Protein AF-A0A1I1I4A3-F1 (afdb_monomer_lite)

pLDDT: mean 76.56, std 19.03, range [39.56, 98.44]

Sequence (504 aa):
MKKKGIIIFSVLVAILAVLTIAYAVLKHNETPNRVLYNIYSDIAMWGIVVWQIVVIAFGILLWIKVFRNVPRPALYIGRGMTVVFCLWAILFLAGKWLALAFDDTDSVVMERDRLLLVKNIGYNDEISYSIWSKDGFFYRKLEIDIGYYADSVAEGVFYSYVNGFADNTGIDLSAFNEEEVKTAETKKREYELLNKFIEITEDTYPEKFQRGLYWQEKDCADNSIGTTQVPIIDEYGTQDMSWFCENICDWLKECLEKVPYEDAPWLYKEISIAMPSVSGSFDPSPYISGKYDRDALYEALYDFVDGKLTSADYPVKNQSYGMLEFVDNGGDEYLQSIEPDCTYTTKDGIIYGMLPVDRAAGSNYYCLVAYKKVGGKPSEVNENPFNGMGGEAKWIEFIDDTNLGFACLTYSGGDEGMLFRTEDGGKSFVQVNYPSAKVKLSDGTIYNPFVIPEKVWVEEGNLYLLAGQSPWSGDYYSEALGKHPSGLYVSHDDGMSFEYVGEQ

Secondary structure (DSSP, 8-state):
--HHHHHHHHHHHHHHHHHHHHHHHHHHS--SBHHHHHHHHHHHHHHHHHHHHHHHHHHHHHHHHHHTT-S-GGGGHHHHHHHHHHHHHHHHHHHHHHHHHHS---EEEEEETTEEEEEEE-TTS-EEEEEEETT-BEEEEEE---GGGHHHHHHHHHHHHHTT----TT--GGGS-HHHHHHHHHHHHHHHHHHHHHHHHHHHTTTTT---EEEEEEE-TTSSSSEEEEEEEE----S--HHHHHHHHHHHHHHHHHS-TTT-GGGGS-EEEE-SS-EEEE--HHHHSSS--HHHHHHHHHHHHHHHHT-S-SS---SSPPBP--------TTGGGSPPSEEEE-TTS-EEEEEEEEEETTEEEEEEEEESSTTSPPEEEES-TTTT--BEEEEEEEGGGBS-EEEEEEEGGGTEEEEEEESSSSSS-EEE------EEPTTS-EE----EEEEEEEETTEEEEEEE--TTT----BTTTTB---EEEEESSSSSS-EEEEE-

Structure (mmCIF, N/CA/C/O backbone):
data_AF-A0A1I1I4A3-F1
#
_entry.id   AF-A0A1I1I4A3-F1
#
loop_
_atom_site.group_PDB
_atom_site.id
_atom_site.type_symbol
_atom_site.label_atom_id
_atom_site.label_alt_id
_atom_site.label_comp_id
_atom_site.label_asym_id
_atom_site.label_entity_id
_atom_site.label_seq_id
_atom_site.pdbx_PDB_ins_code
_atom_site.Cartn_x
_atom_site.Cartn_y
_atom_site.Cartn_z
_atom_site.occupancy
_atom_site.B_iso_or_equiv
_atom_site.auth_seq_id
_atom_site.auth_comp_id
_atom_site.auth_asym_id
_atom_site.auth_atom_id
_atom_site.pdbx_PDB_model_num
ATOM 1 N N . MET A 1 1 ? 22.481 64.887 -33.992 1.00 50.38 1 MET A N 1
ATOM 2 C CA . MET A 1 1 ? 23.489 63.796 -33.986 1.00 50.38 1 MET A CA 1
ATOM 3 C C . MET A 1 1 ? 23.928 63.580 -35.433 1.00 50.38 1 MET A C 1
ATOM 5 O O . MET A 1 1 ? 23.048 63.587 -36.282 1.00 50.38 1 MET A O 1
ATOM 9 N N . LYS A 1 2 ? 25.228 63.487 -35.768 1.00 51.41 2 LYS A N 1
ATOM 10 C CA . LYS A 1 2 ? 25.632 63.235 -37.172 1.00 51.41 2 LYS A CA 1
ATOM 11 C C . LYS A 1 2 ? 25.122 61.845 -37.584 1.00 51.41 2 LYS A C 1
ATOM 13 O O . LYS A 1 2 ? 25.269 60.916 -36.797 1.00 51.41 2 LYS A O 1
ATOM 18 N N . LYS A 1 3 ? 24.565 61.711 -38.797 1.00 48.69 3 LYS A N 1
ATOM 19 C CA . LYS A 1 3 ? 23.968 60.484 -39.384 1.00 48.69 3 LYS A CA 1
ATOM 20 C C . LYS A 1 3 ? 24.775 59.198 -39.101 1.00 48.69 3 LYS A C 1
ATOM 22 O O . LYS A 1 3 ? 24.194 58.158 -38.831 1.00 48.69 3 LYS A O 1
ATOM 27 N N . LYS A 1 4 ? 26.110 59.303 -39.053 1.00 50.00 4 LYS A N 1
ATOM 28 C CA . LYS A 1 4 ? 27.041 58.209 -38.717 1.00 50.00 4 LYS A CA 1
ATOM 29 C C . LYS A 1 4 ? 26.854 57.610 -37.312 1.00 50.00 4 LYS A C 1
ATOM 31 O O . LYS A 1 4 ? 26.995 56.409 -37.163 1.00 50.00 4 LYS A O 1
ATOM 36 N N . GLY A 1 5 ? 26.512 58.410 -36.300 1.00 49.34 5 GLY A N 1
ATOM 37 C CA . GLY A 1 5 ? 26.335 57.916 -34.926 1.00 49.34 5 GLY A CA 1
ATOM 38 C C . GLY A 1 5 ? 25.057 57.099 -34.731 1.00 49.34 5 GLY A C 1
ATOM 39 O O . GLY A 1 5 ? 25.052 56.167 -33.942 1.00 49.34 5 GLY A O 1
ATOM 40 N N . ILE A 1 6 ? 23.998 57.414 -35.487 1.00 50.97 6 ILE A N 1
ATOM 41 C CA . ILE A 1 6 ? 22.754 56.627 -35.485 1.00 50.97 6 ILE A CA 1
ATOM 42 C C . ILE A 1 6 ? 22.994 55.278 -36.169 1.00 50.97 6 ILE A C 1
ATOM 44 O O . ILE A 1 6 ? 22.581 54.257 -35.647 1.00 50.97 6 ILE A O 1
ATOM 48 N N . ILE A 1 7 ? 23.731 55.267 -37.284 1.00 55.75 7 ILE A N 1
ATOM 49 C CA . ILE A 1 7 ? 24.045 54.035 -38.022 1.00 55.75 7 ILE A CA 1
ATOM 50 C C . ILE A 1 7 ? 24.909 53.086 -37.181 1.00 55.75 7 ILE A C 1
ATOM 52 O O . ILE A 1 7 ? 24.582 51.911 -37.077 1.00 55.75 7 ILE A O 1
ATOM 56 N N . ILE A 1 8 ? 25.968 53.589 -36.537 1.00 59.47 8 ILE A N 1
ATOM 57 C CA . ILE A 1 8 ? 26.822 52.768 -35.657 1.00 59.47 8 ILE A CA 1
ATOM 58 C C . ILE A 1 8 ? 26.004 52.186 -34.495 1.00 59.47 8 ILE A C 1
ATOM 60 O O . ILE A 1 8 ? 26.168 51.021 -34.149 1.00 59.47 8 ILE A O 1
ATOM 64 N N . PHE A 1 9 ? 25.084 52.972 -33.932 1.00 56.78 9 PHE A N 1
ATOM 65 C CA . PHE A 1 9 ? 24.217 52.513 -32.852 1.00 56.78 9 PHE A CA 1
ATOM 66 C C . PHE A 1 9 ? 23.222 51.442 -33.316 1.00 56.78 9 PHE A C 1
ATOM 68 O O . PHE A 1 9 ? 23.094 50.415 -32.662 1.00 56.78 9 PHE A O 1
ATOM 75 N N . SER A 1 10 ? 22.571 51.623 -34.467 1.00 50.03 10 SER A N 1
ATOM 76 C CA . SER A 1 10 ? 21.671 50.611 -35.033 1.00 50.03 10 SER A CA 1
ATOM 77 C C . SER A 1 10 ? 22.392 49.299 -35.355 1.00 50.03 10 SER A C 1
ATOM 79 O O . SER A 1 10 ? 21.818 48.235 -35.150 1.00 50.03 10 SER A O 1
ATOM 81 N N . VAL A 1 11 ? 23.653 49.358 -35.801 1.00 62.22 11 VAL A N 1
ATOM 82 C CA . VAL A 1 11 ? 24.482 48.158 -36.009 1.00 62.22 11 VAL A CA 1
ATOM 83 C C . VAL A 1 11 ? 24.808 47.468 -34.682 1.00 62.22 11 VAL A C 1
ATOM 85 O O . VAL A 1 11 ? 24.691 46.251 -34.598 1.00 62.22 11 VAL A O 1
ATOM 88 N N . LEU A 1 12 ? 25.144 48.219 -33.628 1.00 55.41 12 LEU A N 1
ATOM 89 C CA . LEU A 1 12 ? 25.384 47.644 -32.298 1.00 55.41 12 LEU A CA 1
ATOM 90 C C . LEU A 1 12 ? 24.125 46.987 -31.716 1.00 55.41 12 LEU A C 1
ATOM 92 O O . LEU A 1 12 ? 24.209 45.871 -31.216 1.00 55.41 12 LEU A O 1
ATOM 96 N N . VAL A 1 13 ? 22.958 47.629 -31.842 1.00 54.69 13 VAL A N 1
ATOM 97 C CA . VAL A 1 13 ? 21.664 47.066 -31.410 1.00 54.69 13 VAL A CA 1
ATOM 98 C C . VAL A 1 13 ? 21.348 45.770 -32.166 1.00 54.69 13 VAL A C 1
ATOM 100 O O . VAL A 1 13 ? 20.889 44.810 -31.559 1.00 54.69 13 VAL A O 1
ATOM 103 N N . ALA A 1 14 ? 21.624 45.717 -33.473 1.00 56.47 14 ALA A N 1
ATOM 104 C CA . ALA A 1 14 ? 21.401 44.519 -34.278 1.00 56.47 14 ALA A CA 1
ATOM 105 C C . ALA A 1 14 ? 22.342 43.365 -33.887 1.00 56.47 14 ALA A C 1
ATOM 107 O O . ALA A 1 14 ? 21.884 42.236 -33.749 1.00 56.47 14 ALA A O 1
ATOM 108 N N . ILE A 1 15 ? 23.630 43.646 -33.654 1.00 60.44 15 ILE A N 1
ATOM 109 C CA . ILE A 1 15 ? 24.598 42.645 -33.170 1.00 60.44 15 ILE A CA 1
ATOM 110 C C . ILE A 1 15 ? 24.155 42.089 -31.811 1.00 60.44 15 ILE A C 1
ATOM 112 O O . ILE A 1 15 ? 24.187 40.881 -31.598 1.00 60.44 15 ILE A O 1
ATOM 116 N N . LEU A 1 16 ? 23.689 42.953 -30.909 1.00 57.19 16 LEU A N 1
ATOM 117 C CA . LEU A 1 16 ? 23.236 42.549 -29.578 1.00 57.19 16 LEU A CA 1
ATOM 118 C C . LEU A 1 16 ? 21.925 41.757 -29.604 1.00 57.19 16 LEU A C 1
ATOM 120 O O . LEU A 1 16 ? 21.829 40.761 -28.899 1.00 57.19 16 LEU A O 1
ATOM 124 N N . ALA A 1 17 ? 20.965 42.105 -30.465 1.00 53.56 17 ALA A N 1
ATOM 125 C CA . ALA A 1 17 ? 19.756 41.301 -30.656 1.00 53.56 17 ALA A CA 1
ATOM 126 C C . ALA A 1 17 ? 20.077 39.889 -31.179 1.00 53.56 17 ALA A C 1
ATOM 128 O O . ALA A 1 17 ? 19.480 38.915 -30.728 1.00 53.56 17 ALA A O 1
ATOM 129 N N . VAL A 1 18 ? 21.055 39.765 -32.083 1.00 58.38 18 VAL A N 1
ATOM 130 C CA . VAL A 1 18 ? 21.540 38.462 -32.566 1.00 58.38 18 VAL A CA 1
ATOM 131 C C . VAL A 1 18 ? 22.197 37.663 -31.438 1.00 58.38 18 VAL A C 1
ATOM 133 O O . VAL A 1 18 ? 21.942 36.469 -31.334 1.00 58.38 18 VAL A O 1
ATOM 136 N N . LEU A 1 19 ? 22.976 38.303 -30.558 1.00 54.69 19 LEU A N 1
ATOM 137 C CA . LEU A 1 19 ? 23.559 37.644 -29.382 1.00 54.69 19 LEU A CA 1
ATOM 138 C C . LEU A 1 19 ? 22.485 37.177 -28.383 1.00 54.69 19 LEU A C 1
ATOM 140 O O . LEU A 1 19 ? 22.597 36.079 -27.850 1.00 54.69 19 LEU A O 1
ATOM 144 N N . THR A 1 20 ? 21.417 37.953 -28.171 1.00 54.28 20 THR A N 1
ATOM 145 C CA . THR A 1 20 ? 20.286 37.554 -27.312 1.00 54.28 20 THR A CA 1
ATOM 146 C C . THR A 1 20 ? 19.477 36.399 -27.909 1.00 54.28 20 THR A C 1
ATOM 148 O O . THR A 1 20 ? 19.068 35.498 -27.183 1.00 54.28 20 THR A O 1
ATOM 151 N N . ILE A 1 21 ? 19.264 36.384 -29.229 1.00 53.38 21 ILE A N 1
ATOM 152 C CA . ILE A 1 21 ? 18.592 35.268 -29.914 1.00 53.38 21 ILE A CA 1
ATOM 153 C C . ILE A 1 21 ? 19.475 34.016 -29.888 1.00 53.38 21 ILE A C 1
ATOM 155 O O . ILE A 1 21 ? 18.980 32.936 -29.589 1.00 53.38 21 ILE A O 1
ATOM 159 N N . ALA A 1 22 ? 20.781 34.154 -30.136 1.00 50.38 22 ALA A N 1
ATOM 160 C CA . ALA A 1 22 ? 21.730 33.052 -30.007 1.00 50.38 22 ALA A CA 1
ATOM 161 C C . ALA A 1 22 ? 21.743 32.487 -28.577 1.00 50.38 22 ALA A C 1
ATOM 163 O O . ALA A 1 22 ? 21.761 31.275 -28.417 1.00 50.38 22 ALA A O 1
ATOM 164 N N . TYR A 1 23 ? 21.643 33.341 -27.553 1.00 54.75 23 TYR A N 1
ATOM 165 C CA . TYR A 1 23 ? 21.474 32.927 -26.157 1.00 54.75 23 TYR A CA 1
ATOM 166 C C . TYR A 1 23 ? 20.171 32.149 -25.923 1.00 54.75 23 TYR A C 1
ATOM 168 O O . TYR A 1 23 ? 20.213 31.086 -25.320 1.00 54.75 23 TYR A O 1
ATOM 176 N N . ALA A 1 24 ? 19.026 32.618 -26.431 1.00 48.25 24 ALA A N 1
ATOM 177 C CA . ALA A 1 24 ? 17.755 31.900 -26.283 1.00 48.25 24 ALA A CA 1
ATOM 178 C C . ALA A 1 24 ? 17.770 30.530 -26.986 1.00 48.25 24 ALA A C 1
ATOM 180 O O . ALA A 1 24 ? 17.226 29.562 -26.465 1.00 48.25 24 ALA A O 1
ATOM 181 N N . VAL A 1 25 ? 18.437 30.440 -28.141 1.00 46.53 25 VAL A N 1
ATOM 182 C CA . VAL A 1 25 ? 18.622 29.187 -28.888 1.00 46.53 25 VAL A CA 1
ATOM 183 C C . VAL A 1 25 ? 19.610 28.249 -28.185 1.00 46.53 25 VAL A C 1
ATOM 185 O O . VAL A 1 25 ? 19.376 27.049 -28.160 1.00 46.53 25 VAL A O 1
ATOM 188 N N . LEU A 1 26 ? 20.686 28.769 -27.585 1.00 47.47 26 LEU A N 1
ATOM 189 C CA . LEU A 1 26 ? 21.670 27.975 -26.835 1.00 47.47 26 LEU A CA 1
ATOM 190 C C . LEU A 1 26 ? 21.159 27.545 -25.453 1.00 47.47 26 LEU A C 1
ATOM 192 O O . LEU A 1 26 ? 21.491 26.458 -25.013 1.00 47.47 26 LEU A O 1
ATOM 196 N N . LYS A 1 27 ? 20.317 28.340 -24.785 1.00 46.00 27 LYS A N 1
ATOM 197 C CA . LYS A 1 27 ? 19.626 27.926 -23.552 1.00 46.00 27 LYS A CA 1
ATOM 198 C C . LYS A 1 27 ? 18.638 26.782 -23.815 1.00 46.00 27 LYS A C 1
ATOM 200 O O . LYS A 1 27 ? 18.421 25.961 -22.936 1.00 46.00 27 LYS A O 1
ATOM 205 N N . HIS A 1 28 ? 18.054 26.733 -25.014 1.00 41.59 28 HIS A N 1
ATOM 206 C CA . HIS A 1 28 ? 17.166 25.646 -25.431 1.00 41.59 28 HIS A CA 1
ATOM 207 C C . HIS A 1 28 ? 17.889 24.428 -26.019 1.00 41.59 28 HIS A C 1
ATOM 209 O O . HIS A 1 28 ? 17.275 23.370 -26.104 1.00 41.59 28 HIS A O 1
ATOM 215 N N . ASN A 1 29 ? 19.156 24.560 -26.422 1.00 41.22 29 ASN A N 1
ATOM 216 C CA . ASN A 1 29 ? 19.943 23.467 -26.985 1.00 41.22 29 ASN A CA 1
ATOM 217 C C . ASN A 1 29 ? 21.059 23.074 -26.016 1.00 41.22 29 ASN A C 1
ATOM 219 O O . ASN A 1 29 ? 22.059 23.778 -25.879 1.00 41.22 29 ASN A O 1
ATOM 223 N N . GLU A 1 30 ? 20.888 21.921 -25.381 1.00 48.91 30 GLU A N 1
ATOM 224 C CA . GLU A 1 30 ? 21.822 21.338 -24.423 1.00 48.91 30 GLU A CA 1
ATOM 225 C C . GLU A 1 30 ? 23.224 21.191 -25.030 1.00 48.91 30 GLU A C 1
ATOM 227 O O . GLU A 1 30 ? 23.430 20.548 -26.064 1.00 48.91 30 GLU A O 1
ATOM 232 N N . THR A 1 31 ? 24.219 21.818 -24.398 1.00 50.69 31 THR A N 1
ATOM 233 C CA . THR A 1 31 ? 25.622 21.612 -24.765 1.00 50.69 31 THR A CA 1
ATOM 234 C C . THR A 1 31 ? 26.191 20.456 -23.942 1.00 50.69 31 THR A C 1
ATOM 236 O O . THR A 1 31 ? 26.113 20.518 -22.716 1.00 50.69 31 THR A O 1
ATOM 239 N N . PRO A 1 32 ? 26.867 19.466 -24.549 1.00 45.09 32 PRO A N 1
ATOM 240 C CA . PRO A 1 32 ? 27.370 18.288 -23.835 1.00 45.09 32 PRO A CA 1
ATOM 241 C C . PRO A 1 32 ? 28.564 18.561 -22.899 1.00 45.09 32 PRO A C 1
ATOM 243 O O . PRO A 1 32 ? 29.153 17.618 -22.384 1.00 45.09 32 PRO A O 1
ATOM 246 N N . ASN A 1 33 ? 28.972 19.820 -22.690 1.00 50.97 33 ASN A N 1
ATOM 247 C CA . ASN A 1 33 ? 30.168 20.171 -21.924 1.00 50.97 33 ASN A CA 1
ATOM 248 C C . ASN A 1 33 ? 29.904 21.322 -20.936 1.00 50.97 33 ASN A C 1
ATOM 250 O O . ASN A 1 33 ? 29.666 22.463 -21.335 1.00 50.97 33 ASN A O 1
ATOM 254 N N . ARG A 1 34 ? 30.028 21.020 -19.639 1.00 52.28 34 ARG A N 1
ATOM 255 C CA . ARG A 1 34 ? 29.790 21.913 -18.494 1.00 52.28 34 ARG A CA 1
ATOM 256 C C . ARG A 1 34 ? 30.705 23.133 -18.462 1.00 52.28 34 ARG A C 1
ATOM 258 O O . ARG A 1 34 ? 30.275 24.218 -18.088 1.00 52.28 34 ARG A O 1
ATOM 265 N N . VAL A 1 35 ? 31.969 22.982 -18.861 1.00 53.38 35 VAL A N 1
ATOM 266 C CA . VAL A 1 35 ? 32.923 24.103 -18.893 1.00 53.38 35 VAL A CA 1
ATOM 267 C C . VAL A 1 35 ? 32.507 25.102 -19.966 1.00 53.38 35 VAL A C 1
ATOM 269 O O . VAL A 1 35 ? 32.538 26.305 -19.732 1.00 53.38 35 VAL A O 1
ATOM 272 N N . LEU A 1 36 ? 32.060 24.605 -21.121 1.00 51.53 36 LEU A N 1
ATOM 273 C CA . LEU A 1 36 ? 31.492 25.440 -22.174 1.00 51.53 36 LEU A CA 1
ATOM 274 C C . LEU A 1 36 ? 30.183 26.088 -21.716 1.00 51.53 36 LEU A C 1
ATOM 276 O O . LEU A 1 36 ? 30.056 27.296 -21.875 1.00 51.53 36 LEU A O 1
ATOM 280 N N . TYR A 1 37 ? 29.268 25.342 -21.091 1.00 55.28 37 TYR A N 1
ATOM 281 C CA . TYR A 1 37 ? 28.027 25.887 -20.524 1.00 55.28 37 TYR A CA 1
ATOM 282 C C . TYR A 1 37 ? 28.294 27.048 -19.550 1.00 55.28 37 TYR A C 1
ATOM 284 O O . TYR A 1 37 ? 27.761 28.141 -19.738 1.00 55.28 37 TYR A O 1
ATOM 292 N N . ASN A 1 38 ? 29.204 26.858 -18.589 1.00 54.06 38 ASN A N 1
ATOM 293 C CA . ASN A 1 38 ? 29.575 27.886 -17.614 1.00 54.06 38 ASN A CA 1
ATOM 294 C C . ASN A 1 38 ? 30.245 29.095 -18.278 1.00 54.06 38 ASN A C 1
ATOM 296 O O . ASN A 1 38 ? 29.872 30.230 -18.006 1.00 54.06 38 ASN A O 1
ATOM 300 N N . ILE A 1 39 ? 31.180 28.875 -19.210 1.00 55.00 39 ILE A N 1
ATOM 301 C CA . ILE A 1 39 ? 31.831 29.963 -19.955 1.00 55.00 39 ILE A CA 1
ATOM 302 C C . ILE A 1 39 ? 30.813 30.739 -20.803 1.00 55.00 39 ILE A C 1
ATOM 304 O O . ILE A 1 39 ? 30.888 31.965 -20.877 1.00 55.00 39 ILE A O 1
ATOM 308 N N . TYR A 1 40 ? 29.862 30.060 -21.449 1.00 55.09 40 TYR A N 1
ATOM 309 C CA . TYR A 1 40 ? 28.811 30.713 -22.228 1.00 55.09 40 TYR A CA 1
ATOM 310 C C . TYR A 1 40 ? 27.856 31.502 -21.336 1.00 55.09 40 TYR A C 1
ATOM 312 O O . TYR A 1 40 ? 27.522 32.634 -21.691 1.00 55.09 40 TYR A O 1
ATOM 320 N N . SER A 1 41 ? 27.470 30.947 -20.184 1.00 52.44 41 SER A N 1
ATOM 321 C CA . SER A 1 41 ? 26.657 31.635 -19.179 1.00 52.44 41 SER A CA 1
ATOM 322 C C . SER A 1 41 ? 27.369 32.892 -18.665 1.00 52.44 41 SER A C 1
ATOM 324 O O . SER A 1 41 ? 26.814 33.989 -18.736 1.00 52.44 41 SER A O 1
ATOM 326 N N . ASP A 1 42 ? 28.651 32.782 -18.303 1.00 53.31 42 ASP A N 1
ATOM 327 C CA . ASP A 1 42 ? 29.471 33.899 -17.824 1.00 53.31 42 ASP A CA 1
ATOM 328 C C . ASP A 1 42 ? 29.654 34.988 -18.892 1.00 53.31 42 ASP A C 1
ATOM 330 O O . ASP A 1 42 ? 29.436 36.174 -18.632 1.00 53.31 42 ASP A O 1
ATOM 334 N N . ILE A 1 43 ? 30.028 34.617 -20.123 1.00 54.81 43 ILE A N 1
ATOM 335 C CA . ILE A 1 43 ? 30.192 35.570 -21.233 1.00 54.81 43 ILE A CA 1
ATOM 336 C C . ILE A 1 43 ? 28.861 36.269 -21.541 1.00 54.81 43 ILE A C 1
ATOM 338 O O . ILE A 1 43 ? 28.847 37.476 -21.810 1.00 54.81 43 ILE A O 1
ATOM 342 N N . ALA A 1 44 ? 27.742 35.544 -21.486 1.00 52.44 44 ALA A N 1
ATOM 343 C CA . ALA A 1 44 ? 26.412 36.100 -21.699 1.00 52.44 44 ALA A CA 1
ATOM 344 C C . ALA A 1 44 ? 26.008 37.066 -20.572 1.00 52.44 44 ALA A C 1
ATOM 346 O O . ALA A 1 44 ? 25.536 38.169 -20.866 1.00 52.44 44 ALA A O 1
ATOM 347 N N . MET A 1 45 ? 26.269 36.717 -19.308 1.00 52.72 45 MET A N 1
ATOM 348 C CA . MET A 1 45 ? 26.042 37.592 -18.154 1.00 52.72 45 MET A CA 1
ATOM 349 C C . MET A 1 45 ? 26.826 38.900 -18.273 1.00 52.72 45 MET A C 1
ATOM 351 O O . MET A 1 45 ? 26.253 39.990 -18.170 1.00 52.72 45 MET A O 1
ATOM 355 N N . TRP A 1 46 ? 28.122 38.821 -18.585 1.00 55.09 46 TRP A N 1
ATOM 356 C CA . TRP A 1 46 ? 28.941 40.012 -18.813 1.00 55.09 46 TRP A CA 1
ATOM 357 C C . TRP A 1 46 ? 28.452 40.824 -20.020 1.00 55.09 46 TRP A C 1
ATOM 359 O O . TRP A 1 46 ? 28.458 42.056 -19.975 1.00 55.09 46 TRP A O 1
ATOM 369 N N . GLY A 1 47 ? 27.948 40.164 -21.066 1.00 58.34 47 GLY A N 1
ATOM 370 C CA . GLY A 1 47 ? 27.311 40.811 -22.214 1.00 58.34 47 GLY A CA 1
ATOM 371 C C . GLY A 1 47 ? 26.070 41.633 -21.841 1.00 58.34 47 GLY A C 1
ATOM 372 O O . GLY A 1 47 ? 25.926 42.769 -22.302 1.00 58.34 47 GLY A O 1
ATOM 373 N N . ILE A 1 48 ? 25.207 41.109 -20.963 1.00 54.62 48 ILE A N 1
ATOM 374 C CA . ILE A 1 48 ? 24.002 41.801 -20.471 1.00 54.62 48 ILE A CA 1
ATOM 375 C C . ILE A 1 48 ? 24.376 42.995 -19.582 1.00 54.62 48 ILE A C 1
ATOM 377 O O . ILE A 1 48 ? 23.815 44.083 -19.743 1.00 54.62 48 ILE A O 1
ATOM 381 N N . VAL A 1 49 ? 25.360 42.846 -18.691 1.00 55.66 49 VAL A N 1
ATOM 382 C CA . VAL A 1 49 ? 25.839 43.951 -17.841 1.00 55.66 49 VAL A CA 1
ATOM 383 C C . VAL A 1 49 ? 26.428 45.076 -18.698 1.00 55.66 49 VAL A C 1
ATOM 385 O O . VAL A 1 49 ? 26.085 46.249 -18.518 1.00 55.66 49 VAL A O 1
ATOM 388 N N . VAL A 1 50 ? 27.253 44.738 -19.694 1.00 63.53 50 VAL A N 1
ATOM 389 C CA . VAL A 1 50 ? 27.800 45.716 -20.648 1.00 63.53 50 VAL A CA 1
ATOM 390 C C . VAL A 1 50 ? 26.676 46.406 -21.428 1.00 63.53 50 VAL A C 1
ATOM 392 O O . VAL A 1 50 ? 26.717 47.627 -21.604 1.00 63.53 50 VAL A O 1
ATOM 395 N N . TRP A 1 51 ? 25.636 45.673 -21.839 1.00 65.56 51 TRP A N 1
ATOM 396 C CA . TRP A 1 51 ? 24.468 46.243 -22.516 1.00 65.56 51 TRP A CA 1
ATOM 397 C C . TRP A 1 51 ? 23.744 47.286 -21.660 1.00 65.56 51 TRP A C 1
ATOM 399 O O . TRP A 1 51 ? 23.456 48.387 -22.140 1.00 65.56 51 TRP A O 1
ATOM 409 N N . GLN A 1 52 ? 23.511 46.998 -20.379 1.00 57.59 52 GLN A N 1
ATOM 410 C CA . GLN A 1 52 ? 22.851 47.940 -19.472 1.00 57.59 52 GLN A CA 1
ATOM 411 C C . GLN A 1 52 ? 23.684 49.207 -19.246 1.00 57.59 52 GLN A C 1
ATOM 413 O O . GLN A 1 52 ? 23.142 50.316 -19.292 1.00 57.59 52 GLN A O 1
ATOM 418 N N . ILE A 1 53 ? 25.006 49.073 -19.103 1.00 63.19 53 ILE A N 1
ATOM 419 C CA . ILE A 1 53 ? 25.921 50.220 -18.995 1.00 63.19 53 ILE A CA 1
ATOM 420 C C . ILE A 1 53 ? 25.834 51.099 -20.251 1.00 63.19 53 ILE A C 1
ATOM 422 O O . ILE A 1 53 ? 25.755 52.326 -20.147 1.00 63.19 53 ILE A O 1
ATOM 426 N N . VAL A 1 54 ? 25.791 50.491 -21.442 1.00 64.88 54 VAL A N 1
ATOM 427 C CA . VAL A 1 54 ? 25.678 51.214 -22.719 1.00 64.88 54 VAL A CA 1
ATOM 428 C C . VAL A 1 54 ? 24.337 51.947 -22.836 1.00 64.88 54 VAL A C 1
ATOM 430 O O . VAL A 1 54 ? 24.320 53.118 -23.227 1.00 64.88 54 VAL A O 1
ATOM 433 N N . VAL A 1 55 ? 23.222 51.311 -22.461 1.00 61.47 55 VAL A N 1
ATOM 434 C CA . VAL A 1 55 ? 21.882 51.927 -22.488 1.00 61.47 55 VAL A CA 1
ATOM 435 C C . VAL A 1 55 ? 21.799 53.114 -21.523 1.00 61.47 55 VAL A C 1
ATOM 437 O O . VAL A 1 55 ? 21.319 54.185 -21.908 1.00 61.47 55 VAL A O 1
ATOM 440 N N . ILE A 1 56 ? 22.325 52.972 -20.303 1.00 59.97 56 ILE A N 1
ATOM 441 C CA . ILE A 1 56 ? 22.342 54.040 -19.291 1.00 59.97 56 ILE A CA 1
ATOM 442 C C . ILE A 1 56 ? 23.226 55.207 -19.748 1.00 59.97 56 ILE A C 1
ATOM 444 O O . ILE A 1 56 ? 22.783 56.360 -19.744 1.00 59.97 56 ILE A O 1
ATOM 448 N N . ALA A 1 57 ? 24.450 54.932 -20.209 1.00 63.44 57 ALA A N 1
ATOM 449 C CA . ALA A 1 57 ? 25.367 55.962 -20.696 1.00 63.44 57 ALA A CA 1
ATOM 450 C C . ALA A 1 57 ? 24.783 56.724 -21.898 1.00 63.44 57 ALA A C 1
ATOM 452 O O . ALA A 1 57 ? 24.896 57.952 -21.982 1.00 63.44 57 ALA A O 1
ATOM 453 N N . PHE A 1 58 ? 24.103 56.022 -22.809 1.00 66.56 58 PHE A N 1
ATOM 454 C CA . PHE A 1 58 ? 23.425 56.642 -23.943 1.00 66.56 58 PHE A CA 1
ATOM 455 C C . PHE A 1 58 ? 22.228 57.496 -23.506 1.00 66.56 58 PHE A C 1
ATOM 457 O O . PHE A 1 58 ? 22.089 58.624 -23.983 1.00 66.56 58 PHE A O 1
ATOM 464 N N . GLY A 1 59 ? 21.413 57.014 -22.562 1.00 58.97 59 GLY A N 1
ATOM 465 C CA . GLY A 1 59 ? 20.313 57.778 -21.969 1.00 58.97 59 GLY A CA 1
ATOM 466 C C . GLY A 1 59 ? 20.789 59.094 -21.345 1.00 58.97 59 GLY A C 1
ATOM 467 O O . GLY A 1 59 ? 20.223 60.153 -21.626 1.00 58.97 59 GLY A O 1
ATOM 468 N N . ILE A 1 60 ? 21.894 59.053 -20.593 1.00 60.28 60 ILE A N 1
ATOM 469 C CA . ILE A 1 60 ? 22.530 60.234 -19.990 1.00 60.28 60 ILE A CA 1
ATOM 470 C C . ILE A 1 60 ? 23.042 61.200 -21.069 1.00 60.28 60 ILE A C 1
ATOM 472 O O . ILE A 1 60 ? 22.768 62.400 -21.011 1.00 60.28 60 ILE A O 1
ATOM 476 N N . LEU A 1 61 ? 23.748 60.704 -22.089 1.00 62.25 61 LEU A N 1
ATOM 477 C CA . LEU A 1 61 ? 24.270 61.539 -23.178 1.00 62.25 61 LEU A CA 1
ATOM 478 C C . LEU A 1 61 ? 23.156 62.203 -23.997 1.00 62.25 61 LEU A C 1
ATOM 480 O O . LEU A 1 61 ? 23.292 63.358 -24.415 1.00 62.25 61 LEU A O 1
ATOM 484 N N . LEU A 1 62 ? 22.054 61.490 -24.227 1.00 60.09 62 LEU A N 1
ATOM 485 C CA . LEU A 1 62 ? 20.890 61.996 -24.944 1.00 60.09 62 LEU A CA 1
ATOM 486 C C . LEU A 1 62 ? 20.164 63.058 -24.105 1.00 60.09 62 LEU A C 1
ATOM 488 O O . LEU A 1 62 ? 19.832 64.120 -24.631 1.00 60.09 62 LEU A O 1
ATOM 492 N N . TRP A 1 63 ? 20.043 62.841 -22.793 1.00 59.91 63 TRP A N 1
ATOM 493 C CA . TRP A 1 63 ? 19.495 63.813 -21.846 1.00 59.91 63 TRP A CA 1
ATOM 494 C C . TRP A 1 63 ? 20.331 65.101 -21.786 1.00 59.91 63 TRP A C 1
ATOM 496 O O . TRP A 1 63 ? 19.810 66.191 -22.031 1.00 59.91 63 TRP A O 1
ATOM 506 N N . ILE A 1 64 ? 21.652 64.990 -21.598 1.00 61.28 64 ILE A N 1
ATOM 507 C CA . ILE A 1 64 ? 22.576 66.139 -21.571 1.00 61.28 64 ILE A CA 1
ATOM 508 C C . ILE A 1 64 ? 22.481 66.954 -22.865 1.00 61.28 64 ILE A C 1
ATOM 510 O O . ILE A 1 64 ? 22.561 68.179 -22.838 1.00 61.28 64 ILE A O 1
ATOM 514 N N . LYS A 1 65 ? 22.313 66.297 -24.016 1.00 61.19 65 LYS A N 1
ATOM 515 C CA . LYS A 1 65 ? 22.324 66.964 -25.323 1.00 61.19 65 LYS A CA 1
ATOM 516 C C . LYS A 1 65 ? 20.985 67.589 -25.705 1.00 61.19 65 LYS A C 1
ATOM 518 O O . LYS A 1 65 ? 20.987 68.616 -26.379 1.00 61.19 65 LYS A O 1
ATOM 523 N N . VAL A 1 66 ? 19.870 66.989 -25.292 1.00 58.75 66 VAL A N 1
ATOM 524 C CA . VAL A 1 66 ? 18.516 67.499 -25.561 1.00 58.75 66 VAL A CA 1
ATOM 525 C C . VAL A 1 66 ? 18.165 68.661 -24.625 1.00 58.75 66 VAL A C 1
ATOM 527 O O . VAL A 1 66 ? 17.536 69.619 -25.065 1.00 58.75 66 VAL A O 1
ATOM 530 N N . PHE A 1 67 ? 18.629 68.639 -23.372 1.00 54.28 67 PHE A N 1
ATOM 531 C CA . PHE A 1 67 ? 18.249 69.638 -22.364 1.00 54.28 67 PHE A CA 1
ATOM 532 C C . PHE A 1 67 ? 19.265 70.771 -22.152 1.00 54.28 67 PHE A C 1
ATOM 534 O O . PHE A 1 67 ? 18.984 71.703 -21.401 1.00 54.28 67 PHE A O 1
ATOM 541 N N . ARG A 1 68 ? 20.409 70.761 -22.856 1.00 54.50 68 ARG A N 1
ATOM 542 C CA . ARG A 1 68 ? 21.507 71.739 -22.686 1.00 54.50 68 ARG A CA 1
ATOM 543 C C . ARG A 1 68 ? 21.096 73.211 -22.832 1.00 54.50 68 ARG A C 1
ATOM 545 O O . ARG A 1 68 ? 21.762 74.072 -22.270 1.00 54.50 68 ARG A O 1
ATOM 552 N N . ASN A 1 69 ? 20.025 73.495 -23.577 1.00 55.88 69 ASN A N 1
ATOM 553 C CA . ASN A 1 69 ? 19.599 74.855 -23.927 1.00 55.88 69 ASN A CA 1
ATOM 554 C C . ASN A 1 69 ? 18.181 75.204 -23.431 1.00 55.88 69 ASN A C 1
ATOM 556 O O . ASN A 1 69 ? 17.585 76.156 -23.931 1.00 55.88 69 ASN A O 1
ATOM 560 N N . VAL A 1 70 ? 17.613 74.447 -22.483 1.00 58.06 70 VAL A N 1
ATOM 561 C CA . VAL A 1 70 ? 16.251 74.695 -21.974 1.00 58.06 70 VAL A CA 1
ATOM 562 C C . VAL A 1 70 ? 16.307 75.572 -20.711 1.00 58.06 70 VAL A C 1
ATOM 564 O O . VAL A 1 70 ? 16.865 75.138 -19.701 1.00 58.06 70 VAL A O 1
ATOM 567 N N . PRO A 1 71 ? 15.732 76.792 -20.709 1.00 52.59 71 PRO A N 1
ATOM 568 C CA . PRO A 1 71 ? 15.703 77.645 -19.522 1.00 52.59 71 PRO A CA 1
ATOM 569 C C . PRO A 1 71 ? 14.736 77.078 -18.473 1.00 52.59 71 PRO A C 1
ATOM 571 O O . PRO A 1 71 ? 13.581 76.800 -18.785 1.00 52.59 71 PRO A O 1
ATOM 574 N N . ARG A 1 72 ? 15.192 76.957 -17.218 1.00 56.62 72 ARG A N 1
ATOM 575 C CA . ARG A 1 72 ? 14.445 76.414 -16.056 1.00 56.62 72 ARG A CA 1
ATOM 576 C C . ARG A 1 72 ? 14.039 74.930 -16.199 1.00 56.62 72 ARG A C 1
ATOM 578 O O . ARG A 1 72 ? 12.850 74.609 -16.225 1.00 56.62 72 ARG A O 1
ATOM 585 N N . PRO A 1 73 ? 15.013 74.000 -16.192 1.00 52.44 73 PRO A N 1
ATOM 586 C CA . PRO A 1 73 ? 14.755 72.557 -16.282 1.00 52.44 73 PRO A CA 1
ATOM 587 C C . PRO A 1 73 ? 13.882 72.014 -15.134 1.00 52.44 73 PRO A C 1
ATOM 589 O O . PRO A 1 73 ? 13.154 71.042 -15.320 1.00 52.44 73 PRO A O 1
ATOM 592 N N . ALA A 1 74 ? 13.875 72.686 -13.978 1.00 48.94 74 ALA A N 1
ATOM 593 C CA . ALA A 1 74 ? 13.071 72.322 -12.813 1.00 48.94 74 ALA A CA 1
ATOM 594 C C . ALA A 1 74 ? 11.545 72.509 -12.989 1.00 48.94 74 ALA A C 1
ATOM 596 O O . ALA A 1 74 ? 10.790 71.990 -12.181 1.00 48.94 74 ALA A O 1
ATOM 597 N N . LEU A 1 75 ? 11.046 73.200 -14.025 1.00 47.59 75 LEU A N 1
ATOM 598 C CA . LEU A 1 75 ? 9.590 73.272 -14.273 1.00 47.59 75 LEU A CA 1
ATOM 599 C C . LEU A 1 75 ? 9.047 72.081 -15.087 1.00 47.59 75 LEU A C 1
ATOM 601 O O . LEU A 1 75 ? 7.840 71.878 -15.148 1.00 47.59 75 LEU A O 1
ATOM 605 N N . TYR A 1 76 ? 9.926 71.267 -15.682 1.00 53.12 76 TYR A N 1
ATOM 606 C CA . TYR A 1 76 ? 9.572 70.072 -16.464 1.00 53.12 76 TYR A CA 1
ATOM 607 C C . TYR A 1 76 ? 9.762 68.771 -15.667 1.00 53.12 76 TYR A C 1
ATOM 609 O O . TYR A 1 76 ? 9.938 67.695 -16.245 1.00 53.12 76 TYR A O 1
ATOM 617 N N . ILE A 1 77 ? 9.697 68.857 -14.333 1.00 49.22 77 ILE A N 1
ATOM 618 C CA . ILE A 1 77 ? 9.840 67.719 -13.411 1.00 49.22 77 ILE A CA 1
ATOM 619 C C . ILE A 1 77 ? 8.847 66.591 -13.741 1.00 49.22 77 ILE A C 1
ATOM 621 O O . ILE A 1 77 ? 9.210 65.430 -13.611 1.00 49.22 77 ILE A O 1
ATOM 625 N N . GLY A 1 78 ? 7.674 66.884 -14.317 1.00 46.31 78 GLY A N 1
ATOM 626 C CA . GLY A 1 78 ? 6.731 65.855 -14.786 1.00 46.31 78 GLY A CA 1
ATOM 627 C C . GLY A 1 78 ? 7.261 64.928 -15.896 1.00 46.31 78 GLY A C 1
ATOM 628 O O . GLY A 1 78 ? 6.844 63.779 -15.973 1.00 46.31 78 GLY A O 1
ATOM 629 N N . ARG A 1 79 ? 8.212 65.386 -16.725 1.00 44.94 79 ARG A N 1
ATOM 630 C CA . ARG A 1 79 ? 8.879 64.574 -17.770 1.00 44.94 79 ARG A CA 1
ATOM 631 C C . ARG A 1 79 ? 10.258 64.064 -17.339 1.00 44.94 79 ARG A C 1
ATOM 633 O O . ARG A 1 79 ? 10.701 63.021 -17.809 1.00 44.94 79 ARG A O 1
ATOM 640 N N . GLY A 1 80 ? 10.914 64.763 -16.409 1.00 45.88 80 GLY A N 1
ATOM 641 C CA . GLY A 1 80 ? 12.085 64.247 -15.692 1.00 45.88 80 GLY A CA 1
ATOM 642 C C . GLY A 1 80 ? 11.732 63.035 -14.831 1.00 45.88 80 GLY A C 1
ATOM 643 O O . GLY A 1 80 ? 12.487 62.071 -14.813 1.00 45.88 80 GLY A O 1
ATOM 644 N N . MET A 1 81 ? 10.537 63.029 -14.230 1.00 45.94 81 MET A N 1
ATOM 645 C CA . MET A 1 81 ? 9.974 61.867 -13.548 1.00 45.94 81 MET A CA 1
ATOM 646 C C . MET A 1 81 ? 9.841 60.668 -14.471 1.00 45.94 81 MET A C 1
ATOM 648 O O . MET A 1 81 ? 10.046 59.576 -13.987 1.00 45.94 81 MET A O 1
ATOM 652 N N . THR A 1 82 ? 9.581 60.822 -15.773 1.00 48.88 82 THR A N 1
ATOM 653 C CA . THR A 1 82 ? 9.543 59.680 -16.702 1.00 48.88 82 THR A CA 1
ATOM 654 C C . THR A 1 82 ? 10.933 59.094 -16.929 1.00 48.88 82 THR A C 1
ATOM 656 O O . THR A 1 82 ? 11.071 57.887 -17.010 1.00 48.88 82 THR A O 1
ATOM 659 N N . VAL A 1 83 ? 11.983 59.921 -16.973 1.00 49.78 83 VAL A N 1
ATOM 660 C CA . VAL A 1 83 ? 13.371 59.435 -17.076 1.00 49.78 83 VAL A CA 1
ATOM 661 C C . VAL A 1 83 ? 13.837 58.832 -15.755 1.00 49.78 83 VAL A C 1
ATOM 663 O O . VAL A 1 83 ? 14.506 57.810 -15.778 1.00 49.78 83 VAL A O 1
ATOM 666 N N . VAL A 1 84 ? 13.449 59.411 -14.616 1.00 53.44 84 VAL A N 1
ATOM 667 C CA . VAL A 1 84 ? 13.724 58.861 -13.282 1.00 53.44 84 VAL A CA 1
ATOM 668 C C . VAL A 1 84 ? 12.927 57.581 -13.042 1.00 53.44 84 VAL A C 1
ATOM 670 O O . VAL A 1 84 ? 13.516 56.651 -12.525 1.00 53.44 84 VAL A O 1
ATOM 673 N N . PHE A 1 85 ? 11.664 57.480 -13.472 1.00 51.91 85 PHE A N 1
ATOM 674 C CA . PHE A 1 85 ? 10.856 56.252 -13.440 1.00 51.91 85 PHE A CA 1
ATOM 675 C C . PHE A 1 85 ? 11.379 55.212 -14.418 1.00 51.91 85 PHE A C 1
ATOM 677 O O . PHE A 1 85 ? 11.390 54.047 -14.071 1.00 51.91 85 PHE A O 1
ATOM 684 N N . CYS A 1 86 ? 11.837 55.595 -15.612 1.00 50.09 86 CYS A N 1
ATOM 685 C CA . CYS A 1 86 ? 12.494 54.663 -16.523 1.00 50.09 86 CYS A CA 1
ATOM 686 C C . CYS A 1 86 ? 13.841 54.209 -15.958 1.00 50.09 86 CYS A C 1
ATOM 688 O O . CYS A 1 86 ? 14.145 53.035 -16.053 1.00 50.09 86 CYS A O 1
ATOM 690 N N . LEU A 1 87 ? 14.630 55.086 -15.329 1.00 50.91 87 LEU A N 1
ATOM 691 C CA . LEU A 1 87 ? 15.864 54.711 -14.629 1.00 50.91 87 LEU A CA 1
ATOM 692 C C . LEU A 1 87 ? 15.573 53.847 -13.405 1.00 50.91 87 LEU A C 1
ATOM 694 O O . LEU A 1 87 ? 16.297 52.893 -13.185 1.00 50.91 87 LEU A O 1
ATOM 698 N N . TRP A 1 88 ? 14.516 54.130 -12.646 1.00 53.47 88 TRP A N 1
ATOM 699 C CA . TRP A 1 88 ? 14.061 53.310 -11.523 1.00 53.47 88 TRP A CA 1
ATOM 700 C C . TRP A 1 88 ? 13.505 51.974 -11.990 1.00 53.47 88 TRP A C 1
ATOM 702 O O . TRP A 1 88 ? 13.802 50.972 -11.372 1.00 53.47 88 TRP A O 1
ATOM 712 N N . ALA A 1 89 ? 12.755 51.929 -13.089 1.00 51.59 89 ALA A N 1
ATOM 713 C CA . ALA A 1 89 ? 12.262 50.698 -13.690 1.00 51.59 89 ALA A CA 1
ATOM 714 C C . ALA A 1 89 ? 13.415 49.891 -14.286 1.00 51.59 89 ALA A C 1
ATOM 716 O O . ALA A 1 89 ? 13.427 48.683 -14.130 1.00 51.59 89 ALA A O 1
ATOM 717 N N . ILE A 1 90 ? 14.411 50.539 -14.900 1.00 53.28 90 ILE A N 1
ATOM 718 C CA . ILE A 1 90 ? 15.640 49.897 -15.381 1.00 53.28 90 ILE A CA 1
ATOM 719 C C . ILE A 1 90 ? 16.497 49.431 -14.208 1.00 53.28 90 ILE A C 1
ATOM 721 O O . ILE A 1 90 ? 17.052 48.357 -14.315 1.00 53.28 90 ILE A O 1
ATOM 725 N N . LEU A 1 91 ? 16.593 50.169 -13.098 1.00 52.00 91 LEU A N 1
ATOM 726 C CA . LEU A 1 91 ? 17.322 49.764 -11.888 1.00 52.00 91 LEU A CA 1
ATOM 727 C C . LEU A 1 91 ? 16.577 48.685 -11.093 1.00 52.00 91 LEU A C 1
ATOM 729 O O . LEU A 1 91 ? 17.217 47.826 -10.508 1.00 52.00 91 LEU A O 1
ATOM 733 N N . PHE A 1 92 ? 15.245 48.700 -11.085 1.00 51.75 92 PHE A N 1
ATOM 734 C CA . PHE A 1 92 ? 14.390 47.683 -10.472 1.00 51.75 92 PHE A CA 1
ATOM 735 C C . PHE A 1 92 ? 14.388 46.405 -11.307 1.00 51.75 92 PHE A C 1
ATOM 737 O O . PHE A 1 92 ? 14.564 45.324 -10.759 1.00 51.75 92 PHE A O 1
ATOM 744 N N . LEU A 1 93 ? 14.280 46.524 -12.635 1.00 50.28 93 LEU A N 1
ATOM 745 C CA . LEU A 1 93 ? 14.524 45.424 -13.562 1.00 50.28 93 LEU A CA 1
ATOM 746 C C . LEU A 1 93 ? 15.969 44.954 -13.420 1.00 50.28 93 LEU A C 1
ATOM 748 O O . LEU A 1 93 ? 16.164 43.771 -13.252 1.00 50.28 93 LEU A O 1
ATOM 752 N N . ALA A 1 94 ? 16.972 45.830 -13.390 1.00 50.12 94 ALA A N 1
ATOM 753 C CA . ALA A 1 94 ? 18.371 45.448 -13.200 1.00 50.12 94 ALA A CA 1
ATOM 754 C C . ALA A 1 94 ? 18.618 44.805 -11.837 1.00 50.12 94 ALA A C 1
ATOM 756 O O . ALA A 1 94 ? 19.436 43.912 -11.774 1.00 50.12 94 ALA A O 1
ATOM 757 N N . GLY A 1 95 ? 17.911 45.198 -10.776 1.00 46.88 95 GLY A N 1
ATOM 758 C CA . GLY A 1 95 ? 17.958 44.555 -9.462 1.00 46.88 95 GLY A CA 1
ATOM 759 C C . GLY A 1 95 ? 17.281 43.185 -9.461 1.00 46.88 95 GLY A C 1
ATOM 760 O O . GLY A 1 95 ? 17.833 42.245 -8.911 1.00 46.88 95 GLY A O 1
ATOM 761 N N . LYS A 1 96 ? 16.140 43.041 -10.148 1.00 47.81 96 LYS A N 1
ATOM 762 C CA . LYS A 1 96 ? 15.474 41.753 -10.417 1.00 47.81 96 LYS A CA 1
ATOM 763 C C . LYS A 1 96 ? 16.320 40.844 -11.321 1.00 47.81 96 LYS A C 1
ATOM 765 O O . LYS A 1 96 ? 16.336 39.644 -11.103 1.00 47.81 96 LYS A O 1
ATOM 770 N N . TRP A 1 97 ? 17.030 41.415 -12.294 1.00 47.78 97 TRP A N 1
ATOM 771 C CA . TRP A 1 97 ? 17.944 40.742 -13.223 1.00 47.78 97 TRP A CA 1
ATOM 772 C C . TRP A 1 97 ? 19.309 40.434 -12.586 1.00 47.78 97 TRP A C 1
ATOM 774 O O . TRP A 1 97 ? 19.922 39.442 -12.946 1.00 47.78 97 TRP A O 1
ATOM 784 N N . LEU A 1 98 ? 19.780 41.247 -11.633 1.00 42.84 98 LEU A N 1
ATOM 785 C CA . LEU A 1 98 ? 20.934 40.933 -10.787 1.00 42.84 98 LEU A CA 1
ATOM 786 C C . LEU A 1 98 ? 20.567 39.834 -9.791 1.00 42.84 98 LEU A C 1
ATOM 788 O O . LEU A 1 98 ? 21.367 38.937 -9.603 1.00 42.84 98 LEU A O 1
ATOM 792 N N . ALA A 1 99 ? 19.375 39.875 -9.187 1.00 42.03 99 ALA A N 1
ATOM 793 C CA . ALA A 1 99 ? 18.871 38.772 -8.370 1.00 42.03 99 ALA A CA 1
ATOM 794 C C . ALA A 1 99 ? 18.794 37.480 -9.206 1.00 42.03 99 ALA A C 1
ATOM 796 O O . ALA A 1 99 ? 19.399 36.495 -8.821 1.00 42.03 99 ALA A O 1
ATOM 797 N N . LEU A 1 100 ? 18.241 37.537 -10.430 1.00 43.59 100 LEU A N 1
ATOM 798 C CA . LEU A 1 100 ? 18.314 36.453 -11.433 1.00 43.59 100 LEU A CA 1
ATOM 799 C C . LEU A 1 100 ? 19.743 35.970 -11.749 1.00 43.59 100 LEU A C 1
ATOM 801 O O . LEU A 1 100 ? 19.906 34.831 -12.154 1.00 43.59 100 LEU A O 1
ATOM 805 N N . ALA A 1 101 ? 20.759 36.829 -11.633 1.00 41.06 101 ALA A N 1
ATOM 806 C CA . ALA A 1 101 ? 22.157 36.512 -11.940 1.00 41.06 101 ALA A CA 1
ATOM 807 C C . ALA A 1 101 ? 22.960 36.021 -10.721 1.00 41.06 101 ALA A C 1
ATOM 809 O O . ALA A 1 101 ? 24.085 35.555 -10.883 1.00 41.06 101 ALA A O 1
ATOM 810 N N . PHE A 1 102 ? 22.417 36.173 -9.510 1.00 42.31 102 PHE A N 1
ATOM 811 C CA . PHE A 1 102 ? 23.072 35.807 -8.253 1.00 42.31 102 PHE A CA 1
ATOM 812 C C . PHE A 1 102 ? 22.303 34.739 -7.448 1.00 42.31 102 PHE A C 1
ATOM 814 O O . PHE A 1 102 ? 22.870 34.246 -6.477 1.00 42.31 102 PHE A O 1
ATOM 821 N N . ASP A 1 103 ? 21.074 34.369 -7.843 1.00 41.19 103 ASP A N 1
ATOM 822 C CA . ASP A 1 103 ? 20.285 33.273 -7.237 1.00 41.19 103 ASP A CA 1
ATOM 823 C C . ASP A 1 103 ? 20.571 31.884 -7.828 1.00 41.19 103 ASP A C 1
ATOM 825 O O . ASP A 1 103 ? 20.268 30.890 -7.173 1.00 41.19 103 ASP A O 1
ATOM 829 N N . ASP A 1 104 ? 21.189 31.788 -9.015 1.00 47.59 104 ASP A N 1
ATOM 830 C CA . ASP A 1 104 ? 21.593 30.503 -9.608 1.00 47.59 104 ASP A CA 1
ATOM 831 C C . ASP A 1 104 ? 22.758 29.914 -8.792 1.00 47.59 104 ASP A C 1
ATOM 833 O O . ASP A 1 104 ? 23.945 30.105 -9.075 1.00 47.59 104 ASP A O 1
ATOM 837 N N . THR A 1 105 ? 22.411 29.229 -7.708 1.00 55.16 105 THR A N 1
ATOM 838 C CA . THR A 1 105 ? 23.354 28.497 -6.868 1.00 55.16 105 THR A CA 1
ATOM 839 C C . THR A 1 105 ? 23.310 27.029 -7.248 1.00 55.16 105 THR A C 1
ATOM 841 O O . THR A 1 105 ? 22.663 26.207 -6.604 1.00 55.16 105 THR A O 1
ATOM 844 N N . ASP A 1 106 ? 24.044 26.693 -8.308 1.00 58.66 106 ASP A N 1
ATOM 845 C CA . ASP A 1 106 ? 24.369 25.303 -8.605 1.00 58.66 106 ASP A CA 1
ATOM 846 C C . ASP A 1 106 ? 25.159 24.730 -7.429 1.00 58.66 106 ASP A C 1
ATOM 848 O O . ASP A 1 106 ? 26.314 25.095 -7.180 1.00 58.66 106 ASP A O 1
ATOM 852 N N . SER A 1 107 ? 24.535 23.814 -6.701 1.00 66.69 107 SER A N 1
ATOM 853 C CA . SER A 1 107 ? 25.179 23.103 -5.607 1.00 66.69 107 SER A CA 1
ATOM 854 C C . SER A 1 107 ? 25.268 21.627 -5.950 1.00 66.69 107 SER A C 1
ATOM 856 O O . SER A 1 107 ? 24.314 21.009 -6.422 1.00 66.69 107 SER A O 1
ATOM 858 N N . VAL A 1 108 ? 26.452 21.051 -5.747 1.00 66.69 108 VAL A N 1
ATOM 859 C CA . VAL A 1 108 ? 26.606 19.598 -5.788 1.00 66.69 108 VAL A CA 1
ATOM 860 C C . VAL A 1 108 ? 25.963 19.068 -4.513 1.00 66.69 108 VAL A C 1
ATOM 862 O O . VAL A 1 108 ? 26.491 19.289 -3.424 1.00 66.69 108 VAL A O 1
ATOM 865 N N . VAL A 1 109 ? 24.815 18.415 -4.658 1.00 65.75 109 VAL A N 1
ATOM 866 C CA . VAL A 1 109 ? 24.076 17.817 -3.536 1.00 65.75 109 VAL A CA 1
ATOM 867 C C . VAL A 1 109 ? 24.625 16.436 -3.230 1.00 65.75 109 VAL A C 1
ATOM 869 O O . VAL A 1 109 ? 24.753 16.058 -2.070 1.00 65.75 109 VAL A O 1
ATOM 872 N N . MET A 1 110 ? 25.036 15.710 -4.271 1.00 60.12 110 MET A N 1
ATOM 873 C CA . MET A 1 110 ? 25.602 14.381 -4.122 1.00 60.12 110 MET A CA 1
ATOM 874 C C . MET A 1 110 ? 26.710 14.124 -5.140 1.00 60.12 110 MET A C 1
ATOM 876 O O . MET A 1 110 ? 26.653 14.559 -6.289 1.00 60.12 110 MET A O 1
ATOM 880 N N . GLU A 1 111 ? 27.730 13.390 -4.712 1.00 71.00 111 GLU A N 1
ATOM 881 C CA . GLU A 1 111 ? 28.844 12.959 -5.549 1.00 71.00 111 GLU A CA 1
ATOM 882 C C . GLU A 1 111 ? 29.117 11.484 -5.278 1.00 71.00 111 GLU A C 1
ATOM 884 O O . GLU A 1 111 ? 29.332 11.086 -4.130 1.00 71.00 111 GLU A O 1
ATOM 889 N N . ARG A 1 112 ? 29.139 10.668 -6.335 1.00 56.28 112 ARG A N 1
ATOM 890 C CA . ARG A 1 112 ? 29.496 9.253 -6.229 1.00 56.28 112 ARG A CA 1
ATOM 891 C C . ARG A 1 112 ? 30.075 8.758 -7.558 1.00 56.28 112 ARG A C 1
ATOM 893 O O . ARG A 1 112 ? 29.620 9.132 -8.636 1.00 56.28 112 ARG A O 1
ATOM 900 N N . ASP A 1 113 ? 31.162 7.996 -7.472 1.00 68.75 113 ASP A N 1
ATOM 901 C CA . ASP A 1 113 ? 31.995 7.573 -8.607 1.00 68.75 113 ASP A CA 1
ATOM 902 C C . ASP A 1 113 ? 32.445 8.731 -9.517 1.00 68.75 113 ASP A C 1
ATOM 904 O O . ASP A 1 113 ? 33.165 9.633 -9.065 1.00 68.75 113 ASP A O 1
ATOM 908 N N . ARG A 1 114 ? 32.072 8.697 -10.806 1.00 62.62 114 ARG A N 1
ATOM 909 C CA . ARG A 1 114 ? 32.347 9.753 -11.793 1.00 62.62 114 ARG A CA 1
ATOM 910 C C . ARG A 1 114 ? 31.159 10.682 -12.022 1.00 62.62 114 ARG A C 1
ATOM 912 O O . ARG A 1 114 ? 31.273 11.508 -12.917 1.00 62.62 114 ARG A O 1
ATOM 919 N N . LEU A 1 115 ? 30.071 10.581 -11.257 1.00 60.59 115 LEU A N 1
ATOM 920 C CA . LEU A 1 115 ? 28.862 11.386 -11.446 1.00 60.59 115 LEU A CA 1
ATOM 921 C C . LEU A 1 115 ? 28.625 12.368 -10.287 1.00 60.59 115 LEU A C 1
ATOM 923 O O . LEU A 1 115 ? 29.105 12.188 -9.165 1.00 60.59 115 LEU A O 1
ATOM 927 N N . LEU A 1 116 ? 27.891 13.433 -10.593 1.00 65.25 116 LEU A N 1
ATOM 928 C CA . LEU A 1 116 ? 27.533 14.548 -9.726 1.00 65.25 116 LEU A CA 1
ATOM 929 C C . LEU A 1 116 ? 26.038 14.825 -9.885 1.00 65.25 116 LEU A C 1
ATOM 931 O O . LEU A 1 116 ? 25.588 15.061 -11.007 1.00 65.25 116 LEU A O 1
ATOM 935 N N . LEU A 1 117 ? 25.301 14.842 -8.777 1.00 71.69 117 LEU A N 1
ATOM 936 C CA . LEU A 1 117 ? 23.951 15.387 -8.710 1.00 71.69 117 LEU A CA 1
ATOM 937 C C . LEU A 1 117 ? 24.062 16.866 -8.376 1.00 71.69 117 LEU A C 1
ATOM 939 O O . LEU A 1 117 ? 24.547 17.243 -7.305 1.00 71.69 117 LEU A O 1
ATOM 943 N N . VAL A 1 118 ? 23.621 17.703 -9.300 1.00 69.44 118 VAL A N 1
ATOM 944 C CA . VAL A 1 118 ? 23.645 19.152 -9.159 1.00 69.44 118 VAL A CA 1
ATOM 945 C C . VAL A 1 118 ? 22.218 19.635 -9.001 1.00 69.44 118 VAL A C 1
ATOM 947 O O . VAL A 1 118 ? 21.404 19.449 -9.902 1.00 69.44 118 VAL A O 1
ATOM 950 N N . LYS A 1 119 ? 21.930 20.266 -7.867 1.00 75.12 119 LYS A N 1
ATOM 951 C CA . LYS A 1 119 ? 20.687 20.997 -7.642 1.00 75.12 119 LYS A CA 1
ATOM 952 C C . LYS A 1 119 ? 20.873 22.415 -8.145 1.00 75.12 119 LYS A C 1
ATOM 954 O O . LYS A 1 119 ? 21.804 23.104 -7.722 1.00 75.12 119 LYS A O 1
ATOM 959 N N . ASN A 1 120 ? 19.987 22.816 -9.039 1.00 67.94 120 ASN A N 1
ATOM 960 C CA . ASN A 1 120 ? 19.845 24.171 -9.527 1.00 67.94 120 ASN A CA 1
ATOM 961 C C . ASN A 1 120 ? 18.565 24.755 -8.918 1.00 67.94 120 ASN A C 1
ATOM 963 O O . ASN A 1 120 ? 17.496 24.145 -8.988 1.00 67.94 120 ASN A O 1
ATOM 967 N N . ILE A 1 121 ? 18.699 25.912 -8.276 1.00 64.31 121 ILE A N 1
ATOM 968 C CA . ILE A 1 121 ? 17.577 26.651 -7.700 1.00 64.31 121 ILE A CA 1
ATOM 969 C C . ILE A 1 121 ? 17.319 27.841 -8.617 1.00 64.31 121 ILE A C 1
ATOM 971 O O . ILE A 1 121 ? 18.120 28.771 -8.680 1.00 64.31 121 ILE A O 1
ATOM 975 N N . GLY A 1 122 ? 16.214 27.769 -9.355 1.00 56.50 122 GLY A N 1
ATOM 976 C CA . GLY A 1 122 ? 15.793 28.788 -10.301 1.00 56.50 122 GLY A CA 1
ATOM 977 C C . GLY A 1 122 ? 15.029 29.949 -9.655 1.00 56.50 122 GLY A C 1
ATOM 978 O O . GLY A 1 122 ? 14.727 29.978 -8.467 1.00 56.50 122 GLY A O 1
ATOM 979 N N . TYR A 1 123 ? 14.645 30.912 -10.495 1.00 47.12 123 TYR A N 1
ATOM 980 C CA . TYR A 1 123 ? 14.082 32.226 -10.137 1.00 47.12 123 TYR A CA 1
ATOM 981 C C . TYR A 1 123 ? 12.794 32.239 -9.279 1.00 47.12 123 TYR A C 1
ATOM 983 O O . TYR A 1 123 ? 12.442 33.288 -8.738 1.00 47.12 123 TYR A O 1
ATOM 991 N N . ASN A 1 124 ? 12.083 31.115 -9.169 1.00 53.75 124 ASN A N 1
ATOM 992 C CA . ASN A 1 124 ? 10.805 30.995 -8.452 1.00 53.75 124 ASN A CA 1
ATOM 993 C C . ASN A 1 124 ? 10.853 29.980 -7.295 1.00 53.75 124 ASN A C 1
ATOM 995 O O . ASN A 1 124 ? 9.812 29.430 -6.948 1.00 53.75 124 ASN A O 1
ATOM 999 N N . ASP A 1 125 ? 12.038 29.675 -6.756 1.00 55.72 125 ASP A N 1
ATOM 1000 C CA . ASP A 1 125 ? 12.265 28.461 -5.953 1.00 55.72 125 ASP A CA 1
ATOM 1001 C C . ASP A 1 125 ? 11.935 27.176 -6.744 1.00 55.72 125 ASP A C 1
ATOM 1003 O O . ASP A 1 125 ? 11.684 26.119 -6.171 1.00 55.72 125 ASP A O 1
ATOM 1007 N N . GLU A 1 126 ? 11.951 27.265 -8.081 1.00 55.91 126 GLU A N 1
ATOM 1008 C CA . GLU A 1 126 ? 11.863 26.111 -8.974 1.00 55.91 126 GLU A CA 1
ATOM 1009 C C . GLU A 1 126 ? 13.153 25.314 -8.824 1.00 55.91 126 GLU A C 1
ATOM 1011 O O . GLU A 1 126 ? 14.234 25.746 -9.235 1.00 55.91 126 GLU A O 1
ATOM 1016 N N . ILE A 1 127 ? 13.035 24.158 -8.188 1.00 62.19 127 ILE A N 1
ATOM 1017 C CA . ILE A 1 127 ? 14.152 23.257 -7.979 1.00 62.19 127 ILE A CA 1
ATOM 1018 C C . ILE A 1 127 ? 14.236 22.341 -9.194 1.00 62.19 127 ILE A C 1
ATOM 1020 O O . ILE A 1 127 ? 13.285 21.648 -9.537 1.00 62.19 127 ILE A O 1
ATOM 1024 N N . SER A 1 128 ? 15.397 22.309 -9.834 1.00 64.81 128 SER A N 1
ATOM 1025 C CA . SER A 1 128 ? 15.704 21.287 -10.830 1.00 64.81 128 SER A CA 1
ATOM 1026 C C . SER A 1 128 ? 16.993 20.580 -10.461 1.00 64.81 128 SER A C 1
ATOM 1028 O O . SER A 1 128 ? 17.890 21.162 -9.850 1.00 64.81 128 SER A O 1
ATOM 1030 N N . TYR A 1 129 ? 17.097 19.310 -10.832 1.00 67.38 129 TYR A N 1
ATOM 1031 C CA . TYR A 1 129 ? 18.322 18.550 -10.642 1.00 67.38 129 TYR A CA 1
ATOM 1032 C C . TYR A 1 129 ? 18.919 18.217 -11.993 1.00 67.38 129 TYR A C 1
ATOM 1034 O O . TYR A 1 129 ? 18.235 18.116 -13.006 1.00 67.38 129 TYR A O 1
ATOM 1042 N N . SER A 1 130 ? 20.229 18.060 -12.032 1.00 61.38 130 SER A N 1
ATOM 1043 C CA . SER A 1 130 ? 20.920 17.594 -13.220 1.00 61.38 130 SER A CA 1
ATOM 1044 C C . SER A 1 130 ? 22.057 16.674 -12.835 1.00 61.38 130 SER A C 1
ATOM 1046 O O . SER A 1 130 ? 22.737 16.876 -11.829 1.00 61.38 130 SER A O 1
ATOM 1048 N N . ILE A 1 131 ? 22.249 15.642 -13.642 1.00 63.31 131 ILE A N 1
ATOM 1049 C CA . ILE A 1 131 ? 23.305 14.660 -13.461 1.00 63.31 131 ILE A CA 1
ATOM 1050 C C . ILE A 1 131 ? 24.419 14.994 -14.445 1.00 63.31 131 ILE A C 1
ATOM 1052 O O . ILE A 1 131 ? 24.194 15.151 -15.648 1.00 63.31 131 ILE A O 1
ATOM 1056 N N . TRP A 1 132 ? 25.634 15.105 -13.922 1.00 56.16 132 TRP A N 1
ATOM 1057 C CA . TRP A 1 132 ? 26.835 15.423 -14.687 1.00 56.16 132 TRP A CA 1
ATOM 1058 C C . TRP A 1 132 ? 27.935 14.423 -14.384 1.00 56.16 132 TRP A C 1
ATOM 1060 O O . TRP A 1 132 ? 28.030 13.953 -13.256 1.00 56.16 132 TRP A O 1
ATOM 1070 N N . SER A 1 133 ? 28.846 14.169 -15.323 1.00 57.06 133 SER A N 1
ATOM 1071 C CA . SER A 1 133 ? 30.120 13.560 -14.944 1.00 57.06 133 SER A CA 1
ATOM 1072 C C . SER A 1 133 ? 31.076 14.569 -14.308 1.00 57.06 133 SER A C 1
ATOM 1074 O O . SER A 1 133 ? 31.009 15.776 -14.551 1.00 57.06 133 SER A O 1
ATOM 1076 N N . LYS A 1 134 ? 32.046 14.058 -13.546 1.00 58.97 134 LYS A N 1
ATOM 1077 C CA . LYS A 1 134 ? 33.209 14.807 -13.050 1.00 58.97 134 LYS A CA 1
ATOM 1078 C C . LYS A 1 134 ? 34.027 15.428 -14.177 1.00 58.97 134 LYS A C 1
ATOM 1080 O O . LYS A 1 134 ? 34.586 16.504 -13.998 1.00 58.97 134 LYS A O 1
ATOM 1085 N N . ASP A 1 135 ? 34.039 14.778 -15.337 1.00 50.66 135 ASP A N 1
ATOM 1086 C CA . ASP A 1 135 ? 34.699 15.271 -16.547 1.00 50.66 135 ASP A CA 1
ATOM 1087 C C . ASP A 1 135 ? 33.864 16.349 -17.273 1.00 50.66 135 ASP A C 1
ATOM 1089 O O . ASP A 1 135 ? 34.311 16.928 -18.262 1.00 50.66 135 ASP A O 1
ATOM 1093 N N . GLY A 1 136 ? 32.666 16.662 -16.762 1.00 44.31 136 GLY A N 1
ATOM 1094 C CA . GLY A 1 136 ? 31.821 17.760 -17.221 1.00 44.31 136 GLY A CA 1
ATOM 1095 C C . GLY A 1 136 ? 30.852 17.401 -18.345 1.00 44.31 136 GLY A C 1
ATOM 1096 O O . GLY A 1 136 ? 30.361 18.316 -19.003 1.00 44.31 136 GLY A O 1
ATOM 1097 N N . PHE A 1 137 ? 30.567 16.118 -18.578 1.00 48.53 137 PHE A N 1
ATOM 1098 C CA . PHE A 1 137 ? 29.541 15.698 -19.536 1.00 48.53 137 PHE A CA 1
ATOM 1099 C C . PHE A 1 137 ? 28.150 15.760 -18.909 1.00 48.53 137 PHE A C 1
ATOM 1101 O O . PHE A 1 137 ? 27.975 15.350 -17.763 1.00 48.53 137 PHE A O 1
ATOM 1108 N N . PHE A 1 138 ? 27.184 16.291 -19.655 1.00 43.88 138 PHE A N 1
ATOM 1109 C CA . PHE A 1 138 ? 25.780 16.345 -19.249 1.00 43.88 138 PHE A CA 1
ATOM 1110 C C . PHE A 1 138 ? 25.120 14.986 -19.486 1.00 43.88 138 PHE A C 1
ATOM 1112 O O . PHE A 1 138 ? 25.202 14.476 -20.600 1.00 43.88 138 PHE A O 1
ATOM 1119 N N . TYR A 1 139 ? 24.498 14.415 -18.453 1.00 54.00 139 TYR A N 1
ATOM 1120 C CA . TYR A 1 139 ? 23.786 13.138 -18.564 1.00 54.00 139 TYR A CA 1
ATOM 1121 C C . TYR A 1 139 ? 22.287 13.361 -18.696 1.00 54.00 139 TYR A C 1
ATOM 1123 O O . TYR A 1 139 ? 21.668 12.841 -19.619 1.00 54.00 139 TYR A O 1
ATOM 1131 N N . ARG A 1 140 ? 21.696 14.122 -17.769 1.00 56.06 140 ARG A N 1
ATOM 1132 C CA . ARG A 1 140 ? 20.247 14.330 -17.730 1.00 56.06 140 ARG A CA 1
ATOM 1133 C C . ARG A 1 140 ? 19.874 15.532 -16.878 1.00 56.06 140 ARG A C 1
ATOM 1135 O O . ARG A 1 140 ? 20.538 15.812 -15.880 1.00 56.06 140 ARG A O 1
ATOM 1142 N N . LYS A 1 141 ? 18.771 16.191 -17.233 1.00 56.91 141 LYS A N 1
ATOM 1143 C CA . LYS A 1 141 ? 18.039 17.115 -16.365 1.00 56.91 141 LYS A CA 1
ATOM 1144 C C . LYS A 1 141 ? 16.807 16.401 -15.812 1.00 56.91 141 LYS A C 1
ATOM 1146 O O . LYS A 1 141 ? 16.084 15.750 -16.558 1.00 56.91 141 LYS A O 1
ATOM 1151 N N . LEU A 1 142 ? 16.604 16.514 -14.511 1.00 57.91 142 LEU A N 1
ATOM 1152 C CA . LEU A 1 142 ? 15.427 16.073 -13.782 1.00 57.91 142 LEU A CA 1
ATOM 1153 C C . LEU A 1 142 ? 14.641 17.343 -13.436 1.00 57.91 142 LEU A C 1
ATOM 1155 O O . LEU A 1 142 ? 15.017 18.098 -12.533 1.00 57.91 142 LEU A O 1
ATOM 1159 N N . GLU A 1 143 ? 13.607 17.634 -14.219 1.00 54.91 143 GLU A N 1
ATOM 1160 C CA . GLU A 1 143 ? 12.657 18.704 -13.905 1.00 54.91 143 GLU A CA 1
ATOM 1161 C C . GLU A 1 143 ? 11.623 18.125 -12.942 1.00 54.91 143 GLU A C 1
ATOM 1163 O O . GLU A 1 143 ? 10.667 17.501 -13.373 1.00 54.91 143 GLU A O 1
ATOM 1168 N N . ILE A 1 144 ? 11.868 18.259 -11.637 1.00 53.06 144 ILE A N 1
ATOM 1169 C CA . ILE A 1 144 ? 11.012 17.674 -10.604 1.00 53.06 144 ILE A CA 1
ATOM 1170 C C . ILE A 1 144 ? 10.289 18.809 -9.873 1.00 53.06 144 ILE A C 1
ATOM 1172 O O . ILE A 1 144 ? 10.878 19.457 -9.010 1.00 53.06 144 ILE A O 1
ATOM 1176 N N . ASP A 1 145 ? 9.005 19.019 -10.164 1.00 48.97 145 ASP A N 1
ATOM 1177 C CA . ASP A 1 145 ? 8.146 19.925 -9.387 1.00 48.97 145 ASP A CA 1
ATOM 1178 C C . ASP A 1 145 ? 7.275 19.125 -8.402 1.00 48.97 145 ASP A C 1
ATOM 1180 O O . ASP A 1 145 ? 6.085 18.902 -8.622 1.00 48.97 145 ASP A O 1
ATOM 1184 N N . ILE A 1 146 ? 7.890 18.619 -7.324 1.00 39.97 146 ILE A N 1
ATOM 1185 C CA . ILE A 1 146 ? 7.204 17.793 -6.302 1.00 39.97 146 ILE A CA 1
ATOM 1186 C C . ILE A 1 146 ? 7.229 18.398 -4.889 1.00 39.97 146 ILE A C 1
ATOM 1188 O O . ILE A 1 146 ? 7.033 17.701 -3.889 1.00 39.97 146 ILE A O 1
ATOM 1192 N N . GLY A 1 147 ? 7.471 19.705 -4.769 1.00 46.53 147 GLY A N 1
ATOM 1193 C CA . GLY A 1 147 ? 7.510 20.382 -3.471 1.00 46.53 147 GLY A CA 1
ATOM 1194 C C . GLY A 1 147 ? 8.558 19.789 -2.512 1.00 46.53 147 GLY A C 1
ATOM 1195 O O . GLY A 1 147 ? 9.696 19.535 -2.900 1.00 46.53 147 GLY A O 1
ATOM 1196 N N . TYR A 1 148 ? 8.194 19.569 -1.242 1.00 40.97 148 TYR A N 1
ATOM 1197 C CA . TYR A 1 148 ? 9.127 19.212 -0.152 1.00 40.97 148 TYR A CA 1
ATOM 1198 C C . TYR A 1 148 ? 9.929 17.907 -0.350 1.00 40.97 148 TYR A C 1
ATOM 1200 O O . TYR A 1 148 ? 10.929 17.719 0.339 1.00 40.97 148 TYR A O 1
ATOM 1208 N N . TYR A 1 149 ? 9.524 17.020 -1.267 1.00 44.81 149 TYR A N 1
ATOM 1209 C CA . TYR A 1 149 ? 10.163 15.712 -1.487 1.00 44.81 149 TYR A CA 1
ATOM 1210 C C . TYR A 1 149 ? 11.144 15.680 -2.673 1.00 44.81 149 TYR A C 1
ATOM 1212 O O . TYR A 1 149 ? 11.717 14.628 -2.962 1.00 44.81 149 TYR A O 1
ATOM 1220 N N . ALA A 1 150 ? 11.364 16.820 -3.343 1.00 53.53 150 ALA A N 1
ATOM 1221 C CA . ALA A 1 150 ? 12.194 16.924 -4.548 1.00 53.53 150 ALA A CA 1
ATOM 1222 C C . ALA A 1 150 ? 13.625 16.400 -4.346 1.00 53.53 150 ALA A C 1
ATOM 1224 O O . ALA A 1 150 ? 14.144 15.691 -5.207 1.00 53.53 150 ALA A O 1
ATOM 1225 N N . ASP A 1 151 ? 14.221 16.669 -3.179 1.00 54.56 151 ASP A N 1
ATOM 1226 C CA . ASP A 1 151 ? 15.566 16.196 -2.837 1.00 54.56 151 ASP A CA 1
ATOM 1227 C C . ASP A 1 151 ? 15.619 14.657 -2.751 1.00 54.56 151 ASP A C 1
ATOM 1229 O O . ASP A 1 151 ? 16.467 14.039 -3.387 1.00 54.56 151 ASP A O 1
ATOM 1233 N N . SER A 1 152 ? 14.682 14.006 -2.052 1.00 49.97 152 SER A N 1
ATOM 1234 C CA . SER A 1 152 ? 14.706 12.546 -1.856 1.00 49.97 152 SER A CA 1
ATOM 1235 C C . SER A 1 152 ? 14.465 11.750 -3.143 1.00 49.97 152 SER A C 1
ATOM 1237 O O . SER A 1 152 ? 15.087 10.706 -3.344 1.00 49.97 152 SER A O 1
ATOM 1239 N N . VAL A 1 153 ? 13.598 12.240 -4.035 1.00 51.53 153 VAL A N 1
ATOM 1240 C CA . VAL A 1 153 ? 13.346 11.597 -5.338 1.00 51.53 153 VAL A CA 1
ATOM 1241 C C . VAL A 1 153 ? 14.544 11.774 -6.270 1.00 51.53 153 VAL A C 1
ATOM 1243 O O . VAL A 1 153 ? 14.992 10.805 -6.882 1.00 51.53 153 VAL A O 1
ATOM 1246 N N . ALA A 1 154 ? 15.127 12.976 -6.325 1.00 54.81 154 ALA A N 1
ATOM 1247 C CA . ALA A 1 154 ? 16.326 13.234 -7.118 1.00 54.81 154 ALA A CA 1
ATOM 1248 C C . ALA A 1 154 ? 17.527 12.399 -6.652 1.00 54.81 154 ALA A C 1
ATOM 1250 O O . ALA A 1 154 ? 18.296 11.904 -7.474 1.00 54.81 154 ALA A O 1
ATOM 1251 N N . GLU A 1 155 ? 17.682 12.213 -5.341 1.00 56.38 155 GLU A N 1
ATOM 1252 C CA . GLU A 1 155 ? 18.710 11.350 -4.762 1.00 56.38 155 GLU A CA 1
ATOM 1253 C C . GLU A 1 155 ? 18.482 9.870 -5.099 1.00 56.38 155 GLU A C 1
ATOM 1255 O O . GLU A 1 155 ? 19.435 9.181 -5.466 1.00 56.38 155 GLU A O 1
ATOM 1260 N N . GLY A 1 156 ? 17.235 9.385 -5.053 1.00 51.56 156 GLY A N 1
ATOM 1261 C CA . GLY A 1 156 ? 16.874 8.027 -5.475 1.00 51.56 156 GLY A CA 1
ATOM 1262 C C . GLY A 1 156 ? 17.215 7.752 -6.945 1.00 51.56 156 GLY A C 1
ATOM 1263 O O . GLY A 1 156 ? 17.867 6.752 -7.255 1.00 51.56 156 GLY A O 1
ATOM 1264 N N . VAL A 1 157 ? 16.866 8.686 -7.835 1.00 55.06 157 VAL A N 1
ATOM 1265 C CA . VAL A 1 157 ? 17.204 8.640 -9.269 1.00 55.06 157 VAL A CA 1
ATOM 1266 C C . VAL A 1 157 ? 18.718 8.766 -9.482 1.00 55.06 157 VAL A C 1
ATOM 1268 O O . VAL A 1 157 ? 19.313 8.070 -10.295 1.00 55.06 157 VAL A O 1
ATOM 1271 N N . PHE A 1 158 ? 19.416 9.608 -8.723 1.00 58.31 158 PHE A N 1
ATOM 1272 C CA . PHE A 1 158 ? 20.872 9.687 -8.831 1.00 58.31 158 PHE A CA 1
ATOM 1273 C C . PHE A 1 158 ? 21.562 8.392 -8.390 1.00 58.31 158 PHE A C 1
ATOM 1275 O O . PHE A 1 158 ? 22.523 7.960 -9.029 1.00 58.31 158 PHE A O 1
ATOM 1282 N N . TYR A 1 159 ? 21.070 7.735 -7.338 1.00 53.16 159 TYR A N 1
ATOM 1283 C CA . TYR A 1 159 ? 21.587 6.433 -6.930 1.00 53.16 159 TYR A CA 1
ATOM 1284 C C . TYR A 1 159 ? 21.305 5.333 -7.961 1.00 53.16 159 TYR A C 1
ATOM 1286 O O . TYR A 1 159 ? 22.149 4.445 -8.094 1.00 53.16 159 TYR A O 1
ATOM 1294 N N . SER A 1 160 ? 20.206 5.387 -8.724 1.00 53.25 160 SER A N 1
ATOM 1295 C CA . SER A 1 160 ? 19.994 4.454 -9.844 1.00 53.25 160 SER A CA 1
ATOM 1296 C C . SER A 1 160 ? 21.003 4.691 -10.979 1.00 53.25 160 SER A C 1
ATOM 1298 O O . SER A 1 160 ? 21.578 3.737 -11.498 1.00 53.25 160 SER A O 1
ATOM 1300 N N . TYR A 1 161 ? 21.333 5.952 -11.285 1.00 54.94 161 TYR A N 1
ATOM 1301 C CA . TYR A 1 161 ? 22.363 6.302 -12.275 1.00 54.94 161 TYR A CA 1
ATOM 1302 C C . TYR A 1 161 ? 23.779 5.895 -11.848 1.00 54.94 161 TYR A C 1
ATOM 1304 O O . TYR A 1 161 ? 24.520 5.280 -12.613 1.00 54.94 161 TYR A O 1
ATOM 1312 N N . VAL A 1 162 ? 24.177 6.226 -10.621 1.00 53.31 162 VAL A N 1
ATOM 1313 C CA . VAL A 1 162 ? 25.520 5.934 -10.099 1.00 53.31 162 VAL A CA 1
ATOM 1314 C C . VAL A 1 162 ? 25.794 4.437 -10.032 1.00 53.31 162 VAL A C 1
ATOM 1316 O O . VAL A 1 162 ? 26.909 4.009 -10.315 1.00 53.31 162 VAL A O 1
ATOM 1319 N N . ASN A 1 163 ? 24.792 3.643 -9.657 1.00 47.00 163 ASN A N 1
ATOM 1320 C CA . ASN A 1 163 ? 24.966 2.206 -9.497 1.00 47.00 163 ASN A CA 1
ATOM 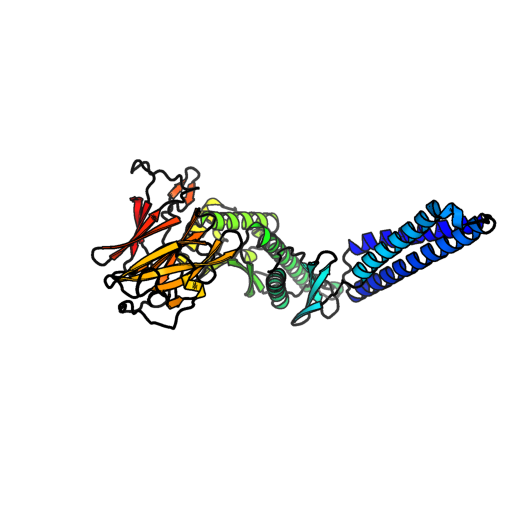1321 C C . ASN A 1 163 ? 24.790 1.416 -10.810 1.00 47.00 163 ASN A C 1
ATOM 1323 O O . ASN A 1 163 ? 24.863 0.197 -10.731 1.00 47.00 163 ASN A O 1
ATOM 1327 N N . GLY A 1 164 ? 24.598 2.057 -11.980 1.00 48.12 164 GLY A N 1
ATOM 1328 C CA . GLY A 1 164 ? 24.367 1.311 -13.231 1.00 48.12 164 GLY A CA 1
ATOM 1329 C C . GLY A 1 164 ? 24.636 1.990 -14.585 1.00 48.12 164 GLY A C 1
ATOM 1330 O O . GLY A 1 164 ? 24.506 1.334 -15.619 1.00 48.12 164 GLY A O 1
ATOM 1331 N N . PHE A 1 165 ? 25.046 3.262 -14.661 1.00 43.31 165 PHE A N 1
ATOM 1332 C CA . PHE A 1 165 ? 25.268 3.915 -15.962 1.00 43.31 165 PHE A CA 1
ATOM 1333 C C . PHE A 1 165 ? 26.738 3.967 -16.400 1.00 43.31 165 PHE A C 1
ATOM 1335 O O . PHE A 1 165 ? 27.527 4.799 -15.952 1.00 43.31 165 PHE A O 1
ATOM 1342 N N . ALA A 1 166 ? 27.071 3.157 -17.406 1.00 41.09 166 ALA A N 1
ATOM 1343 C CA . ALA A 1 166 ? 28.057 3.536 -18.413 1.00 41.09 166 ALA A CA 1
ATOM 1344 C C . ALA A 1 166 ? 27.295 3.979 -19.671 1.00 41.09 166 ALA A C 1
ATOM 1346 O O . ALA A 1 166 ? 26.855 3.135 -20.452 1.00 41.09 166 ALA A O 1
ATOM 1347 N N . ASP A 1 167 ? 27.129 5.290 -19.875 1.00 41.69 167 ASP A N 1
ATOM 1348 C CA . ASP A 1 167 ? 26.682 5.817 -21.168 1.00 41.69 167 ASP A CA 1
ATOM 1349 C C . ASP A 1 167 ? 27.759 5.503 -22.220 1.00 41.69 167 ASP A C 1
ATOM 1351 O O . ASP A 1 167 ? 28.795 6.161 -22.316 1.00 41.69 167 ASP A O 1
ATOM 1355 N N . ASN A 1 168 ? 27.539 4.429 -22.974 1.00 40.97 168 ASN A N 1
ATOM 1356 C CA . ASN A 1 168 ? 28.419 3.980 -24.049 1.00 40.97 168 ASN A CA 1
ATOM 1357 C C . ASN A 1 168 ? 27.938 4.461 -25.428 1.00 40.97 168 ASN A C 1
ATOM 1359 O O . ASN A 1 168 ? 28.351 3.920 -26.455 1.00 40.97 168 ASN A O 1
ATOM 1363 N N . THR A 1 169 ? 27.097 5.498 -25.510 1.00 40.16 169 THR A N 1
ATOM 1364 C CA . THR A 1 169 ? 26.716 6.066 -26.817 1.00 40.16 169 THR A CA 1
ATOM 1365 C C . THR A 1 169 ? 27.897 6.714 -27.561 1.00 40.16 169 THR A C 1
ATOM 1367 O O . THR A 1 169 ? 27.809 6.933 -28.773 1.00 40.16 169 THR A O 1
ATOM 1370 N N . GLY A 1 170 ? 29.025 6.934 -26.868 1.00 39.56 170 GLY A N 1
ATOM 1371 C CA . GLY A 1 170 ? 30.289 7.470 -27.383 1.00 39.56 170 GLY A CA 1
ATOM 1372 C C . GLY A 1 170 ? 31.363 6.447 -27.791 1.00 39.56 170 GLY A C 1
ATOM 1373 O O . GLY A 1 170 ? 32.544 6.792 -27.752 1.00 39.56 170 GLY A O 1
ATOM 1374 N N . ILE A 1 171 ? 31.016 5.206 -28.158 1.00 43.16 171 ILE A N 1
ATOM 1375 C CA . ILE A 1 171 ? 32.016 4.245 -28.665 1.00 43.16 171 ILE A CA 1
ATOM 1376 C C . ILE A 1 171 ? 32.560 4.722 -30.025 1.00 43.16 171 ILE A C 1
ATOM 1378 O O . ILE A 1 171 ? 31.833 4.782 -31.018 1.00 43.16 171 ILE A O 1
ATOM 1382 N N . ASP A 1 172 ? 33.860 5.027 -30.083 1.00 46.22 172 ASP A N 1
ATOM 1383 C CA . ASP A 1 172 ? 34.584 5.270 -31.334 1.00 46.22 172 ASP A CA 1
ATOM 1384 C C . ASP A 1 172 ? 34.794 3.940 -32.078 1.00 46.22 172 ASP A C 1
ATOM 1386 O O . ASP A 1 172 ? 35.720 3.180 -31.794 1.00 46.22 172 ASP A O 1
ATOM 1390 N N . LEU A 1 173 ? 33.909 3.652 -33.036 1.00 49.28 173 LEU A N 1
ATOM 1391 C CA . LEU A 1 173 ? 33.912 2.418 -33.831 1.00 49.28 173 LEU A CA 1
ATOM 1392 C C . LEU A 1 173 ? 35.122 2.300 -34.780 1.00 49.28 173 LEU A C 1
ATOM 1394 O O . LEU A 1 173 ? 35.335 1.237 -35.359 1.00 49.28 173 LEU A O 1
ATOM 1398 N N . SER A 1 174 ? 35.932 3.355 -34.947 1.00 50.31 174 SER A N 1
ATOM 1399 C CA . SER A 1 174 ? 37.011 3.389 -35.946 1.00 50.31 174 SER A CA 1
ATOM 1400 C C . SER A 1 174 ? 38.215 2.489 -35.628 1.00 50.31 174 SER A C 1
ATOM 1402 O O . SER A 1 174 ? 39.034 2.237 -36.514 1.00 50.31 174 SER A O 1
ATOM 1404 N N . ALA A 1 175 ? 38.313 1.984 -34.393 1.00 50.66 175 ALA A N 1
ATOM 1405 C CA . ALA A 1 175 ? 39.416 1.144 -33.915 1.00 50.66 175 ALA A CA 1
ATOM 1406 C C . ALA A 1 175 ? 39.087 -0.363 -33.841 1.00 50.66 175 ALA A C 1
ATOM 1408 O O . ALA A 1 175 ? 39.976 -1.156 -33.528 1.00 50.66 175 ALA A O 1
ATOM 1409 N N . PHE A 1 176 ? 37.844 -0.755 -34.124 1.00 50.38 176 PHE A N 1
ATOM 1410 C CA . PHE A 1 176 ? 37.336 -2.110 -33.907 1.00 50.38 176 PHE A CA 1
ATOM 1411 C C . PHE A 1 176 ? 37.279 -2.926 -35.204 1.00 50.38 176 PHE A C 1
ATOM 1413 O O . PHE A 1 176 ? 37.088 -2.389 -36.298 1.00 50.38 176 PHE A O 1
ATOM 1420 N N . ASN A 1 177 ? 37.446 -4.244 -35.095 1.00 60.81 177 ASN A N 1
ATOM 1421 C CA . ASN A 1 177 ? 37.206 -5.157 -36.215 1.00 60.81 177 ASN A CA 1
ATOM 1422 C C . ASN A 1 177 ? 35.690 -5.361 -36.462 1.00 60.81 177 ASN A C 1
ATOM 1424 O O . ASN A 1 177 ? 34.867 -4.986 -35.634 1.00 60.81 177 ASN A O 1
ATOM 1428 N N . GLU A 1 178 ? 35.291 -5.956 -37.595 1.00 62.53 178 GLU A N 1
ATOM 1429 C CA . GLU A 1 178 ? 33.863 -6.096 -37.965 1.00 62.53 178 GLU A CA 1
ATOM 1430 C C . GLU A 1 178 ? 32.998 -6.824 -36.914 1.00 62.53 178 GLU A C 1
ATOM 1432 O O . GLU A 1 178 ? 31.799 -6.564 -36.815 1.00 62.53 178 GLU A O 1
ATOM 1437 N N . GLU A 1 179 ? 33.579 -7.742 -36.141 1.00 62.28 179 GLU A N 1
ATOM 1438 C CA . GLU A 1 179 ? 32.876 -8.521 -35.115 1.00 62.28 179 GLU A CA 1
ATOM 1439 C C . GLU A 1 179 ? 32.731 -7.724 -33.807 1.00 62.28 179 GLU A C 1
ATOM 1441 O O . GLU A 1 179 ? 31.666 -7.707 -33.184 1.00 62.28 179 GLU A O 1
ATOM 1446 N N . GLU A 1 180 ? 33.765 -6.967 -33.445 1.00 58.88 180 GLU A N 1
ATOM 1447 C CA . GLU A 1 180 ? 33.754 -6.015 -32.333 1.00 58.88 180 GLU A CA 1
ATOM 1448 C C . GLU A 1 180 ? 32.801 -4.835 -32.593 1.00 58.88 180 GLU A C 1
ATOM 1450 O O . GLU A 1 180 ? 32.082 -4.425 -31.684 1.00 58.88 180 GLU A O 1
ATOM 1455 N N . VAL A 1 181 ? 32.724 -4.338 -33.835 1.00 58.88 181 VAL A N 1
ATOM 1456 C CA . VAL A 1 181 ? 31.775 -3.286 -34.243 1.00 58.88 181 VAL A CA 1
ATOM 1457 C C . VAL A 1 181 ? 30.333 -3.764 -34.091 1.00 58.88 181 VAL A C 1
ATOM 1459 O O . VAL A 1 181 ? 29.535 -3.078 -33.461 1.00 58.88 181 VAL A O 1
ATOM 1462 N N . LYS A 1 182 ? 29.997 -4.965 -34.582 1.00 63.16 182 LYS A N 1
ATOM 1463 C CA . LYS A 1 182 ? 28.644 -5.536 -34.428 1.00 63.16 182 LYS A CA 1
ATOM 1464 C C . LYS A 1 182 ? 28.254 -5.725 -32.966 1.00 63.16 182 LYS A C 1
ATOM 1466 O O . LYS A 1 182 ? 27.109 -5.473 -32.589 1.00 63.16 182 LYS A O 1
ATOM 1471 N N . THR A 1 183 ? 29.205 -6.157 -32.142 1.00 64.44 183 THR A N 1
ATOM 1472 C CA . THR A 1 183 ? 28.994 -6.322 -30.699 1.00 64.44 183 THR A CA 1
ATOM 1473 C C . THR A 1 183 ? 28.748 -4.968 -30.027 1.00 64.44 183 THR A C 1
ATOM 1475 O O . THR A 1 183 ? 27.812 -4.828 -29.244 1.00 64.44 183 THR A O 1
ATOM 1478 N N . ALA A 1 184 ? 29.533 -3.945 -30.376 1.00 61.19 184 ALA A N 1
ATOM 1479 C CA . ALA A 1 184 ? 29.364 -2.586 -29.870 1.00 61.19 184 ALA A CA 1
ATOM 1480 C C . ALA A 1 184 ? 28.041 -1.936 -30.317 1.00 61.19 184 ALA A C 1
ATOM 1482 O O . ALA A 1 184 ? 27.381 -1.281 -29.513 1.00 61.19 184 ALA A O 1
ATOM 1483 N N . GLU A 1 185 ? 27.626 -2.137 -31.570 1.00 64.88 185 GLU A N 1
ATOM 1484 C CA . GLU A 1 185 ? 26.344 -1.653 -32.101 1.00 64.88 185 GLU A CA 1
ATOM 1485 C C . GLU A 1 185 ? 25.148 -2.324 -31.414 1.00 64.88 185 GLU A C 1
ATOM 1487 O O . GLU A 1 185 ? 24.192 -1.641 -31.049 1.00 64.88 185 GLU A O 1
ATOM 1492 N N . THR A 1 186 ? 25.224 -3.637 -31.177 1.00 71.88 186 THR A N 1
ATOM 1493 C CA . THR A 1 186 ? 24.194 -4.389 -30.437 1.00 71.88 186 THR A CA 1
ATOM 1494 C C . THR A 1 186 ? 24.068 -3.863 -29.010 1.00 71.88 186 THR A C 1
ATOM 1496 O O . THR A 1 186 ? 22.979 -3.496 -28.576 1.00 71.88 186 THR A O 1
ATOM 1499 N N . LYS A 1 187 ? 25.199 -3.712 -28.314 1.00 71.44 187 LYS A N 1
ATOM 1500 C CA . LYS A 1 187 ? 25.238 -3.175 -26.953 1.00 71.44 187 LYS A CA 1
ATOM 1501 C C . LYS A 1 187 ? 24.702 -1.752 -26.871 1.00 71.44 187 LYS A C 1
ATOM 1503 O O . LYS A 1 187 ? 23.941 -1.431 -25.965 1.00 71.44 187 LYS A O 1
ATOM 1508 N N . LYS A 1 188 ? 25.054 -0.899 -27.837 1.00 69.38 188 LYS A N 1
ATOM 1509 C CA . LYS A 1 188 ? 24.502 0.456 -27.942 1.00 69.38 188 LYS A CA 1
ATOM 1510 C C . LYS A 1 188 ? 22.982 0.425 -28.107 1.00 69.38 188 LYS A C 1
ATOM 1512 O O . LYS A 1 188 ? 22.289 1.155 -27.406 1.00 69.38 188 LYS A O 1
ATOM 1517 N N . ARG A 1 189 ? 22.467 -0.423 -29.001 1.00 76.38 189 ARG A N 1
ATOM 1518 C CA . ARG A 1 189 ? 21.025 -0.554 -29.238 1.00 76.38 189 ARG A CA 1
ATOM 1519 C C . ARG A 1 189 ? 20.275 -1.019 -27.989 1.00 76.38 189 ARG A C 1
ATOM 1521 O O . ARG A 1 189 ? 19.210 -0.493 -27.690 1.00 76.38 189 ARG A O 1
ATOM 1528 N N . GLU A 1 190 ? 20.825 -1.972 -27.250 1.00 78.50 190 GLU A N 1
ATOM 1529 C CA . GLU A 1 190 ? 20.227 -2.442 -25.999 1.00 78.50 190 GLU A CA 1
ATOM 1530 C C . GLU A 1 190 ? 20.229 -1.357 -24.914 1.00 78.50 190 GLU A C 1
ATOM 1532 O O . GLU A 1 190 ? 19.239 -1.227 -24.198 1.00 78.50 190 GLU A O 1
ATOM 1537 N N . TYR A 1 191 ? 21.281 -0.530 -24.822 1.00 77.31 191 TYR A N 1
ATOM 1538 C CA . TYR A 1 191 ? 21.280 0.631 -23.923 1.00 77.31 191 TYR A CA 1
ATOM 1539 C C . TYR A 1 191 ? 20.215 1.660 -24.318 1.00 77.31 191 TYR A C 1
ATOM 1541 O O . TYR A 1 191 ? 19.556 2.211 -23.444 1.00 77.31 191 TYR A O 1
ATOM 1549 N N . GLU A 1 192 ? 20.005 1.912 -25.615 1.00 77.62 192 GLU A N 1
ATOM 1550 C CA . GLU A 1 192 ? 18.922 2.797 -26.074 1.00 77.62 192 GLU A CA 1
ATOM 1551 C C . GLU A 1 192 ? 17.544 2.286 -25.617 1.00 77.62 192 GLU A C 1
ATOM 1553 O O . GLU A 1 192 ? 16.715 3.079 -25.174 1.00 77.62 192 GLU A O 1
ATOM 1558 N N . LEU A 1 193 ? 17.308 0.971 -25.692 1.00 84.38 193 LEU A N 1
ATOM 1559 C CA . LEU A 1 193 ? 16.057 0.342 -25.252 1.00 84.38 193 LEU A CA 1
ATOM 1560 C C . LEU A 1 193 ? 15.897 0.393 -23.725 1.00 84.38 193 LEU A C 1
ATOM 1562 O O . LEU A 1 193 ? 14.830 0.773 -23.247 1.00 84.38 193 LEU A O 1
ATOM 1566 N N . LEU A 1 194 ? 16.960 0.091 -22.969 1.00 83.06 194 LEU A N 1
ATOM 1567 C CA . LEU A 1 194 ? 16.989 0.214 -21.507 1.00 83.06 194 LEU A CA 1
ATOM 1568 C C . LEU A 1 194 ? 16.651 1.631 -21.054 1.00 83.06 194 LEU A C 1
ATOM 1570 O O . LEU A 1 194 ? 15.755 1.835 -20.240 1.00 83.06 194 LEU A O 1
ATOM 1574 N N . ASN A 1 195 ? 17.354 2.613 -21.617 1.00 78.75 195 ASN A N 1
ATOM 1575 C CA . ASN A 1 195 ? 17.182 4.013 -21.259 1.00 78.75 195 ASN A CA 1
ATOM 1576 C C . ASN A 1 195 ? 15.769 4.476 -21.588 1.00 78.75 195 ASN A C 1
ATOM 1578 O O . ASN A 1 195 ? 15.177 5.214 -20.806 1.00 78.75 195 ASN A O 1
ATOM 1582 N N . LYS A 1 196 ? 15.204 4.003 -22.707 1.00 84.69 196 LYS A N 1
ATOM 1583 C CA . LYS A 1 196 ? 13.833 4.344 -23.071 1.00 84.69 196 LYS A CA 1
ATOM 1584 C C . LYS A 1 196 ? 12.804 3.730 -22.122 1.00 84.69 196 LYS A C 1
ATOM 1586 O O . LYS A 1 196 ? 11.827 4.392 -21.790 1.00 84.69 196 LYS A O 1
ATOM 1591 N N . PHE A 1 197 ? 13.019 2.496 -21.672 1.00 92.06 197 PHE A N 1
ATOM 1592 C CA . PHE A 1 197 ? 12.169 1.847 -20.673 1.00 92.06 197 PHE A CA 1
ATOM 1593 C C . PHE A 1 197 ? 12.214 2.576 -19.323 1.00 92.06 197 PHE A C 1
ATOM 1595 O O . PHE A 1 197 ? 11.163 2.844 -18.740 1.00 92.06 197 PHE A O 1
ATOM 1602 N N . ILE A 1 198 ? 13.410 2.962 -18.869 1.00 84.94 198 ILE A N 1
ATOM 1603 C CA . ILE A 1 198 ? 13.599 3.751 -17.643 1.00 84.94 198 ILE A CA 1
ATOM 1604 C C . ILE A 1 198 ? 12.910 5.113 -17.765 1.00 84.94 198 ILE A C 1
ATOM 1606 O O . ILE A 1 198 ? 12.151 5.475 -16.876 1.00 84.94 198 ILE A O 1
ATOM 1610 N N . GLU A 1 199 ? 13.123 5.835 -18.872 1.00 81.81 199 GLU A N 1
ATOM 1611 C CA . GLU A 1 199 ? 12.490 7.135 -19.147 1.00 81.81 199 GLU A CA 1
ATOM 1612 C C . GLU A 1 199 ? 10.965 7.046 -19.016 1.00 81.81 199 GLU A C 1
ATOM 1614 O O . GLU A 1 199 ? 10.382 7.775 -18.228 1.00 81.81 199 GLU A O 1
ATOM 1619 N N . ILE A 1 200 ? 10.326 6.089 -19.699 1.00 90.12 200 ILE A N 1
ATOM 1620 C CA . ILE A 1 200 ? 8.864 5.916 -19.638 1.00 90.12 200 ILE A CA 1
ATOM 1621 C C . ILE A 1 200 ? 8.399 5.601 -18.215 1.00 90.12 200 ILE A C 1
ATOM 1623 O O . ILE A 1 200 ? 7.360 6.091 -17.779 1.00 90.12 200 ILE A O 1
ATOM 1627 N N . THR A 1 201 ? 9.149 4.769 -17.494 1.00 87.94 201 THR A N 1
ATOM 1628 C CA . THR A 1 201 ? 8.790 4.354 -16.134 1.00 87.94 201 THR A CA 1
ATOM 1629 C C . THR A 1 201 ? 8.893 5.516 -15.151 1.00 87.94 201 THR A C 1
ATOM 1631 O O . THR A 1 201 ? 7.991 5.688 -14.342 1.00 87.94 201 THR A O 1
ATOM 1634 N N . GLU A 1 202 ? 9.929 6.347 -15.255 1.00 82.44 202 GLU A N 1
ATOM 1635 C CA . GLU A 1 202 ? 10.111 7.537 -14.412 1.00 82.44 202 GLU A CA 1
ATOM 1636 C C . GLU A 1 202 ? 9.155 8.682 -14.779 1.00 82.44 202 GLU A C 1
ATOM 1638 O O . GLU A 1 202 ? 8.692 9.397 -13.897 1.00 82.44 202 GLU A O 1
ATOM 1643 N N . ASP A 1 203 ? 8.787 8.821 -16.055 1.00 81.62 203 ASP A N 1
ATOM 1644 C CA . ASP A 1 203 ? 7.744 9.767 -16.481 1.00 81.62 203 ASP A CA 1
ATOM 1645 C C . ASP A 1 203 ? 6.345 9.319 -16.001 1.00 81.62 203 ASP A C 1
ATOM 1647 O O . ASP A 1 203 ? 5.410 10.113 -15.886 1.00 81.62 203 ASP A O 1
ATOM 1651 N N . THR A 1 204 ? 6.179 8.022 -15.728 1.00 83.88 204 THR A N 1
ATOM 1652 C CA . THR A 1 204 ? 4.928 7.441 -15.226 1.00 83.88 204 THR A CA 1
ATOM 1653 C C . THR A 1 204 ? 4.860 7.484 -13.696 1.00 83.88 204 THR A C 1
ATOM 1655 O O . THR A 1 204 ? 3.835 7.860 -13.119 1.00 83.88 204 THR A O 1
ATOM 1658 N N . TYR A 1 205 ? 5.950 7.122 -13.022 1.00 78.88 205 TYR A N 1
ATOM 1659 C CA . TYR A 1 205 ? 6.049 7.049 -11.569 1.00 78.88 205 TYR A CA 1
ATOM 1660 C C . TYR A 1 205 ? 7.164 7.975 -11.057 1.00 78.88 205 TYR A C 1
ATOM 1662 O O . TYR A 1 205 ? 8.303 7.835 -11.492 1.00 78.88 205 TYR A O 1
ATOM 1670 N N . PRO A 1 206 ? 6.897 8.859 -10.078 1.00 68.44 206 PRO A N 1
ATOM 1671 C CA . PRO A 1 206 ? 5.658 8.982 -9.310 1.00 68.44 206 PRO A CA 1
ATOM 1672 C C . PRO A 1 206 ? 4.615 9.914 -9.944 1.00 68.44 206 PRO A C 1
ATOM 1674 O O . PRO A 1 206 ? 3.512 10.012 -9.421 1.00 68.44 206 PRO A O 1
ATOM 1677 N N . GLU A 1 207 ? 4.926 10.626 -11.025 1.00 68.00 207 GLU A N 1
ATOM 1678 C CA . GLU A 1 207 ? 4.150 11.810 -11.428 1.00 68.00 207 GLU A CA 1
ATOM 1679 C C . GLU A 1 207 ? 2.702 11.512 -11.832 1.00 68.00 207 GLU A C 1
ATOM 1681 O O . GLU A 1 207 ? 1.781 12.212 -11.405 1.00 68.00 207 GLU A O 1
ATOM 1686 N N . LYS A 1 208 ? 2.477 10.462 -12.628 1.00 74.38 208 LYS A N 1
ATOM 1687 C CA . LYS A 1 208 ? 1.145 10.125 -13.148 1.00 74.38 208 LYS A CA 1
ATOM 1688 C C . LYS A 1 208 ? 0.331 9.300 -12.158 1.00 74.38 208 LYS A C 1
ATOM 1690 O O . LYS A 1 208 ? -0.873 9.512 -12.036 1.00 74.38 208 LYS A O 1
ATOM 1695 N N . PHE A 1 209 ? 0.977 8.361 -11.468 1.00 79.62 209 PHE A N 1
ATOM 1696 C CA . PHE A 1 209 ? 0.294 7.372 -10.625 1.00 79.62 209 PHE A CA 1
ATOM 1697 C C . PHE A 1 209 ? 0.515 7.543 -9.118 1.00 79.62 209 PHE A C 1
ATOM 1699 O O . PHE A 1 209 ? -0.070 6.794 -8.344 1.00 79.62 209 PHE A O 1
ATOM 1706 N N . GLN A 1 210 ? 1.308 8.532 -8.695 1.00 76.25 210 GLN A N 1
ATOM 1707 C CA . GLN A 1 210 ? 1.542 8.900 -7.291 1.00 76.25 210 GLN A CA 1
ATOM 1708 C C . GLN A 1 210 ? 2.022 7.730 -6.419 1.00 76.25 210 GLN A C 1
ATOM 1710 O O . GLN A 1 210 ? 1.571 7.546 -5.290 1.00 76.25 210 GLN A O 1
ATOM 1715 N N . ARG A 1 211 ? 2.952 6.927 -6.952 1.00 80.69 211 ARG A N 1
ATOM 1716 C CA . ARG A 1 211 ? 3.568 5.784 -6.259 1.00 80.69 211 ARG A CA 1
ATOM 1717 C C . ARG A 1 211 ? 5.080 5.864 -6.315 1.00 80.69 211 ARG A C 1
ATOM 1719 O O . ARG A 1 211 ? 5.632 6.337 -7.308 1.00 80.69 211 ARG A O 1
ATOM 1726 N N . GLY A 1 212 ? 5.730 5.388 -5.257 1.00 77.00 212 GLY A N 1
ATOM 1727 C CA . GLY A 1 212 ? 7.182 5.276 -5.206 1.00 77.00 212 GLY A CA 1
ATOM 1728 C C . GLY A 1 212 ? 7.709 4.361 -6.310 1.00 77.00 212 GLY A C 1
ATOM 1729 O O . GLY A 1 212 ? 7.104 3.333 -6.622 1.00 77.00 212 GLY A O 1
ATOM 1730 N N . LEU A 1 213 ? 8.833 4.767 -6.900 1.00 83.12 213 LEU A N 1
ATOM 1731 C CA . LEU A 1 213 ? 9.600 3.996 -7.869 1.00 83.12 213 LEU A CA 1
ATOM 1732 C C . LEU A 1 213 ? 11.047 3.925 -7.392 1.00 83.12 213 LEU A C 1
ATOM 1734 O O . LEU A 1 213 ? 11.681 4.949 -7.129 1.00 83.12 213 LEU A O 1
ATOM 1738 N N . TYR A 1 214 ? 11.581 2.712 -7.356 1.00 82.06 214 TYR A N 1
ATOM 1739 C CA . TYR A 1 214 ? 12.993 2.444 -7.136 1.00 82.06 214 TYR A CA 1
ATOM 1740 C C . TYR A 1 214 ? 13.508 1.487 -8.207 1.00 82.06 214 TYR A C 1
ATOM 1742 O O . TYR A 1 214 ? 12.738 0.832 -8.904 1.00 82.06 214 TYR A O 1
ATOM 1750 N N . TRP A 1 215 ? 14.827 1.387 -8.329 1.00 80.44 215 TRP A N 1
ATOM 1751 C CA . TRP A 1 215 ? 15.470 0.525 -9.314 1.00 80.44 215 TRP A CA 1
ATOM 1752 C C . TRP A 1 215 ? 16.426 -0.445 -8.639 1.00 80.44 215 TRP A C 1
ATOM 1754 O O . TRP A 1 215 ? 17.160 -0.081 -7.717 1.00 80.44 215 TRP A O 1
ATOM 1764 N N . GLN A 1 216 ? 16.442 -1.676 -9.136 1.00 80.69 216 GLN A N 1
ATOM 1765 C CA . GLN A 1 216 ? 17.422 -2.684 -8.770 1.00 80.69 216 GLN A CA 1
ATOM 1766 C C . GLN A 1 216 ? 18.182 -3.147 -10.010 1.00 80.69 216 GLN A C 1
ATOM 1768 O O . GLN A 1 216 ? 17.600 -3.739 -10.918 1.00 80.69 216 GLN A O 1
ATOM 1773 N N . GLU A 1 217 ? 19.500 -2.955 -10.006 1.00 82.25 217 GLU A N 1
ATOM 1774 C CA . GLU A 1 217 ? 20.366 -3.570 -11.008 1.00 82.25 217 GLU A CA 1
ATOM 1775 C C . GLU A 1 217 ? 20.497 -5.076 -10.743 1.00 82.25 217 GLU A C 1
ATOM 1777 O O . GLU A 1 217 ? 20.725 -5.505 -9.606 1.00 82.25 217 GLU A O 1
ATOM 1782 N N . LYS A 1 218 ? 20.374 -5.884 -11.799 1.00 81.81 218 LYS A N 1
ATOM 1783 C CA . LYS A 1 218 ? 20.619 -7.331 -11.759 1.00 81.81 218 LYS A CA 1
ATOM 1784 C C . LYS A 1 218 ? 21.478 -7.778 -12.930 1.00 81.81 218 LYS A C 1
ATOM 1786 O O . LYS A 1 218 ? 21.366 -7.235 -14.028 1.00 81.81 218 LYS A O 1
ATOM 1791 N N . ASP A 1 219 ? 22.270 -8.824 -12.714 1.00 82.75 219 ASP A N 1
ATOM 1792 C CA . ASP A 1 219 ? 22.976 -9.516 -13.791 1.00 82.75 219 ASP A CA 1
ATOM 1793 C C . ASP A 1 219 ? 21.972 -10.062 -14.819 1.00 82.75 219 ASP A C 1
ATOM 1795 O O . ASP A 1 219 ? 20.965 -10.681 -14.463 1.00 82.75 219 ASP A O 1
ATOM 1799 N N . CYS A 1 220 ? 22.256 -9.860 -16.104 1.00 87.25 220 CYS A N 1
ATOM 1800 C CA . CYS A 1 220 ? 21.412 -10.312 -17.202 1.00 87.25 220 CYS A CA 1
ATOM 1801 C C . CYS A 1 220 ? 22.262 -10.965 -18.292 1.00 87.25 220 CYS A C 1
ATOM 1803 O O . CYS A 1 220 ? 23.070 -10.314 -18.949 1.00 87.25 220 CYS A O 1
ATOM 1805 N N . ALA A 1 221 ? 22.064 -12.267 -18.495 1.00 91.44 221 ALA A N 1
ATOM 1806 C CA . ALA A 1 221 ? 22.766 -13.026 -19.529 1.00 91.44 221 ALA A CA 1
ATOM 1807 C C . ALA A 1 221 ? 22.090 -12.940 -20.911 1.00 91.44 221 ALA A C 1
ATOM 1809 O O . ALA A 1 221 ? 22.652 -13.412 -21.896 1.00 91.44 221 ALA A O 1
ATOM 1810 N N . ASP A 1 222 ? 20.882 -12.377 -20.981 1.00 91.12 222 ASP A N 1
ATOM 1811 C CA . ASP A 1 222 ? 20.060 -12.323 -22.196 1.00 91.12 222 ASP A CA 1
ATOM 1812 C C . ASP A 1 222 ? 20.302 -11.065 -23.043 1.00 91.12 222 ASP A C 1
ATOM 1814 O O . ASP A 1 222 ? 19.637 -10.875 -24.060 1.00 91.12 222 ASP A O 1
ATOM 1818 N N . ASN A 1 223 ? 21.233 -10.208 -22.624 1.00 86.06 223 ASN A N 1
ATOM 1819 C CA . ASN A 1 223 ? 21.652 -9.017 -23.349 1.00 86.06 223 ASN A CA 1
ATOM 1820 C C . ASN A 1 223 ? 23.191 -8.914 -23.372 1.00 86.06 223 ASN A C 1
ATOM 1822 O O . ASN A 1 223 ? 23.904 -9.589 -22.628 1.00 86.06 223 ASN A O 1
ATOM 1826 N N . SER A 1 224 ? 23.725 -8.069 -24.247 1.00 76.06 224 SER A N 1
ATOM 1827 C CA . SER A 1 224 ? 25.164 -7.792 -24.373 1.00 76.06 224 SER A CA 1
ATOM 1828 C C . SER A 1 224 ? 25.676 -6.714 -23.400 1.00 76.06 224 SER A C 1
ATOM 1830 O O . SER A 1 224 ? 26.891 -6.500 -23.253 1.00 76.06 224 SER A O 1
ATOM 1832 N N . ILE A 1 225 ? 24.767 -6.035 -22.696 1.00 80.12 225 ILE A N 1
ATOM 1833 C CA . ILE A 1 225 ? 25.094 -5.125 -21.595 1.00 80.12 225 ILE A CA 1
ATOM 1834 C C . ILE A 1 225 ? 25.716 -5.913 -20.435 1.00 80.12 225 ILE A C 1
ATOM 1836 O O . ILE A 1 225 ? 26.764 -5.499 -19.931 1.00 80.12 225 ILE A O 1
ATOM 1840 N N . GLY A 1 226 ? 25.130 -7.068 -20.104 1.00 74.00 226 GLY A N 1
ATOM 1841 C CA . GLY A 1 226 ? 25.467 -7.936 -18.975 1.00 74.00 226 GLY A CA 1
ATOM 1842 C C . GLY A 1 226 ? 24.608 -7.690 -17.730 1.00 74.00 226 GLY A C 1
ATOM 1843 O O . GLY A 1 226 ? 24.689 -8.463 -16.779 1.00 74.00 226 GLY A O 1
ATOM 1844 N N . THR A 1 227 ? 23.782 -6.640 -17.731 1.00 79.44 227 THR A N 1
ATOM 1845 C CA . THR A 1 227 ? 22.914 -6.238 -16.614 1.00 79.44 227 THR A CA 1
ATOM 1846 C C . THR A 1 227 ? 21.556 -5.735 -17.115 1.00 79.44 227 THR A C 1
ATOM 1848 O O . THR A 1 227 ? 21.388 -5.433 -18.298 1.00 79.44 227 THR A O 1
ATOM 1851 N N . THR A 1 228 ? 20.566 -5.672 -16.225 1.00 88.19 228 THR A N 1
ATOM 1852 C CA . THR A 1 228 ? 19.232 -5.091 -16.445 1.00 88.19 228 THR A CA 1
ATOM 1853 C C . THR A 1 228 ? 18.800 -4.268 -15.230 1.00 88.19 228 THR A C 1
ATOM 1855 O O . THR A 1 228 ? 19.389 -4.399 -14.157 1.00 88.19 228 THR A O 1
ATOM 1858 N N . GLN A 1 229 ? 17.765 -3.443 -15.394 1.00 83.44 229 GLN A N 1
ATOM 1859 C CA . GLN A 1 229 ? 17.154 -2.661 -14.321 1.00 83.44 229 GLN A CA 1
ATOM 1860 C C . GLN A 1 229 ? 15.737 -3.167 -14.060 1.00 83.44 229 GLN A C 1
ATOM 1862 O O . GLN A 1 229 ? 14.880 -3.123 -14.941 1.00 83.44 229 GLN A O 1
ATOM 1867 N N . VAL A 1 230 ? 15.503 -3.649 -12.842 1.00 90.56 230 VAL A N 1
ATOM 1868 C CA . VAL A 1 230 ? 14.194 -4.107 -12.375 1.00 90.56 230 VAL A CA 1
ATOM 1869 C C . VAL A 1 230 ? 13.516 -2.958 -11.627 1.00 90.56 230 VAL A C 1
ATOM 1871 O O . VAL A 1 230 ? 14.087 -2.477 -10.642 1.00 90.56 230 VAL A O 1
ATOM 1874 N N . PRO A 1 231 ? 12.324 -2.509 -12.057 1.00 90.94 231 PRO A N 1
ATOM 1875 C CA . PRO A 1 231 ? 11.574 -1.504 -11.322 1.00 90.94 231 PRO A CA 1
ATOM 1876 C C . PRO A 1 231 ? 10.983 -2.117 -10.050 1.00 90.94 231 PRO A C 1
ATOM 1878 O O . PRO A 1 231 ? 10.448 -3.228 -10.070 1.00 90.94 231 PRO A O 1
ATOM 1881 N N . ILE A 1 232 ? 11.080 -1.380 -8.949 1.00 86.62 232 ILE A N 1
ATOM 1882 C CA . ILE A 1 232 ? 10.423 -1.654 -7.673 1.00 86.62 232 ILE A CA 1
ATOM 1883 C C . ILE A 1 232 ? 9.346 -0.586 -7.488 1.00 86.62 232 ILE A C 1
ATOM 1885 O O . ILE A 1 232 ? 9.677 0.596 -7.401 1.00 86.62 232 ILE A O 1
ATOM 1889 N N . ILE A 1 233 ? 8.081 -0.993 -7.441 1.00 90.06 233 ILE A N 1
ATOM 1890 C CA . ILE A 1 233 ? 6.929 -0.087 -7.367 1.00 90.06 233 ILE A CA 1
ATOM 1891 C C . ILE A 1 233 ? 6.215 -0.283 -6.028 1.00 90.06 233 ILE A C 1
ATOM 1893 O O . ILE A 1 233 ? 5.939 -1.419 -5.635 1.00 90.06 233 ILE A O 1
ATOM 1897 N N . ASP A 1 234 ? 5.903 0.819 -5.347 1.00 84.44 234 ASP A N 1
ATOM 1898 C CA . ASP A 1 234 ? 5.235 0.786 -4.042 1.00 84.44 234 ASP A CA 1
ATOM 1899 C C . ASP A 1 234 ? 3.717 0.566 -4.142 1.00 84.44 234 ASP A C 1
ATOM 1901 O O . ASP A 1 234 ? 2.988 1.251 -4.872 1.00 84.44 234 ASP A O 1
ATOM 1905 N N . GLU A 1 235 ? 3.223 -0.336 -3.301 1.00 84.69 235 GLU A N 1
ATOM 1906 C CA . GLU A 1 235 ? 1.817 -0.566 -2.990 1.00 84.69 235 GLU A CA 1
ATOM 1907 C C . GLU A 1 235 ? 1.607 -0.300 -1.482 1.00 84.69 235 GLU A C 1
ATOM 1909 O O . GLU A 1 235 ? 2.438 -0.662 -0.652 1.00 84.69 235 GLU A O 1
ATOM 1914 N N . TYR A 1 236 ? 0.536 0.409 -1.112 1.00 77.19 236 TYR A N 1
ATOM 1915 C CA . TYR A 1 236 ? 0.357 0.973 0.239 1.00 77.19 236 TYR A CA 1
ATOM 1916 C C . TYR A 1 236 ? -0.466 0.067 1.179 1.00 77.19 236 TYR A C 1
ATOM 1918 O O . TYR A 1 236 ? -0.883 0.493 2.257 1.00 77.19 236 TYR A O 1
ATOM 1926 N N . GLY A 1 237 ? -0.718 -1.180 0.787 1.00 78.50 237 GLY A N 1
ATOM 1927 C CA . GLY A 1 237 ? -1.590 -2.120 1.481 1.00 78.50 237 GLY A CA 1
ATOM 1928 C C . GLY A 1 237 ? -3.062 -1.722 1.398 1.00 78.50 237 GLY A C 1
ATOM 1929 O O . GLY A 1 237 ? -3.791 -1.853 2.382 1.00 78.50 237 GLY A O 1
ATOM 1930 N N . THR A 1 238 ? -3.498 -1.184 0.259 1.00 84.44 238 THR A N 1
ATOM 1931 C CA . THR A 1 238 ? -4.913 -0.838 0.031 1.00 84.44 238 THR A CA 1
ATOM 1932 C C . THR A 1 238 ? -5.779 -2.100 -0.080 1.00 84.44 238 THR A C 1
ATOM 1934 O O . THR A 1 238 ? -5.284 -3.141 -0.507 1.00 84.44 238 THR A O 1
ATOM 1937 N N . GLN A 1 239 ? -7.048 -2.049 0.352 1.00 90.19 239 GLN A N 1
ATOM 1938 C CA . GLN A 1 239 ? -7.908 -3.248 0.362 1.00 90.19 239 GLN A CA 1
ATOM 1939 C C . GLN A 1 239 ? -8.528 -3.563 -0.996 1.00 90.19 239 GLN A C 1
ATOM 1941 O O . GLN A 1 239 ? -8.840 -4.725 -1.259 1.00 90.19 239 GLN A O 1
ATOM 1946 N N . ASP A 1 240 ? -8.722 -2.553 -1.847 1.00 90.69 240 ASP A N 1
ATOM 1947 C CA . ASP A 1 240 ? -8.998 -2.775 -3.259 1.00 90.69 240 ASP A CA 1
ATOM 1948 C C . ASP A 1 240 ? -7.786 -2.411 -4.116 1.00 90.69 240 ASP A C 1
ATOM 1950 O O . ASP A 1 240 ? -7.387 -1.254 -4.240 1.00 90.69 240 ASP A O 1
ATOM 1954 N N . MET A 1 241 ? -7.207 -3.424 -4.754 1.00 92.12 241 MET A N 1
ATOM 1955 C CA . MET A 1 241 ? -5.987 -3.280 -5.546 1.00 92.12 241 MET A CA 1
ATOM 1956 C C . MET A 1 241 ? -6.270 -2.944 -7.011 1.00 92.12 241 MET A C 1
ATOM 1958 O O . MET A 1 241 ? -5.338 -2.917 -7.821 1.00 92.12 241 MET A O 1
ATOM 1962 N N . SER A 1 242 ? -7.531 -2.685 -7.370 1.00 91.81 242 SER A N 1
ATOM 1963 C CA . SER A 1 242 ? -7.955 -2.457 -8.753 1.00 91.81 242 SER A CA 1
ATOM 1964 C C . SER A 1 242 ? -7.134 -1.366 -9.425 1.00 91.81 242 SER A C 1
ATOM 1966 O O . SER A 1 242 ? -6.500 -1.613 -10.449 1.00 91.81 242 SER A O 1
ATOM 1968 N N . TRP A 1 243 ? -7.045 -0.191 -8.799 1.00 90.50 243 TRP A N 1
ATOM 1969 C CA . TRP A 1 243 ? -6.275 0.927 -9.343 1.00 90.50 243 TRP A CA 1
ATOM 1970 C C . TRP A 1 243 ? -4.788 0.612 -9.453 1.00 90.50 243 TRP A C 1
ATOM 1972 O O . TRP A 1 243 ? -4.137 1.016 -10.413 1.00 90.50 243 TRP A O 1
ATOM 1982 N N . PHE A 1 244 ? -4.214 -0.103 -8.484 1.00 93.19 244 PHE A N 1
ATOM 1983 C CA . PHE A 1 244 ? -2.811 -0.499 -8.564 1.00 93.19 244 PHE A CA 1
ATOM 1984 C C . PHE A 1 244 ? -2.565 -1.400 -9.784 1.00 93.19 244 PHE A C 1
ATOM 1986 O O . PHE A 1 244 ? -1.683 -1.115 -10.596 1.00 93.19 244 PHE A O 1
ATOM 1993 N N . CYS A 1 245 ? -3.389 -2.433 -9.957 1.00 95.38 245 CYS A N 1
ATOM 1994 C CA . CYS A 1 245 ? -3.260 -3.388 -11.054 1.00 95.38 245 CYS A CA 1
ATOM 1995 C C . CYS A 1 245 ? -3.527 -2.736 -12.422 1.00 95.38 245 CYS A C 1
ATOM 1997 O O . CYS A 1 245 ? -2.801 -3.006 -13.381 1.00 95.38 245 CYS A O 1
ATOM 1999 N N . GLU A 1 246 ? -4.513 -1.837 -12.515 1.00 94.50 246 GLU A N 1
ATOM 2000 C CA . GLU A 1 246 ? -4.789 -1.050 -13.724 1.00 94.50 246 GLU A CA 1
ATOM 2001 C C . GLU A 1 246 ? -3.605 -0.166 -14.115 1.00 94.50 246 GLU A C 1
ATOM 2003 O O . GLU A 1 246 ? -3.188 -0.189 -15.273 1.00 94.50 246 GLU A O 1
ATOM 2008 N N . ASN A 1 247 ? -3.018 0.552 -13.154 1.00 95.06 247 ASN A N 1
ATOM 2009 C CA . ASN A 1 247 ? -1.869 1.420 -13.405 1.00 95.06 247 ASN A CA 1
ATOM 2010 C C . ASN A 1 247 ? -0.665 0.631 -13.940 1.00 95.06 247 ASN A C 1
ATOM 2012 O O . ASN A 1 247 ? -0.020 1.071 -14.890 1.00 95.06 247 ASN A O 1
ATOM 2016 N N . ILE A 1 248 ? -0.384 -0.556 -13.386 1.00 96.56 248 ILE A N 1
ATOM 2017 C CA . ILE A 1 248 ? 0.693 -1.430 -13.883 1.00 96.56 248 ILE A CA 1
ATOM 2018 C C . ILE A 1 248 ? 0.394 -1.915 -15.307 1.00 96.56 248 ILE A C 1
ATOM 2020 O O . ILE A 1 248 ? 1.285 -1.912 -16.158 1.00 96.56 248 ILE A O 1
ATOM 2024 N N . CYS A 1 249 ? -0.851 -2.313 -15.589 1.00 96.94 249 CYS A N 1
ATOM 2025 C CA . CYS A 1 249 ? -1.255 -2.719 -16.932 1.00 96.94 249 CYS A CA 1
ATOM 2026 C C . CYS A 1 249 ? -1.041 -1.584 -17.942 1.00 96.94 249 CYS A C 1
ATOM 2028 O O . CYS A 1 249 ? -0.431 -1.794 -18.993 1.00 96.94 249 CYS A O 1
ATOM 2030 N N . ASP A 1 250 ? -1.510 -0.385 -17.612 1.00 95.69 250 ASP A N 1
ATOM 2031 C CA . ASP A 1 250 ? -1.442 0.777 -18.490 1.00 95.69 250 ASP A CA 1
ATOM 2032 C C . ASP A 1 250 ? 0.009 1.247 -18.699 1.00 95.69 250 ASP A C 1
ATOM 2034 O O . ASP A 1 250 ? 0.399 1.531 -19.833 1.00 95.69 250 ASP A O 1
ATOM 2038 N N . TRP A 1 251 ? 0.843 1.228 -17.652 1.00 96.88 251 TRP A N 1
ATOM 2039 C CA . TRP A 1 251 ? 2.286 1.472 -17.756 1.00 96.88 251 TRP A CA 1
ATOM 2040 C C . TRP A 1 251 ? 2.976 0.465 -18.684 1.00 96.88 251 TRP A C 1
ATOM 2042 O O . TRP A 1 251 ? 3.672 0.860 -19.620 1.00 96.88 251 TRP A O 1
ATOM 2052 N N . LEU A 1 252 ? 2.744 -0.838 -18.489 1.00 97.69 252 LEU A N 1
ATOM 2053 C CA . LEU A 1 252 ? 3.346 -1.871 -19.336 1.00 97.69 252 LEU A CA 1
ATOM 2054 C C . LEU A 1 252 ? 2.934 -1.719 -20.798 1.00 97.69 252 LEU A C 1
ATOM 2056 O O . LEU A 1 252 ? 3.763 -1.888 -21.693 1.00 97.69 252 LEU A O 1
ATOM 2060 N N . LYS A 1 253 ? 1.675 -1.357 -21.054 1.00 96.69 253 LYS A N 1
ATOM 2061 C CA . LYS A 1 253 ? 1.200 -1.051 -22.402 1.00 96.69 253 LYS A CA 1
ATOM 2062 C C . LYS A 1 253 ? 1.982 0.113 -23.021 1.00 96.69 253 LYS A C 1
ATOM 2064 O O . LYS A 1 253 ? 2.437 -0.014 -24.156 1.00 96.69 253 LYS A O 1
ATOM 2069 N N . GLU A 1 254 ? 2.179 1.208 -22.288 1.00 95.38 254 GLU A N 1
ATOM 2070 C CA . GLU A 1 254 ? 2.961 2.364 -22.753 1.00 95.38 254 GLU A CA 1
ATOM 2071 C C . GLU A 1 254 ? 4.431 2.002 -23.013 1.00 95.38 254 GLU A C 1
ATOM 2073 O O . GLU A 1 254 ? 4.996 2.397 -24.039 1.00 95.38 254 GLU A O 1
ATOM 2078 N N . CYS A 1 255 ? 5.039 1.180 -22.151 1.00 96.81 255 CYS A N 1
ATOM 2079 C CA . CYS A 1 255 ? 6.379 0.650 -22.381 1.00 96.81 255 CYS A CA 1
ATOM 2080 C C . CYS A 1 255 ? 6.443 -0.162 -23.678 1.00 96.81 255 CYS A C 1
ATOM 2082 O O . CYS A 1 255 ? 7.309 0.102 -24.507 1.00 96.81 255 CYS A O 1
ATOM 2084 N N . LEU A 1 256 ? 5.520 -1.105 -23.891 1.00 97.31 256 LEU A N 1
ATOM 2085 C CA . LEU A 1 256 ? 5.506 -1.987 -25.067 1.00 97.31 256 LEU A CA 1
ATOM 2086 C C . LEU A 1 256 ? 5.307 -1.233 -26.393 1.00 97.31 256 LEU A C 1
ATOM 2088 O O . LEU A 1 256 ? 5.773 -1.691 -27.436 1.00 97.31 256 LEU A O 1
ATOM 2092 N N . GLU A 1 257 ? 4.651 -0.069 -26.375 1.00 95.75 257 GLU A N 1
ATOM 2093 C CA . GLU A 1 257 ? 4.502 0.790 -27.559 1.00 95.75 257 GLU A CA 1
ATOM 2094 C C . GLU A 1 257 ? 5.822 1.444 -28.007 1.00 95.75 257 GLU A C 1
ATOM 2096 O O . GLU A 1 257 ? 5.974 1.795 -29.182 1.00 95.75 257 GLU A O 1
ATOM 2101 N N . LYS A 1 258 ? 6.773 1.644 -27.088 1.00 95.25 258 LYS A N 1
ATOM 2102 C CA . LYS A 1 258 ? 8.056 2.326 -27.350 1.00 95.25 258 LYS A CA 1
ATOM 2103 C C . LYS A 1 258 ? 9.260 1.391 -27.316 1.00 95.25 258 LYS A C 1
ATOM 2105 O O . LYS A 1 258 ? 10.245 1.650 -28.005 1.00 95.25 258 LYS A O 1
ATOM 2110 N N . VAL A 1 259 ? 9.168 0.336 -26.521 1.00 96.50 259 VAL A N 1
ATOM 2111 C CA . VAL A 1 259 ? 10.171 -0.700 -26.297 1.00 96.50 259 VAL A CA 1
ATOM 2112 C C . VAL A 1 259 ? 9.457 -2.044 -26.481 1.00 96.50 259 VAL A C 1
ATOM 2114 O O . VAL A 1 259 ? 8.950 -2.622 -25.528 1.00 96.50 259 VAL A O 1
ATOM 2117 N N . PRO A 1 260 ? 9.314 -2.536 -27.722 1.00 96.50 260 PRO A N 1
ATOM 2118 C CA . PRO A 1 260 ? 8.594 -3.780 -27.967 1.00 96.50 260 PRO A CA 1
ATOM 2119 C C . PRO A 1 260 ? 9.236 -4.969 -27.241 1.00 96.50 260 PRO A C 1
ATOM 2121 O O . PRO A 1 260 ? 10.461 -5.096 -27.218 1.00 96.50 260 PRO A O 1
ATOM 2124 N N . TYR A 1 261 ? 8.413 -5.885 -26.717 1.00 96.88 261 TYR A N 1
ATOM 2125 C CA . TYR A 1 261 ? 8.895 -7.088 -26.021 1.00 96.88 261 TYR A CA 1
ATOM 2126 C C . TYR A 1 261 ? 9.900 -7.891 -26.859 1.00 96.88 261 TYR A C 1
ATOM 2128 O O . TYR A 1 261 ? 10.906 -8.344 -26.333 1.00 96.88 261 TYR A O 1
ATOM 2136 N N . GLU A 1 262 ? 9.663 -8.033 -28.165 1.00 95.12 262 GLU A N 1
ATOM 2137 C CA . GLU A 1 262 ? 10.533 -8.815 -29.056 1.00 95.12 262 GLU A CA 1
ATOM 2138 C C . GLU A 1 262 ? 11.934 -8.205 -29.234 1.00 95.12 262 GLU A C 1
ATOM 2140 O O . GLU A 1 262 ? 12.884 -8.924 -29.542 1.00 95.12 262 GLU A O 1
ATOM 2145 N N . ASP A 1 263 ? 12.071 -6.893 -29.019 1.00 95.19 263 ASP A N 1
ATOM 2146 C CA . ASP A 1 263 ? 13.348 -6.185 -29.131 1.00 95.19 263 ASP A CA 1
ATOM 2147 C C . ASP A 1 263 ? 14.151 -6.246 -27.819 1.00 95.19 263 ASP A C 1
ATOM 2149 O O . ASP A 1 263 ? 15.382 -6.202 -27.844 1.00 95.19 263 ASP A O 1
ATOM 2153 N N . ALA A 1 264 ? 13.472 -6.332 -26.669 1.00 95.62 264 ALA A N 1
ATOM 2154 C CA . ALA A 1 264 ? 14.102 -6.346 -25.348 1.00 95.62 264 ALA A CA 1
ATOM 2155 C C . ALA A 1 264 ? 13.297 -7.161 -24.312 1.00 95.62 264 ALA A C 1
ATOM 2157 O O . ALA A 1 264 ? 12.836 -6.612 -23.307 1.00 95.62 264 ALA A O 1
ATOM 2158 N N . PRO A 1 265 ? 13.159 -8.489 -24.487 1.00 96.81 265 PRO A N 1
ATOM 2159 C CA . PRO A 1 265 ? 12.335 -9.320 -23.600 1.00 96.81 265 PRO A CA 1
ATOM 2160 C C . PRO A 1 265 ? 12.886 -9.367 -22.168 1.00 96.81 265 PRO A C 1
ATOM 2162 O O . PRO A 1 265 ? 12.158 -9.595 -21.207 1.00 96.81 265 PRO A O 1
ATOM 2165 N N . TRP A 1 266 ? 14.187 -9.122 -22.021 1.00 95.81 266 TRP A N 1
ATOM 2166 C CA . TRP A 1 266 ? 14.919 -9.101 -20.761 1.00 95.81 266 TRP A CA 1
ATOM 2167 C C . TRP A 1 266 ? 14.534 -7.943 -19.825 1.00 95.81 266 TRP A C 1
ATOM 2169 O O . TRP A 1 266 ? 14.764 -8.055 -18.623 1.00 95.81 266 TRP A O 1
ATOM 2179 N N . LEU A 1 267 ? 13.922 -6.870 -20.341 1.00 96.38 267 LEU A N 1
ATOM 2180 C CA . LEU A 1 267 ? 13.410 -5.757 -19.528 1.00 96.38 267 LEU A CA 1
ATOM 2181 C C . LEU A 1 267 ? 12.124 -6.115 -18.780 1.00 96.38 267 LEU A C 1
ATOM 2183 O O . LEU A 1 267 ? 11.818 -5.520 -17.755 1.00 96.38 267 LEU A O 1
ATOM 2187 N N . TYR A 1 268 ? 11.384 -7.104 -19.280 1.00 97.31 268 TYR A N 1
ATOM 2188 C CA . TYR A 1 268 ? 10.059 -7.451 -18.778 1.00 97.31 268 TYR A CA 1
ATOM 2189 C C . TYR A 1 268 ? 10.022 -8.781 -18.025 1.00 97.31 268 TYR A C 1
ATOM 2191 O O . TYR A 1 268 ? 8.952 -9.334 -17.803 1.00 97.31 268 TYR A O 1
ATOM 2199 N N . LYS A 1 269 ? 11.179 -9.324 -17.644 1.00 95.75 269 LYS A N 1
ATOM 2200 C CA . LYS A 1 269 ? 11.240 -10.584 -16.888 1.00 95.75 269 LYS A CA 1
ATOM 2201 C C . LYS A 1 269 ? 10.798 -10.435 -15.440 1.00 95.75 269 LYS A C 1
ATOM 2203 O O . LYS A 1 269 ? 10.533 -11.433 -14.778 1.00 95.75 269 LYS A O 1
ATOM 2208 N N . GLU A 1 270 ? 10.800 -9.207 -14.932 1.00 96.88 270 GLU A N 1
ATOM 2209 C CA . GLU A 1 270 ? 10.560 -8.960 -13.525 1.00 96.88 270 GLU A CA 1
ATOM 2210 C C . GLU A 1 270 ? 10.093 -7.530 -13.259 1.00 96.88 270 GLU A C 1
ATOM 2212 O O . GLU A 1 270 ? 10.686 -6.566 -13.739 1.00 96.88 270 GLU A O 1
ATOM 2217 N N . ILE A 1 271 ? 9.075 -7.419 -12.414 1.00 96.88 271 ILE A N 1
ATOM 2218 C CA . ILE A 1 271 ? 8.688 -6.212 -11.692 1.00 96.88 271 ILE A CA 1
ATOM 2219 C C . ILE A 1 271 ? 8.708 -6.574 -10.212 1.00 96.88 271 ILE A C 1
ATOM 2221 O O . ILE A 1 271 ? 8.136 -7.584 -9.803 1.00 96.88 271 ILE A O 1
ATOM 2225 N N . SER A 1 272 ? 9.365 -5.761 -9.398 1.00 94.38 272 SER A N 1
ATOM 2226 C CA . SER A 1 272 ? 9.290 -5.885 -7.948 1.00 94.38 272 SER A CA 1
ATOM 2227 C C . SER A 1 272 ? 8.186 -4.984 -7.405 1.00 94.38 272 SER A C 1
ATOM 2229 O O . SER A 1 272 ? 8.032 -3.842 -7.823 1.00 94.38 272 SER A O 1
ATOM 2231 N N . ILE A 1 273 ? 7.414 -5.498 -6.457 1.00 92.81 273 ILE A N 1
ATOM 2232 C CA . ILE A 1 273 ? 6.339 -4.776 -5.782 1.00 92.81 273 ILE A CA 1
ATOM 2233 C C . ILE A 1 273 ? 6.690 -4.734 -4.299 1.00 92.81 273 ILE A C 1
ATOM 2235 O O . ILE A 1 273 ? 6.862 -5.783 -3.668 1.00 92.81 273 ILE A O 1
ATOM 2239 N N . ALA A 1 274 ? 6.845 -3.529 -3.762 1.00 84.88 274 ALA A N 1
ATOM 2240 C CA . ALA A 1 274 ? 7.092 -3.294 -2.347 1.00 84.88 274 ALA A CA 1
ATOM 2241 C C . ALA A 1 274 ? 5.769 -2.943 -1.659 1.00 84.88 274 ALA A C 1
ATOM 2243 O O . ALA A 1 274 ? 5.066 -2.038 -2.086 1.00 84.88 274 ALA A O 1
ATOM 2244 N N . MET A 1 275 ? 5.425 -3.683 -0.613 1.00 83.19 275 MET A N 1
ATOM 2245 C CA . MET A 1 275 ? 4.223 -3.506 0.206 1.00 83.19 275 MET A CA 1
ATOM 2246 C C . MET A 1 275 ? 4.647 -3.175 1.649 1.00 83.19 275 MET A C 1
ATOM 2248 O O . MET A 1 275 ? 5.813 -3.391 2.000 1.00 83.19 275 MET A O 1
ATOM 2252 N N . PRO A 1 276 ? 3.745 -2.705 2.535 1.00 72.62 276 PRO A N 1
ATOM 2253 C CA . PRO A 1 276 ? 4.136 -2.173 3.846 1.00 72.62 276 PRO A CA 1
ATOM 2254 C C . PRO A 1 276 ? 4.959 -3.127 4.727 1.00 72.62 276 PRO A C 1
ATOM 2256 O O . PRO A 1 276 ? 5.757 -2.681 5.547 1.00 72.62 276 PRO A O 1
ATOM 2259 N N . SER A 1 277 ? 4.764 -4.441 4.594 1.00 69.19 277 SER A N 1
ATOM 2260 C CA . SER A 1 277 ? 5.451 -5.456 5.414 1.00 69.19 277 SER A CA 1
ATOM 2261 C C . SER A 1 277 ? 6.123 -6.568 4.607 1.00 69.19 277 SER A C 1
ATOM 2263 O O . SER A 1 277 ? 6.758 -7.447 5.185 1.00 69.19 277 SER A O 1
ATOM 2265 N N . VAL A 1 278 ? 6.011 -6.547 3.278 1.00 78.00 278 VAL A N 1
ATOM 2266 C CA . VAL A 1 278 ? 6.495 -7.621 2.403 1.00 78.00 278 VAL A CA 1
ATOM 2267 C C . VAL A 1 278 ? 6.883 -7.056 1.042 1.00 78.00 278 VAL A C 1
ATOM 2269 O O . VAL A 1 278 ? 6.403 -6.009 0.628 1.00 78.00 278 VAL A O 1
ATOM 2272 N N . SER A 1 279 ? 7.750 -7.749 0.314 1.00 85.81 279 SER A N 1
ATOM 2273 C CA . SER A 1 279 ? 7.989 -7.466 -1.097 1.00 85.81 279 SER A CA 1
ATOM 2274 C C . SER A 1 279 ? 7.870 -8.736 -1.927 1.00 85.81 279 SER A C 1
ATOM 2276 O O . SER A 1 279 ? 7.999 -9.862 -1.432 1.00 85.81 279 SER A O 1
ATOM 2278 N N . GLY A 1 280 ? 7.565 -8.558 -3.205 1.00 88.69 280 GLY A N 1
ATOM 2279 C CA . GLY A 1 280 ? 7.347 -9.655 -4.128 1.00 88.69 280 GLY A CA 1
ATOM 2280 C C . GLY A 1 280 ? 7.880 -9.337 -5.514 1.00 88.69 280 GLY A C 1
ATOM 2281 O O . GLY A 1 280 ? 7.804 -8.208 -5.973 1.00 88.69 280 GLY A O 1
ATOM 2282 N N . SER A 1 281 ? 8.398 -10.362 -6.178 1.00 95.19 281 SER A N 1
ATOM 2283 C CA . SER A 1 281 ? 8.824 -10.313 -7.572 1.00 95.19 281 SER A CA 1
ATOM 2284 C C . SER A 1 281 ? 7.743 -10.949 -8.449 1.00 95.19 281 SER A C 1
ATOM 2286 O O . SER A 1 281 ? 7.279 -12.051 -8.140 1.00 95.19 281 SER A O 1
ATOM 2288 N N . PHE A 1 282 ? 7.326 -10.250 -9.500 1.00 97.88 282 PHE A N 1
ATOM 2289 C CA . PHE A 1 282 ? 6.286 -10.654 -10.442 1.00 97.88 282 PHE A CA 1
ATOM 2290 C C . PHE A 1 282 ? 6.852 -10.688 -11.865 1.00 97.88 282 PHE A C 1
ATOM 2292 O O . PHE A 1 282 ? 7.484 -9.729 -12.300 1.00 97.88 282 PHE A O 1
ATOM 2299 N N . ASP A 1 283 ? 6.614 -11.774 -12.604 1.00 97.75 283 ASP A N 1
ATOM 2300 C CA . ASP A 1 283 ? 7.015 -11.903 -14.011 1.00 97.75 283 ASP A CA 1
ATOM 2301 C C . ASP A 1 283 ? 5.822 -11.583 -14.932 1.00 97.75 283 ASP A C 1
ATOM 2303 O O . ASP A 1 283 ? 4.900 -12.400 -15.035 1.00 97.75 283 ASP A O 1
ATOM 2307 N N . PRO A 1 284 ? 5.808 -10.423 -15.618 1.00 97.75 284 PRO A N 1
ATOM 2308 C CA . PRO A 1 284 ? 4.745 -10.086 -16.557 1.00 97.75 284 PRO A CA 1
ATOM 2309 C C . PRO A 1 284 ? 4.909 -10.770 -17.926 1.00 97.75 284 PRO A C 1
ATOM 2311 O O . PRO A 1 284 ? 3.970 -10.741 -18.724 1.00 97.75 284 PRO A O 1
ATOM 2314 N N . SER A 1 285 ? 6.055 -11.404 -18.221 1.00 96.81 285 SER A N 1
ATOM 2315 C CA . SER A 1 285 ? 6.363 -12.007 -19.531 1.00 96.81 285 SER A CA 1
ATOM 2316 C C . SER A 1 285 ? 5.258 -12.915 -20.091 1.00 96.81 285 SER A C 1
ATOM 2318 O O . SER A 1 285 ? 4.953 -12.785 -21.282 1.00 96.81 285 SER A O 1
ATOM 2320 N N . PRO A 1 286 ? 4.616 -13.803 -19.297 1.00 97.38 286 PRO A N 1
ATOM 2321 C CA . PRO A 1 286 ? 3.569 -14.696 -19.800 1.00 97.38 286 PRO A CA 1
ATOM 2322 C C . PRO A 1 286 ? 2.354 -13.974 -20.393 1.00 97.38 286 PRO A C 1
ATOM 2324 O O . PRO A 1 286 ? 1.653 -14.555 -21.217 1.00 97.38 286 PRO A O 1
ATOM 2327 N N . TYR A 1 287 ? 2.116 -12.724 -19.991 1.00 97.50 287 TYR A N 1
ATOM 2328 C CA . TYR A 1 287 ? 0.937 -11.942 -20.372 1.00 97.50 287 TYR A CA 1
ATOM 2329 C C . TYR A 1 287 ? 1.224 -10.910 -21.466 1.00 97.50 287 TYR A C 1
ATOM 2331 O O . TYR A 1 287 ? 0.310 -10.269 -21.981 1.00 97.50 287 TYR A O 1
ATOM 2339 N N . ILE A 1 288 ? 2.495 -10.722 -21.820 1.00 96.19 288 ILE A N 1
ATOM 2340 C CA . ILE A 1 288 ? 2.923 -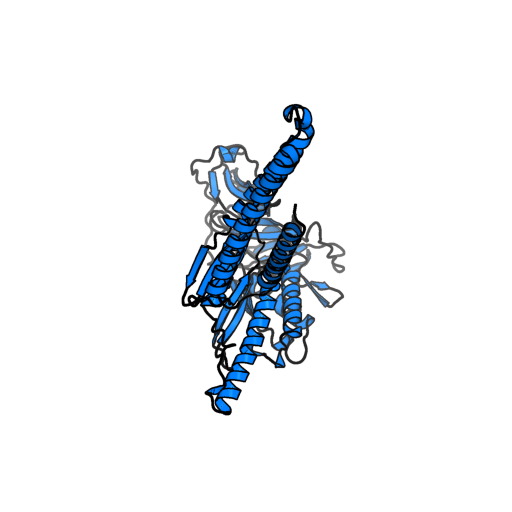9.713 -22.797 1.00 96.19 288 ILE A CA 1
ATOM 2341 C C . ILE A 1 288 ? 3.648 -10.321 -24.003 1.00 96.19 288 ILE A C 1
ATOM 2343 O O . ILE A 1 288 ? 3.659 -9.714 -25.074 1.00 96.19 288 ILE A O 1
ATOM 2347 N N . SER A 1 289 ? 4.244 -11.511 -23.853 1.00 93.56 289 SER A N 1
ATOM 2348 C CA . SER A 1 289 ? 4.981 -12.188 -24.922 1.00 93.56 289 SER A CA 1
ATOM 2349 C C . SER A 1 289 ? 4.048 -12.585 -26.071 1.00 93.56 289 SER A C 1
ATOM 2351 O O . SER A 1 289 ? 3.001 -13.202 -25.867 1.00 93.56 289 SER A O 1
ATOM 2353 N N . GLY A 1 290 ? 4.413 -12.222 -27.304 1.00 88.88 290 GLY A N 1
ATOM 2354 C CA . GLY A 1 290 ? 3.636 -12.483 -28.518 1.00 88.88 290 GLY A CA 1
ATOM 2355 C C . GLY A 1 290 ? 2.381 -11.613 -28.674 1.00 88.88 290 GLY A C 1
ATOM 2356 O O . GLY A 1 290 ? 2.188 -10.997 -29.724 1.00 88.88 290 GLY A O 1
ATOM 2357 N N . LYS A 1 291 ? 1.515 -11.545 -27.656 1.00 91.06 291 LYS A N 1
ATOM 2358 C CA . LYS A 1 291 ? 0.354 -10.648 -27.629 1.00 91.06 291 LYS A CA 1
ATOM 2359 C C . LYS A 1 291 ? 0.067 -10.188 -26.203 1.00 91.06 291 LYS A C 1
ATOM 2361 O O . LYS A 1 291 ? -0.180 -11.013 -25.336 1.00 91.06 291 LYS A O 1
ATOM 2366 N N . TYR A 1 292 ? -0.009 -8.872 -26.026 1.00 95.75 292 TYR A N 1
ATOM 2367 C CA . TYR A 1 292 ? -0.445 -8.249 -24.781 1.00 95.75 292 TYR A CA 1
ATOM 2368 C C . TYR A 1 292 ? -1.889 -8.642 -24.429 1.00 95.75 292 TYR A C 1
ATOM 2370 O O . TYR A 1 292 ? -2.826 -8.318 -25.170 1.00 95.75 292 TYR A O 1
ATOM 2378 N N . ASP A 1 293 ? -2.045 -9.350 -23.313 1.00 96.12 293 ASP A N 1
ATOM 2379 C CA . ASP A 1 293 ? -3.311 -9.767 -22.714 1.00 96.12 293 ASP A CA 1
ATOM 2380 C C . ASP A 1 293 ? -3.523 -9.006 -21.400 1.00 96.12 293 ASP A C 1
ATOM 2382 O O . ASP A 1 293 ? -3.015 -9.381 -20.342 1.00 96.12 293 ASP A O 1
ATOM 2386 N N . ARG A 1 294 ? -4.241 -7.882 -21.498 1.00 95.31 294 ARG A N 1
ATOM 2387 C CA . ARG A 1 294 ? -4.472 -6.979 -20.366 1.00 95.31 294 ARG A CA 1
ATOM 2388 C C . ARG A 1 294 ? -5.270 -7.651 -19.254 1.00 95.31 294 ARG A C 1
ATOM 2390 O O . ARG A 1 294 ? -4.936 -7.467 -18.091 1.00 95.31 294 ARG A O 1
ATOM 2397 N N . ASP A 1 295 ? -6.306 -8.404 -19.607 1.00 94.56 295 ASP A N 1
ATOM 2398 C CA . ASP A 1 295 ? -7.248 -8.954 -18.631 1.00 94.56 295 ASP A CA 1
ATOM 2399 C C . ASP A 1 295 ? -6.575 -10.076 -17.831 1.00 94.56 295 ASP A C 1
ATOM 2401 O O . ASP A 1 295 ? -6.651 -10.097 -16.604 1.00 94.56 295 ASP A O 1
ATOM 2405 N N . ALA A 1 296 ? -5.822 -10.951 -18.509 1.00 95.81 296 ALA A N 1
ATOM 2406 C CA . ALA A 1 296 ? -5.048 -11.994 -17.840 1.00 95.81 296 ALA A CA 1
ATOM 2407 C C . ALA A 1 296 ? -3.923 -11.418 -16.962 1.00 95.81 296 ALA A C 1
ATOM 2409 O O . ALA A 1 296 ? -3.687 -11.919 -15.864 1.00 95.81 296 ALA A O 1
ATOM 2410 N N . LEU A 1 297 ? -3.243 -10.359 -17.424 1.00 97.19 297 LEU A N 1
ATOM 2411 C CA . LEU A 1 297 ? -2.234 -9.656 -16.629 1.00 97.19 297 LEU A CA 1
ATOM 2412 C C . LEU A 1 297 ? -2.849 -9.030 -15.373 1.00 97.19 297 LEU A C 1
ATOM 2414 O O . LEU A 1 297 ? -2.282 -9.158 -14.291 1.00 97.19 297 LEU A O 1
ATOM 2418 N N . TYR A 1 298 ? -3.995 -8.365 -15.522 1.00 97.00 298 TYR A N 1
ATOM 2419 C CA . TYR A 1 298 ? -4.710 -7.732 -14.423 1.00 97.00 298 TYR A CA 1
ATOM 2420 C C . TYR A 1 298 ? -5.110 -8.753 -13.355 1.00 97.00 298 TYR A C 1
ATOM 2422 O O . TYR A 1 298 ? -4.764 -8.569 -12.191 1.00 97.00 298 TYR A O 1
ATOM 2430 N N . GLU A 1 299 ? -5.774 -9.850 -13.742 1.00 96.25 299 GLU A N 1
ATOM 2431 C CA . GLU A 1 299 ? -6.186 -10.898 -12.798 1.00 96.25 299 GLU A CA 1
ATOM 2432 C C . GLU A 1 299 ? -4.966 -11.513 -12.086 1.00 96.25 299 GLU A C 1
ATOM 2434 O O . GLU A 1 299 ? -4.981 -11.690 -10.869 1.00 96.25 299 GLU A O 1
ATOM 2439 N N . ALA A 1 300 ? -3.870 -11.757 -12.815 1.00 97.06 300 ALA A N 1
ATOM 2440 C CA . ALA A 1 300 ? -2.645 -12.302 -12.238 1.00 97.06 300 ALA A CA 1
ATOM 2441 C C . ALA A 1 300 ? -1.948 -11.348 -11.256 1.00 97.06 300 ALA A C 1
ATOM 2443 O O . ALA A 1 300 ? -1.436 -11.798 -10.229 1.00 97.06 300 ALA A O 1
ATOM 2444 N N . LEU A 1 301 ? -1.911 -10.047 -11.560 1.00 96.88 301 LEU A N 1
ATOM 2445 C CA . LEU A 1 301 ? -1.392 -9.025 -10.649 1.00 96.88 301 LEU A CA 1
ATOM 2446 C C . LEU A 1 301 ? -2.255 -8.932 -9.395 1.00 96.88 301 LEU A C 1
ATOM 2448 O O . LEU A 1 301 ? -1.717 -8.912 -8.290 1.00 96.88 301 LEU A O 1
ATOM 2452 N N . TYR A 1 302 ? -3.575 -8.926 -9.564 1.00 96.31 302 TYR A N 1
ATOM 2453 C CA . TYR A 1 302 ? -4.516 -8.840 -8.457 1.00 96.31 302 TYR A CA 1
ATOM 2454 C C . TYR A 1 302 ? -4.340 -10.031 -7.510 1.00 96.31 302 TYR A C 1
ATOM 2456 O O . TYR A 1 302 ? -4.143 -9.837 -6.314 1.00 96.31 302 TYR A O 1
ATOM 2464 N N . ASP A 1 303 ? -4.314 -11.257 -8.040 1.00 95.44 303 ASP A N 1
ATOM 2465 C CA . ASP A 1 303 ? -4.079 -12.472 -7.255 1.00 95.44 303 ASP A CA 1
ATOM 2466 C C . ASP A 1 303 ? -2.713 -12.473 -6.558 1.00 95.44 303 ASP A C 1
ATOM 2468 O O . ASP A 1 303 ? -2.596 -12.916 -5.413 1.00 95.44 303 ASP A O 1
ATOM 2472 N N . PHE A 1 304 ? -1.677 -11.981 -7.240 1.00 95.31 304 PHE A N 1
ATOM 2473 C CA . PHE A 1 304 ? -0.334 -11.894 -6.683 1.00 95.31 304 PHE A CA 1
ATOM 2474 C C . PHE A 1 304 ? -0.263 -10.926 -5.499 1.00 95.31 304 PHE A C 1
ATOM 2476 O O . PHE A 1 304 ? 0.283 -11.287 -4.456 1.00 95.31 304 PHE A O 1
ATOM 2483 N N . VAL A 1 305 ? -0.798 -9.712 -5.655 1.00 93.94 305 VAL A N 1
ATOM 2484 C CA . VAL A 1 305 ? -0.767 -8.680 -4.610 1.00 93.94 305 VAL A CA 1
ATOM 2485 C C . VAL A 1 305 ? -1.656 -9.086 -3.437 1.00 93.94 305 VAL A C 1
ATOM 2487 O O . VAL A 1 305 ? -1.190 -9.046 -2.302 1.00 93.94 305 VAL A O 1
ATOM 2490 N N . ASP A 1 306 ? -2.875 -9.568 -3.706 1.00 93.94 306 ASP A N 1
ATOM 2491 C CA . ASP A 1 306 ? -3.810 -10.081 -2.692 1.00 93.94 306 ASP A CA 1
ATOM 2492 C C . ASP A 1 306 ? -3.128 -11.139 -1.823 1.00 93.94 306 ASP A C 1
ATOM 2494 O O . ASP A 1 306 ? -2.972 -10.972 -0.616 1.00 93.94 306 ASP A O 1
ATOM 2498 N N . GLY A 1 307 ? -2.594 -12.186 -2.460 1.00 92.00 307 GLY A N 1
ATOM 2499 C CA . GLY A 1 307 ? -1.954 -13.287 -1.750 1.00 92.00 307 GLY A CA 1
ATOM 2500 C C . GLY A 1 307 ? -0.698 -12.883 -0.976 1.00 92.00 307 GLY A C 1
ATOM 2501 O O . GLY A 1 307 ? -0.325 -13.578 -0.031 1.00 92.00 307 GLY A O 1
ATOM 2502 N N . LYS A 1 308 ? -0.028 -11.787 -1.357 1.00 89.56 308 LYS A N 1
ATOM 2503 C CA . LYS A 1 308 ? 1.124 -11.245 -0.624 1.00 89.56 308 LYS A CA 1
ATOM 2504 C C . LYS A 1 308 ? 0.704 -10.402 0.569 1.00 89.56 308 LYS A C 1
ATOM 2506 O O . LYS A 1 308 ? 1.269 -10.591 1.641 1.00 89.56 308 LYS A O 1
ATOM 2511 N N . LEU A 1 309 ? -0.271 -9.514 0.400 1.00 87.69 309 LEU A N 1
ATOM 2512 C CA . LEU A 1 309 ? -0.777 -8.666 1.479 1.00 87.69 309 LEU A CA 1
ATOM 2513 C C . LEU A 1 309 ? -1.454 -9.483 2.583 1.00 87.69 309 LEU A C 1
ATOM 2515 O O . LEU A 1 309 ? -1.410 -9.097 3.747 1.00 87.69 309 LEU A O 1
ATOM 2519 N N . THR A 1 310 ? -2.042 -10.626 2.234 1.00 87.38 310 THR A N 1
ATOM 2520 C CA . THR A 1 310 ? -2.808 -11.460 3.169 1.00 87.38 310 THR A CA 1
ATOM 2521 C C . THR A 1 310 ? -2.025 -12.670 3.673 1.00 87.38 310 THR A C 1
ATOM 2523 O O . THR A 1 310 ? -2.611 -13.555 4.303 1.00 87.38 310 THR A O 1
ATOM 2526 N N . SER A 1 311 ? -0.730 -12.784 3.352 1.00 78.31 311 SER A N 1
ATOM 2527 C CA . SER A 1 311 ? 0.071 -13.918 3.808 1.00 78.31 311 SER A CA 1
ATOM 2528 C C . SER A 1 311 ? 0.354 -13.819 5.309 1.00 78.31 311 SER A C 1
ATOM 2530 O O . SER A 1 311 ? 0.538 -12.743 5.872 1.00 78.31 311 SER A O 1
ATOM 2532 N N . ALA A 1 312 ? 0.445 -14.975 5.966 1.00 60.41 312 ALA A N 1
ATOM 2533 C CA . ALA A 1 312 ? 0.741 -15.074 7.395 1.00 60.41 312 ALA A CA 1
ATOM 2534 C C . ALA A 1 312 ? 2.208 -14.748 7.758 1.00 60.41 312 ALA A C 1
ATOM 2536 O O . ALA A 1 312 ? 2.613 -14.980 8.894 1.00 60.41 312 ALA A O 1
ATOM 2537 N N . ASP A 1 313 ? 3.014 -14.208 6.832 1.00 58.88 313 ASP A N 1
ATOM 2538 C CA . ASP A 1 313 ? 4.423 -13.830 7.071 1.00 58.88 313 ASP A CA 1
ATOM 2539 C C . ASP A 1 313 ? 4.569 -12.556 7.938 1.00 58.88 313 ASP A C 1
ATOM 2541 O O . ASP A 1 313 ? 5.643 -11.963 8.053 1.00 58.88 313 ASP A O 1
ATOM 2545 N N . TYR A 1 314 ? 3.473 -12.151 8.572 1.00 54.66 314 TYR A N 1
ATOM 2546 C CA . TYR A 1 314 ? 3.348 -11.058 9.519 1.00 54.66 314 TYR A CA 1
ATOM 2547 C C . TYR A 1 314 ? 4.135 -11.330 10.828 1.00 54.66 314 TYR A C 1
ATOM 2549 O O . TYR A 1 314 ? 4.314 -12.494 11.200 1.00 54.66 314 TYR A O 1
ATOM 2557 N N . PRO A 1 315 ? 4.652 -10.305 11.546 1.00 54.09 315 PRO A N 1
ATOM 2558 C CA . PRO A 1 315 ? 5.506 -10.497 12.720 1.00 54.09 315 PRO A CA 1
ATOM 2559 C C . PRO A 1 315 ? 4.935 -11.432 13.797 1.00 54.09 315 PRO A C 1
ATOM 2561 O O . PRO A 1 315 ? 3.734 -11.539 14.013 1.00 54.09 315 PRO A O 1
ATOM 2564 N N . VAL A 1 316 ? 5.879 -12.100 14.464 1.00 54.44 316 VAL A N 1
ATOM 2565 C CA . VAL A 1 316 ? 5.753 -13.235 15.389 1.00 54.44 316 VAL A CA 1
ATOM 2566 C C . VAL A 1 316 ? 4.549 -13.171 16.330 1.00 54.44 316 VAL A C 1
ATOM 2568 O O . VAL A 1 316 ? 4.436 -12.270 17.151 1.00 54.44 316 VAL A O 1
ATOM 2571 N N . LYS A 1 317 ? 3.734 -14.233 16.319 1.00 61.59 317 LYS A N 1
ATOM 2572 C CA . LYS A 1 317 ? 2.656 -14.457 17.288 1.00 61.59 317 LYS A CA 1
ATOM 2573 C C . LYS A 1 317 ? 3.165 -14.465 18.724 1.00 61.59 317 LYS A C 1
ATOM 2575 O O . LYS A 1 317 ? 3.878 -15.387 19.135 1.00 61.59 317 LYS A O 1
ATOM 2580 N N . ASN A 1 318 ? 2.708 -13.506 19.523 1.00 61.03 318 ASN A N 1
ATOM 2581 C CA . ASN A 1 318 ? 2.804 -13.625 20.969 1.00 61.03 318 ASN A CA 1
ATOM 2582 C C . ASN A 1 318 ? 1.892 -14.767 21.464 1.00 61.03 318 ASN A C 1
ATOM 2584 O O . ASN A 1 318 ? 0.713 -14.829 21.129 1.00 61.03 318 ASN A O 1
ATOM 2588 N N . GLN A 1 319 ? 2.439 -15.710 22.237 1.00 61.38 319 GLN A N 1
ATOM 2589 C CA . GLN A 1 319 ? 1.723 -16.939 22.623 1.00 61.38 319 GLN A CA 1
ATOM 2590 C C . GLN A 1 319 ? 0.663 -16.718 23.714 1.00 61.38 319 GLN A C 1
ATOM 2592 O O . GLN A 1 319 ? -0.162 -17.599 23.948 1.00 61.38 319 GLN A O 1
ATOM 2597 N N . SER A 1 320 ? 0.697 -15.576 24.404 1.00 77.62 320 SER A N 1
ATOM 2598 C CA . SER A 1 320 ? -0.278 -15.206 25.430 1.00 77.62 320 SER A CA 1
ATOM 2599 C C . SER A 1 320 ? -0.345 -13.690 25.555 1.00 77.62 320 SER A C 1
ATOM 2601 O O . SER A 1 320 ? 0.652 -13.052 25.894 1.00 77.62 320 SER A O 1
ATOM 2603 N N . TYR A 1 321 ? -1.531 -13.122 25.362 1.00 85.44 321 TYR A N 1
ATOM 2604 C CA . TYR A 1 321 ? -1.766 -11.702 25.597 1.00 85.44 321 TYR A CA 1
ATOM 2605 C C . TYR A 1 321 ? -1.982 -11.454 27.092 1.00 85.44 321 TYR A C 1
ATOM 2607 O O . TYR A 1 321 ? -2.790 -12.119 27.740 1.00 85.44 321 TYR A O 1
ATOM 2615 N N . GLY A 1 322 ? -1.211 -10.524 27.660 1.00 88.81 322 GLY A N 1
ATOM 2616 C CA . GLY A 1 322 ? -1.482 -9.994 28.996 1.00 88.81 322 GLY A CA 1
ATOM 2617 C C . GLY A 1 322 ? -2.755 -9.144 28.999 1.00 88.81 322 GLY A C 1
ATOM 2618 O O . GLY A 1 322 ? -3.240 -8.753 27.939 1.00 88.81 322 GLY A O 1
ATOM 2619 N N . MET A 1 323 ? -3.280 -8.847 30.186 1.00 93.12 323 MET A N 1
ATOM 2620 C CA . MET A 1 323 ? -4.339 -7.843 30.328 1.00 93.12 323 MET A CA 1
ATOM 2621 C C . MET A 1 323 ? -3.777 -6.449 30.046 1.00 93.12 323 MET A C 1
ATOM 2623 O O . MET A 1 323 ? -2.593 -6.203 30.290 1.00 93.12 323 MET A O 1
ATOM 2627 N N . LEU A 1 324 ? -4.634 -5.539 29.589 1.00 91.94 324 LEU A N 1
ATOM 2628 C CA . LEU A 1 324 ? -4.305 -4.124 29.522 1.00 91.94 324 LEU A CA 1
ATOM 2629 C C . LEU A 1 324 ? -3.925 -3.614 30.911 1.00 91.94 324 LEU A C 1
ATOM 2631 O O . LEU A 1 324 ? -4.664 -3.770 31.884 1.00 91.94 324 LEU A O 1
ATOM 2635 N N . GLU A 1 325 ? -2.765 -2.974 30.993 1.00 86.50 325 GLU A N 1
ATOM 2636 C CA . GLU A 1 325 ? -2.296 -2.329 32.211 1.00 86.50 325 GLU A CA 1
ATOM 2637 C C . GLU A 1 325 ? -2.246 -0.819 31.997 1.00 86.50 325 GLU A C 1
ATOM 2639 O O . GLU A 1 325 ? -1.526 -0.312 31.134 1.00 86.50 325 GLU A O 1
ATOM 2644 N N . PHE A 1 326 ? -2.992 -0.080 32.818 1.00 85.00 326 PHE A N 1
ATOM 2645 C CA . PHE A 1 326 ? -2.883 1.370 32.846 1.00 85.00 326 PHE A CA 1
ATOM 2646 C C . PHE A 1 326 ? -1.567 1.786 33.514 1.00 85.00 326 PHE A C 1
ATOM 2648 O O . PHE A 1 326 ? -1.373 1.576 34.717 1.00 85.00 326 PHE A O 1
ATOM 2655 N N . VAL A 1 327 ? -0.693 2.447 32.756 1.00 82.69 327 VAL A N 1
ATOM 2656 C CA . VAL A 1 327 ? 0.550 3.032 33.269 1.00 82.69 327 VAL A CA 1
ATOM 2657 C C . VAL A 1 327 ? 0.441 4.554 33.251 1.00 82.69 327 VAL A C 1
ATOM 2659 O O . VAL A 1 327 ? 0.254 5.172 32.207 1.00 82.69 327 VAL A O 1
ATOM 2662 N N . ASP A 1 328 ? 0.567 5.168 34.428 1.00 81.25 328 ASP A N 1
ATOM 2663 C CA . ASP A 1 328 ? 0.569 6.624 34.568 1.00 81.25 328 ASP A CA 1
ATOM 2664 C C . ASP A 1 328 ? 1.966 7.182 34.273 1.00 81.25 328 ASP A C 1
ATOM 2666 O O . ASP A 1 328 ? 2.816 7.257 35.162 1.00 81.25 328 ASP A O 1
ATOM 2670 N N . ASN A 1 329 ? 2.212 7.559 33.020 1.00 73.88 329 ASN A N 1
ATOM 2671 C CA . ASN A 1 329 ? 3.505 8.098 32.586 1.00 73.88 329 ASN A CA 1
ATOM 2672 C C . ASN A 1 329 ? 3.686 9.597 32.891 1.00 73.88 329 ASN A C 1
ATOM 2674 O O . ASN A 1 329 ? 4.680 10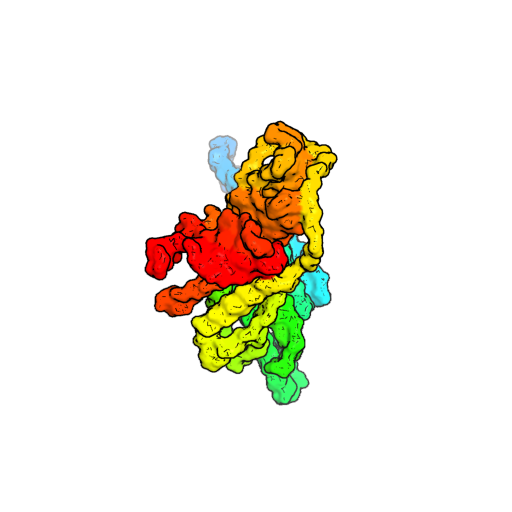.190 32.484 1.00 73.88 329 ASN A O 1
ATOM 2678 N N . GLY A 1 330 ? 2.751 10.218 33.623 1.00 65.81 330 GLY A N 1
ATOM 2679 C CA . GLY A 1 330 ? 2.714 11.666 33.793 1.00 65.81 330 GLY A CA 1
ATOM 2680 C C . GLY A 1 330 ? 2.214 12.331 32.516 1.00 65.81 330 GLY A C 1
ATOM 2681 O O . GLY A 1 330 ? 2.985 12.649 31.625 1.00 65.81 330 GLY A O 1
ATOM 2682 N N . GLY A 1 331 ? 0.899 12.526 32.428 1.00 65.62 331 GLY A N 1
ATOM 2683 C CA . GLY A 1 331 ? 0.263 13.048 31.217 1.00 65.62 331 GLY A CA 1
ATOM 2684 C C . GLY A 1 331 ? 0.750 14.418 30.741 1.00 65.62 331 GLY A C 1
ATOM 2685 O O . GLY A 1 331 ? 1.271 15.219 31.529 1.00 65.62 331 GLY A O 1
ATOM 2686 N N . ASP A 1 332 ? 0.455 14.733 29.487 1.00 74.31 332 ASP A N 1
ATOM 2687 C CA . ASP A 1 332 ? 0.569 16.085 28.947 1.00 74.31 332 ASP A CA 1
ATOM 2688 C C . ASP A 1 332 ? -0.734 16.867 29.210 1.00 74.31 332 ASP A C 1
ATOM 2690 O O . ASP A 1 332 ? -1.842 16.368 29.001 1.00 74.31 332 ASP A O 1
ATOM 2694 N N . GLU A 1 333 ? -0.611 18.095 29.719 1.00 76.81 333 GLU A N 1
ATOM 2695 C CA . GLU A 1 333 ? -1.757 18.992 29.922 1.00 76.81 333 GLU A CA 1
ATOM 2696 C C . GLU A 1 333 ? -2.377 19.441 28.594 1.00 76.81 333 GLU A C 1
ATOM 2698 O O . GLU A 1 333 ? -3.582 19.687 28.543 1.00 76.81 333 GLU A O 1
ATOM 2703 N N . TYR A 1 334 ? -1.589 19.497 27.517 1.00 82.62 334 TYR A N 1
ATOM 2704 C CA . TYR A 1 334 ? -2.075 19.830 26.181 1.00 82.62 334 TYR A CA 1
ATOM 2705 C C . TYR A 1 334 ? -3.126 18.822 25.696 1.00 82.62 334 TYR A C 1
ATOM 2707 O O . TYR A 1 334 ? -4.227 19.210 25.288 1.00 82.62 334 TYR A O 1
ATOM 2715 N N . LEU A 1 335 ? -2.835 17.526 25.853 1.00 85.62 335 LEU A N 1
ATOM 2716 C CA . LEU A 1 335 ? -3.702 16.424 25.425 1.00 85.62 335 LEU A CA 1
ATOM 2717 C C . LEU A 1 335 ? -5.044 16.388 26.171 1.00 85.62 335 LEU A C 1
ATOM 2719 O O . LEU A 1 335 ? -6.020 15.852 25.657 1.00 85.62 335 LEU A O 1
ATOM 2723 N N . GLN A 1 336 ? -5.135 16.981 27.367 1.00 85.00 336 GLN A N 1
ATOM 2724 C CA . GLN A 1 336 ? -6.386 17.033 28.133 1.00 85.00 336 GLN A CA 1
ATOM 2725 C C . GLN A 1 336 ? -7.473 17.878 27.444 1.00 85.00 336 GLN A C 1
ATOM 2727 O O . GLN A 1 336 ? -8.657 17.695 27.719 1.00 85.00 336 GLN A O 1
ATOM 2732 N N . SER A 1 337 ? -7.079 18.819 26.584 1.00 86.25 337 SER A N 1
ATOM 2733 C CA . SER A 1 337 ? -8.007 19.717 25.886 1.00 86.25 337 SER A CA 1
ATOM 2734 C C . SER A 1 337 ? -8.561 19.154 24.575 1.00 86.25 337 SER A C 1
ATOM 2736 O O . SER A 1 337 ? -9.455 19.763 23.990 1.00 86.25 337 SER A O 1
ATOM 2738 N N . ILE A 1 338 ? -8.034 18.015 24.122 1.00 90.50 338 ILE A N 1
ATOM 2739 C CA . ILE A 1 338 ? -8.388 17.390 22.851 1.00 90.50 338 ILE A CA 1
ATOM 2740 C C . ILE A 1 338 ? -9.425 16.299 23.122 1.00 90.50 338 ILE A C 1
ATOM 2742 O O . ILE A 1 338 ? -9.239 15.456 24.002 1.00 90.50 338 ILE A O 1
ATOM 2746 N N . GLU A 1 339 ? -10.530 16.324 22.380 1.00 92.19 339 GLU A N 1
ATOM 2747 C CA . GLU A 1 339 ? -11.530 15.257 22.427 1.00 92.19 339 GLU A CA 1
ATOM 2748 C C . GLU A 1 339 ? -11.095 14.095 21.519 1.00 92.19 339 GLU A C 1
ATOM 2750 O O . GLU A 1 339 ? -10.639 14.345 20.402 1.00 92.19 339 GLU A O 1
ATOM 2755 N N . PRO A 1 340 ? -11.200 12.834 21.977 1.00 94.81 340 PRO A N 1
ATOM 2756 C CA . PRO A 1 340 ? -10.897 11.681 21.139 1.00 94.81 340 PRO A CA 1
ATOM 2757 C C . PRO A 1 340 ? -11.971 11.468 20.074 1.00 94.81 340 PRO A C 1
ATOM 2759 O O . PRO A 1 340 ? -13.162 11.557 20.371 1.00 94.81 340 PRO A O 1
ATOM 2762 N N . ASP A 1 341 ? -11.546 11.096 18.865 1.00 96.56 341 ASP A N 1
ATOM 2763 C CA . ASP A 1 341 ? -12.465 10.767 17.765 1.00 96.56 341 ASP A CA 1
ATOM 2764 C C . ASP A 1 341 ? -13.137 9.403 17.985 1.00 96.56 341 ASP A C 1
ATOM 2766 O O . ASP A 1 341 ? -14.300 9.200 17.636 1.00 96.56 341 ASP A O 1
ATOM 2770 N N . CYS A 1 342 ? -12.427 8.466 18.620 1.00 96.94 342 CYS A N 1
ATOM 2771 C CA . CYS A 1 342 ? -12.970 7.178 19.031 1.00 96.94 342 CYS A CA 1
ATOM 2772 C C . CYS A 1 342 ? -12.347 6.698 20.348 1.00 96.94 342 CYS A C 1
ATOM 2774 O O . CYS A 1 342 ? -11.244 7.110 20.728 1.00 96.94 342 CYS A O 1
ATOM 2776 N N . THR A 1 343 ? -13.070 5.835 21.068 1.00 96.88 343 THR A N 1
ATOM 2777 C CA . THR A 1 343 ? -12.652 5.339 22.385 1.00 96.88 343 THR A CA 1
ATOM 2778 C C . THR A 1 343 ? -13.024 3.882 22.621 1.00 96.88 343 THR A C 1
ATOM 2780 O O . THR A 1 343 ? -14.103 3.460 22.214 1.00 96.88 343 THR A O 1
ATOM 2783 N N . TYR A 1 344 ? -12.212 3.186 23.413 1.00 96.88 344 TYR A N 1
ATOM 2784 C CA . TYR A 1 344 ? -12.522 1.892 24.023 1.00 96.88 344 TYR A CA 1
ATOM 2785 C C . TYR A 1 344 ? -12.589 2.039 25.548 1.00 96.88 344 TYR A C 1
ATOM 2787 O O . TYR A 1 344 ? -11.764 2.739 26.133 1.00 96.88 344 TYR A O 1
ATOM 2795 N N . THR A 1 345 ? -13.555 1.400 26.215 1.00 96.38 345 THR A N 1
ATOM 2796 C CA . THR A 1 345 ? -13.656 1.413 27.687 1.00 96.38 345 THR A CA 1
ATOM 2797 C C . THR A 1 345 ? -13.579 -0.003 28.232 1.00 96.38 345 THR A C 1
ATOM 2799 O O . THR A 1 345 ? -14.453 -0.823 27.969 1.00 96.38 345 THR A O 1
ATOM 2802 N N . THR A 1 346 ? -12.552 -0.250 29.036 1.00 95.12 346 THR A N 1
ATOM 2803 C CA . THR A 1 346 ? -12.320 -1.523 29.730 1.00 95.12 346 THR A CA 1
ATOM 2804 C C . THR A 1 346 ? -13.366 -1.812 30.811 1.00 95.12 346 THR A C 1
ATOM 2806 O O . THR A 1 346 ? -14.040 -0.903 31.312 1.00 95.12 346 THR A O 1
ATOM 2809 N N . LYS A 1 347 ? -13.474 -3.076 31.248 1.00 93.88 347 LYS A N 1
ATOM 2810 C CA . LYS A 1 347 ? -14.401 -3.493 32.320 1.00 93.88 347 LYS A CA 1
ATOM 2811 C C . LYS A 1 347 ? -14.132 -2.809 33.667 1.00 93.88 347 LYS A C 1
ATOM 2813 O O . LYS A 1 347 ? -15.068 -2.642 34.450 1.00 93.88 347 LYS A O 1
ATOM 2818 N N . ASP A 1 348 ? -12.891 -2.419 33.958 1.00 90.75 348 ASP A N 1
ATOM 2819 C CA . ASP A 1 348 ? -12.517 -1.681 35.174 1.00 90.75 348 ASP A CA 1
ATOM 2820 C C . ASP A 1 348 ? -12.617 -0.150 35.018 1.00 90.75 348 ASP A C 1
ATOM 2822 O O . ASP A 1 348 ? -12.410 0.586 35.987 1.00 90.75 348 ASP A O 1
ATOM 2826 N N . GLY A 1 349 ? -13.037 0.332 33.843 1.00 92.25 349 GLY A N 1
ATOM 2827 C CA . GLY A 1 349 ? -13.385 1.730 33.589 1.00 92.25 349 GLY A CA 1
ATOM 2828 C C . GLY A 1 349 ? -12.234 2.603 33.087 1.00 92.25 349 GLY A C 1
ATOM 2829 O O . GLY A 1 349 ? -12.397 3.825 33.024 1.00 92.25 349 GLY A O 1
ATOM 2830 N N . ILE A 1 350 ? -11.091 2.013 32.723 1.00 93.31 350 ILE A N 1
ATOM 2831 C CA . ILE A 1 350 ? -10.023 2.701 31.989 1.00 93.31 350 ILE A CA 1
ATOM 2832 C C . ILE A 1 350 ? -10.471 2.933 30.547 1.00 93.31 350 ILE A C 1
ATOM 2834 O O . ILE A 1 350 ? -10.955 2.018 29.877 1.00 93.31 350 ILE A O 1
ATOM 2838 N N . ILE A 1 351 ? -10.292 4.160 30.069 1.00 94.56 351 ILE A N 1
ATOM 2839 C CA . ILE A 1 351 ? -10.683 4.572 28.719 1.00 94.56 351 ILE A CA 1
ATOM 2840 C C . ILE A 1 351 ? -9.427 4.727 27.881 1.00 94.56 351 ILE A C 1
ATOM 2842 O O . ILE A 1 351 ? -8.516 5.426 28.303 1.00 94.56 351 ILE A O 1
ATOM 2846 N N . TYR A 1 352 ? -9.403 4.136 26.698 1.00 96.19 352 TYR A N 1
ATOM 2847 C CA . TYR A 1 352 ? -8.395 4.364 25.669 1.00 96.19 352 TYR A CA 1
ATOM 2848 C C . TYR A 1 352 ? -9.010 5.246 24.588 1.00 96.19 352 TYR A C 1
ATOM 2850 O O . TYR A 1 352 ? -10.150 5.005 24.199 1.00 96.19 352 TYR A O 1
ATOM 2858 N N . GLY A 1 353 ? -8.303 6.276 24.127 1.00 95.75 353 GLY A N 1
ATOM 2859 C CA . GLY A 1 353 ? -8.825 7.235 23.151 1.00 95.75 353 GLY A CA 1
ATOM 2860 C C . GLY A 1 353 ? -7.805 7.612 22.084 1.00 95.75 353 GLY A C 1
ATOM 2861 O O . GLY A 1 353 ? -6.643 7.858 22.406 1.00 95.75 353 GLY A O 1
ATOM 2862 N N . MET A 1 354 ? -8.259 7.677 20.831 1.00 97.50 354 MET A N 1
ATOM 2863 C CA . MET A 1 354 ? -7.475 8.188 19.704 1.00 97.50 354 MET A CA 1
ATOM 2864 C C . MET A 1 354 ? -7.647 9.708 19.616 1.00 97.50 354 MET A C 1
ATOM 2866 O O . MET A 1 354 ? -8.702 10.193 19.209 1.00 97.50 354 MET A O 1
ATOM 2870 N N . LEU A 1 355 ? -6.620 10.460 20.016 1.00 95.62 355 LEU A N 1
ATOM 2871 C CA . LEU A 1 355 ? -6.620 11.923 19.995 1.00 95.62 355 LEU A CA 1
ATOM 2872 C C . LEU A 1 355 ? -6.051 12.457 18.679 1.00 95.62 355 LEU A C 1
ATOM 2874 O O . LEU A 1 355 ? -4.895 12.148 18.394 1.00 95.62 355 LEU A O 1
ATOM 2878 N N . PRO A 1 356 ? -6.783 13.282 17.910 1.00 95.81 356 PRO A N 1
ATOM 2879 C CA . PRO A 1 356 ? -6.235 13.953 16.736 1.00 95.81 356 PRO A CA 1
ATOM 2880 C C . PRO A 1 356 ? -5.307 15.099 17.173 1.00 95.81 356 PRO A C 1
ATOM 2882 O O . PRO A 1 356 ? -5.764 16.161 17.598 1.00 95.81 356 PRO A O 1
ATOM 2885 N N . VAL A 1 357 ? -3.995 14.879 17.096 1.00 93.56 357 VAL A N 1
ATOM 2886 C CA . VAL A 1 357 ? -2.965 15.813 17.588 1.00 93.56 357 VAL A CA 1
ATOM 2887 C C . VAL A 1 357 ? -2.377 16.709 16.500 1.00 93.56 357 VAL A C 1
ATOM 2889 O O . VAL A 1 357 ? -1.849 17.773 16.813 1.00 93.56 357 VAL A O 1
ATOM 2892 N N . ASP A 1 358 ? -2.496 16.318 15.230 1.00 92.75 358 ASP A N 1
ATOM 2893 C CA . ASP A 1 358 ? -2.032 17.110 14.086 1.00 92.75 358 ASP A CA 1
ATOM 2894 C C . ASP A 1 358 ? -2.938 16.902 12.864 1.00 92.75 358 ASP A C 1
ATOM 2896 O O . ASP A 1 358 ? -3.732 15.957 12.818 1.00 92.75 358 ASP A O 1
ATOM 2900 N N . ARG A 1 359 ? -2.860 17.800 11.875 1.00 90.75 359 ARG A N 1
ATOM 2901 C CA . ARG A 1 359 ? -3.657 17.750 10.645 1.00 90.75 359 ARG A CA 1
ATOM 2902 C C . ARG A 1 359 ? -2.879 18.246 9.431 1.00 90.75 359 ARG A C 1
ATOM 2904 O O . ARG A 1 359 ? -2.390 19.373 9.421 1.00 90.75 359 ARG A O 1
ATOM 2911 N N . ALA A 1 360 ? -2.894 17.472 8.347 1.00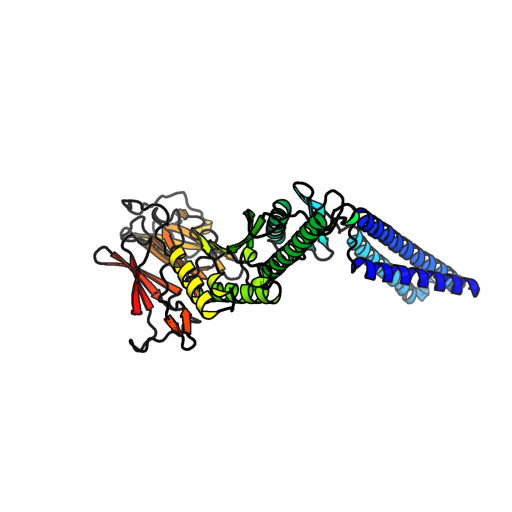 84.94 360 ALA A N 1
ATOM 2912 C CA . ALA A 1 360 ? -2.348 17.887 7.055 1.00 84.94 360 ALA A CA 1
ATOM 2913 C C . ALA A 1 360 ? -3.221 17.389 5.899 1.00 84.94 360 ALA A C 1
ATOM 2915 O O . ALA A 1 360 ? -3.750 16.282 5.940 1.00 84.94 360 ALA A O 1
ATOM 2916 N N . ALA A 1 361 ? -3.389 18.226 4.869 1.00 83.06 361 ALA A N 1
ATOM 2917 C CA . ALA A 1 361 ? -4.115 17.888 3.637 1.00 83.06 361 ALA A CA 1
ATOM 2918 C C . ALA A 1 361 ? -5.524 17.276 3.847 1.00 83.06 361 ALA A C 1
ATOM 2920 O O . ALA A 1 361 ? -5.981 16.467 3.049 1.00 83.06 361 ALA A O 1
ATOM 2921 N N . GLY A 1 362 ? -6.226 17.668 4.918 1.00 82.25 362 GLY A N 1
ATOM 2922 C CA . GLY A 1 362 ? -7.559 17.147 5.256 1.00 82.25 362 GLY A CA 1
ATOM 2923 C C . GLY A 1 362 ? -7.566 15.895 6.141 1.00 82.25 362 GLY A C 1
ATOM 2924 O O . GLY A 1 362 ? -8.630 15.531 6.633 1.00 82.25 362 GLY A O 1
ATOM 2925 N N . SER A 1 363 ? -6.403 15.306 6.416 1.00 88.00 363 SER A N 1
ATOM 2926 C CA . SER A 1 363 ? -6.221 14.141 7.288 1.00 88.00 363 SER A CA 1
ATOM 2927 C C . SER A 1 363 ? -5.843 14.547 8.713 1.00 88.00 363 SER A C 1
ATOM 2929 O O . SER A 1 363 ? -5.220 15.595 8.904 1.00 88.00 363 SER A O 1
ATOM 2931 N N . ASN A 1 364 ? -6.192 13.721 9.702 1.00 94.62 364 ASN A N 1
ATOM 2932 C CA . ASN A 1 364 ? -5.713 13.838 11.080 1.00 94.62 364 ASN A CA 1
ATOM 2933 C C . ASN A 1 364 ? -4.576 12.838 11.335 1.00 94.62 364 ASN A C 1
ATOM 2935 O O . ASN A 1 364 ? -4.558 11.747 10.766 1.00 94.62 364 ASN A O 1
ATOM 2939 N N . TYR A 1 365 ? -3.672 13.198 12.239 1.00 94.12 365 TYR A N 1
ATOM 2940 C CA . TYR A 1 365 ? -2.677 12.309 12.833 1.00 94.12 365 TYR A CA 1
ATOM 2941 C C . TYR A 1 365 ? -2.980 12.158 14.316 1.00 94.12 365 TYR A C 1
ATOM 2943 O O . TYR A 1 365 ? -3.458 13.101 14.953 1.00 94.12 365 TYR A O 1
ATOM 2951 N N . TYR A 1 366 ? -2.720 10.972 14.857 1.00 96.00 366 TYR A N 1
ATOM 2952 C CA . TYR A 1 366 ? -3.249 10.579 16.155 1.00 96.00 366 TYR A CA 1
ATOM 2953 C C . TYR A 1 366 ? -2.159 10.282 17.178 1.00 96.00 366 TYR A C 1
ATOM 2955 O O . TYR A 1 366 ? -1.089 9.814 16.815 1.00 96.00 366 TYR A O 1
ATOM 2963 N N . CYS A 1 367 ? -2.490 10.469 18.453 1.00 95.25 367 CYS A N 1
ATOM 2964 C CA . CYS A 1 367 ? -1.861 9.770 19.572 1.00 95.25 367 CYS A CA 1
ATOM 2965 C C . CYS A 1 367 ? -2.897 8.846 20.222 1.00 95.25 367 CYS A C 1
ATOM 2967 O O . CYS A 1 367 ? -4.067 9.216 20.354 1.00 95.25 367 CYS A O 1
ATOM 2969 N N . LEU A 1 368 ? -2.470 7.675 20.696 1.00 96.50 368 LEU A N 1
ATOM 2970 C CA . LEU A 1 368 ? -3.271 6.841 21.588 1.00 96.50 368 LEU A CA 1
ATOM 2971 C C . LEU A 1 368 ? -2.955 7.208 23.037 1.00 96.50 368 LEU A C 1
ATOM 2973 O O . LEU A 1 368 ? -1.800 7.181 23.470 1.00 96.50 368 LEU A O 1
ATOM 2977 N N . VAL A 1 369 ? -3.996 7.497 23.811 1.00 94.75 369 VAL A N 1
ATOM 2978 C CA . VAL A 1 369 ? -3.884 7.805 25.239 1.00 94.75 369 VAL A CA 1
ATOM 2979 C C . VAL A 1 369 ? -4.835 6.952 26.068 1.00 94.75 369 VAL A C 1
ATOM 2981 O O . VAL A 1 369 ? -5.829 6.437 25.558 1.00 94.75 369 VAL A O 1
ATOM 2984 N N . ALA A 1 370 ? -4.560 6.850 27.366 1.00 94.25 370 ALA A N 1
ATOM 2985 C CA . ALA A 1 370 ? -5.422 6.202 28.340 1.00 94.25 370 ALA A CA 1
ATOM 2986 C C . ALA A 1 370 ? -5.839 7.161 29.468 1.00 94.25 370 ALA A C 1
ATOM 2988 O O . ALA A 1 370 ? -5.069 8.018 29.904 1.00 94.25 370 ALA A O 1
ATOM 2989 N N . TYR A 1 371 ? -7.045 6.985 30.004 1.00 89.50 371 TYR A N 1
ATOM 2990 C CA . TYR A 1 371 ? -7.616 7.785 31.084 1.00 89.50 371 TYR A CA 1
ATOM 2991 C C . TYR A 1 371 ? -8.106 6.883 32.218 1.00 89.50 371 TYR A C 1
ATOM 2993 O O . TYR A 1 371 ? -8.878 5.955 31.997 1.00 89.50 371 TYR A O 1
ATOM 3001 N N . LYS A 1 372 ? -7.773 7.234 33.468 1.00 85.12 372 LYS A N 1
ATOM 3002 C CA . LYS A 1 372 ? -8.375 6.610 34.669 1.00 85.12 372 LYS A CA 1
ATOM 3003 C C . LYS A 1 372 ? -9.858 6.939 34.867 1.00 85.12 372 LYS A C 1
ATOM 3005 O O . LYS A 1 372 ? -10.542 6.273 35.634 1.00 85.12 372 LYS A O 1
ATOM 3010 N N . LYS A 1 373 ? -10.316 8.054 34.297 1.00 75.31 373 LYS A N 1
ATOM 3011 C CA . LYS A 1 373 ? -11.692 8.558 34.374 1.00 75.31 373 LYS A CA 1
ATOM 3012 C C . LYS A 1 373 ? -11.929 9.542 33.232 1.00 75.31 373 LYS A C 1
ATOM 3014 O O . LYS A 1 373 ? -11.006 10.274 32.874 1.00 75.31 373 LYS A O 1
ATOM 3019 N N . VAL A 1 374 ? -13.160 9.614 32.727 1.00 64.19 374 VAL A N 1
ATOM 3020 C CA . VAL A 1 374 ? -13.577 10.601 31.711 1.00 64.19 374 VAL A CA 1
ATOM 3021 C C . VAL A 1 374 ? -13.175 12.019 32.150 1.00 64.19 374 VAL A C 1
ATOM 3023 O O . VAL A 1 374 ? -13.440 12.413 33.289 1.00 64.19 374 VAL A O 1
ATOM 3026 N N . GLY A 1 375 ? -12.508 12.775 31.271 1.00 65.75 375 GLY A N 1
ATOM 3027 C CA . GLY A 1 375 ? -12.040 14.146 31.538 1.00 65.75 375 GLY A CA 1
ATOM 3028 C C . GLY A 1 375 ? -10.851 14.259 32.507 1.00 65.75 375 GLY A C 1
ATOM 3029 O O . GLY A 1 375 ? -10.479 15.362 32.916 1.00 65.75 375 GLY A O 1
ATOM 3030 N N . GLY A 1 376 ? -10.267 13.128 32.921 1.00 75.94 376 GLY A N 1
ATOM 3031 C CA . GLY A 1 376 ? -9.013 13.085 33.667 1.00 75.94 376 GLY A CA 1
ATOM 3032 C C . GLY A 1 376 ? -7.806 13.458 32.805 1.00 75.94 376 GLY A C 1
ATOM 3033 O O . GLY A 1 376 ? -7.907 13.591 31.590 1.00 75.94 376 GLY A O 1
ATOM 3034 N N . LYS A 1 377 ? -6.645 13.609 33.446 1.00 84.56 377 LYS A N 1
ATOM 3035 C CA . LYS A 1 377 ? -5.381 13.835 32.743 1.00 84.56 377 LYS A CA 1
ATOM 3036 C C . LYS A 1 377 ? -5.010 12.565 31.945 1.00 84.56 377 LYS A C 1
ATOM 3038 O O . LYS A 1 377 ? -4.900 11.518 32.591 1.00 84.56 377 LYS A O 1
ATOM 3043 N N . PRO A 1 378 ? -4.872 12.626 30.606 1.00 89.44 378 PRO A N 1
ATOM 3044 C CA . PRO A 1 378 ? -4.522 11.463 29.785 1.00 89.44 378 PRO A CA 1
ATOM 3045 C C . PRO A 1 378 ? -3.088 11.010 30.050 1.00 89.44 378 PRO A C 1
ATOM 3047 O O . PRO A 1 378 ? -2.207 11.844 30.226 1.00 89.44 378 PRO A O 1
ATOM 3050 N N . SER A 1 379 ? -2.838 9.707 30.033 1.00 90.94 379 SER A N 1
ATOM 3051 C CA . SER A 1 379 ? -1.498 9.122 29.970 1.00 90.94 379 SER A CA 1
ATOM 3052 C C . SER A 1 379 ? -1.243 8.648 28.546 1.00 90.94 379 SER A C 1
ATOM 3054 O O . SER A 1 379 ? -2.039 7.887 28.003 1.00 90.94 379 SER A O 1
ATOM 3056 N N . GLU A 1 380 ? -0.157 9.105 27.934 1.00 92.31 380 GLU A N 1
ATOM 3057 C CA . GLU A 1 380 ? 0.209 8.678 26.585 1.00 92.31 380 GLU A CA 1
ATOM 3058 C C . GLU A 1 380 ? 0.575 7.189 26.559 1.00 92.31 380 GLU A C 1
ATOM 3060 O O . GLU A 1 380 ? 1.325 6.705 27.415 1.00 92.31 380 GLU A O 1
ATOM 3065 N N . VAL A 1 381 ? 0.005 6.476 25.586 1.00 94.19 381 VAL A N 1
ATOM 3066 C CA . VAL A 1 381 ? 0.268 5.058 25.308 1.00 94.19 381 VAL A CA 1
ATOM 3067 C C . VAL A 1 381 ? 1.157 4.927 24.075 1.00 94.19 381 VAL A C 1
ATOM 3069 O O . VAL A 1 381 ? 2.097 4.135 24.095 1.00 94.19 381 VAL A O 1
ATOM 3072 N N . ASN A 1 382 ? 0.865 5.699 23.023 1.00 93.31 382 ASN A N 1
ATOM 3073 C CA . ASN A 1 382 ? 1.609 5.693 21.767 1.00 93.31 382 ASN A CA 1
ATOM 3074 C C . ASN A 1 382 ? 1.461 7.038 21.040 1.00 93.31 382 ASN A C 1
ATOM 3076 O O . ASN A 1 382 ? 0.343 7.474 20.764 1.00 93.31 382 ASN A O 1
ATOM 3080 N N . GLU A 1 383 ? 2.588 7.670 20.721 1.00 93.06 383 GLU A N 1
ATOM 3081 C CA . GLU A 1 383 ? 2.661 8.949 19.999 1.00 93.06 383 GLU A CA 1
ATOM 3082 C C . GLU A 1 383 ? 2.321 8.836 18.502 1.00 93.06 383 GLU A C 1
ATOM 3084 O O . GLU A 1 383 ? 2.068 9.840 17.845 1.00 93.06 383 GLU A O 1
ATOM 3089 N N . ASN A 1 384 ? 2.336 7.621 17.945 1.00 91.69 384 ASN A N 1
ATOM 3090 C CA . ASN A 1 384 ? 2.146 7.366 16.522 1.00 91.69 384 ASN A CA 1
ATOM 3091 C C . ASN A 1 384 ? 1.479 5.993 16.264 1.00 91.69 384 ASN A C 1
ATOM 3093 O O . ASN A 1 384 ? 2.103 5.080 15.717 1.00 91.69 384 ASN A O 1
ATOM 3097 N N . PRO A 1 385 ? 0.196 5.814 16.632 1.00 93.88 385 PRO A N 1
ATOM 3098 C CA . PRO A 1 385 ? -0.513 4.543 16.523 1.00 93.88 385 PRO A CA 1
ATOM 3099 C C . PRO A 1 385 ? -0.795 4.109 15.077 1.00 93.88 385 PRO A C 1
ATOM 3101 O O . PRO A 1 385 ? -1.168 2.963 14.862 1.00 93.88 385 PRO A O 1
ATOM 3104 N N . PHE A 1 386 ? -0.609 4.987 14.086 1.00 92.12 386 PHE A N 1
ATOM 3105 C CA . PHE A 1 386 ? -0.821 4.676 12.667 1.00 92.12 386 PHE A CA 1
ATOM 3106 C C . PHE A 1 386 ? 0.450 4.829 11.822 1.00 92.12 386 PHE A C 1
ATOM 3108 O O . PHE A 1 386 ? 0.370 4.990 10.610 1.00 92.12 386 PHE A O 1
ATOM 3115 N N . ASN A 1 387 ? 1.635 4.782 12.442 1.00 85.38 387 ASN A N 1
ATOM 3116 C CA . ASN A 1 387 ? 2.934 4.756 11.754 1.00 85.38 387 ASN A CA 1
ATOM 3117 C C . ASN A 1 387 ? 3.128 5.875 10.707 1.00 85.38 387 ASN A C 1
ATOM 3119 O O . ASN A 1 387 ? 3.725 5.665 9.655 1.00 85.38 387 ASN A O 1
ATOM 3123 N N . GLY A 1 388 ? 2.636 7.082 10.998 1.00 84.06 388 GLY A N 1
ATOM 3124 C CA . GLY A 1 388 ? 2.726 8.245 10.113 1.00 84.06 388 GLY A CA 1
ATOM 3125 C C . GLY A 1 388 ? 1.640 8.317 9.038 1.00 84.06 388 GLY A C 1
ATOM 3126 O O . GLY A 1 388 ? 1.679 9.227 8.212 1.00 84.06 388 GLY A O 1
ATOM 3127 N N . MET A 1 389 ? 0.661 7.408 9.041 1.00 85.38 389 MET A N 1
ATOM 3128 C CA . MET A 1 389 ? -0.501 7.486 8.157 1.00 85.38 389 MET A CA 1
ATOM 3129 C C . MET A 1 389 ? -1.529 8.480 8.701 1.00 85.38 389 MET A C 1
ATOM 3131 O O . MET A 1 389 ? -1.910 8.434 9.872 1.00 85.38 389 MET A O 1
ATOM 3135 N N . GLY A 1 390 ? -1.965 9.393 7.833 1.00 90.69 390 GLY A N 1
ATOM 3136 C CA . GLY A 1 390 ? -3.021 10.354 8.131 1.00 90.69 390 GLY A CA 1
ATOM 3137 C C . GLY A 1 390 ? -4.389 9.832 7.696 1.00 90.69 390 GLY A C 1
ATOM 3138 O O . GLY A 1 390 ? -4.511 9.187 6.657 1.00 90.69 390 GLY A O 1
ATOM 3139 N N . GLY A 1 391 ? -5.429 10.151 8.462 1.00 94.69 391 GLY A N 1
ATOM 3140 C CA . GLY A 1 391 ? -6.801 9.781 8.127 1.00 94.69 391 GLY A CA 1
ATOM 3141 C C . GLY A 1 391 ? -7.804 10.207 9.194 1.00 94.69 391 GLY A C 1
ATOM 3142 O O . GLY A 1 391 ? -7.590 11.191 9.896 1.00 94.69 391 GLY A O 1
ATOM 3143 N N . GLU A 1 392 ? -8.895 9.463 9.317 1.00 96.25 392 GLU A N 1
ATOM 3144 C CA . GLU A 1 392 ? -9.896 9.581 10.373 1.00 96.25 392 GLU A CA 1
ATOM 3145 C C . GLU A 1 392 ? -10.031 8.236 11.096 1.00 96.25 392 GLU A C 1
ATOM 3147 O O . GLU A 1 392 ? -10.398 7.227 10.483 1.00 96.25 392 GLU A O 1
ATOM 3152 N N . ALA A 1 393 ? -9.722 8.214 12.394 1.00 97.69 393 ALA A N 1
ATOM 3153 C CA . ALA A 1 393 ? -9.855 7.024 13.227 1.00 97.69 393 ALA A CA 1
ATOM 3154 C C . ALA A 1 393 ? -11.341 6.733 13.494 1.00 97.69 393 ALA A C 1
ATOM 3156 O O . ALA A 1 393 ? -12.037 7.547 14.097 1.00 97.69 393 ALA A O 1
ATOM 3157 N N . LYS A 1 394 ? -11.835 5.566 13.065 1.00 97.31 394 LYS A N 1
ATOM 3158 C CA . LYS A 1 394 ? -13.258 5.198 13.198 1.00 97.31 394 LYS A CA 1
ATOM 3159 C C . LYS A 1 394 ? -13.564 4.458 14.489 1.00 97.31 394 LYS A C 1
ATOM 3161 O O . LYS A 1 394 ? -14.585 4.716 15.118 1.00 97.31 394 LYS A O 1
ATOM 3166 N N . TRP A 1 395 ? -12.687 3.546 14.890 1.00 98.19 395 TRP A N 1
ATOM 3167 C CA . TRP A 1 395 ? -12.848 2.768 16.114 1.00 98.19 395 TRP A CA 1
ATOM 3168 C C . TRP A 1 395 ? -11.511 2.192 16.583 1.00 98.19 395 TRP A C 1
ATOM 3170 O O . TRP A 1 395 ? -10.567 2.054 15.803 1.00 98.19 395 TRP A O 1
ATOM 3180 N N . ILE A 1 396 ? -11.465 1.863 17.872 1.00 98.44 396 ILE A N 1
ATOM 3181 C CA . ILE A 1 396 ? -10.428 1.071 18.530 1.00 98.44 396 ILE A CA 1
ATOM 3182 C C . ILE A 1 396 ? -11.136 0.031 19.400 1.00 98.44 396 ILE A C 1
ATOM 3184 O O . ILE A 1 396 ? -12.111 0.363 20.070 1.00 98.44 396 ILE A O 1
ATOM 3188 N N . GLU A 1 397 ? -10.650 -1.205 19.382 1.00 98.06 397 GLU A N 1
ATOM 3189 C CA . GLU A 1 397 ? -11.197 -2.324 20.148 1.00 98.06 397 GLU A CA 1
ATOM 3190 C C . GLU A 1 397 ? -10.053 -3.148 20.744 1.00 98.06 397 GLU A C 1
ATOM 3192 O O . GLU A 1 397 ? -9.105 -3.489 20.038 1.00 98.06 397 GLU A O 1
ATOM 3197 N N . PHE A 1 398 ? -10.144 -3.498 22.027 1.00 97.69 398 PHE A N 1
ATOM 3198 C CA . PHE A 1 398 ? -9.241 -4.462 22.656 1.00 97.69 398 PHE A CA 1
ATOM 3199 C C . PHE A 1 398 ? -10.007 -5.729 23.011 1.00 97.69 398 PHE A C 1
ATOM 3201 O O . PHE A 1 398 ? -11.022 -5.686 23.700 1.00 97.69 398 PHE A O 1
ATOM 3208 N N . ILE A 1 399 ? -9.511 -6.876 22.558 1.00 96.00 399 ILE A N 1
ATOM 3209 C CA . ILE A 1 399 ? -10.211 -8.147 22.714 1.00 96.00 399 ILE A CA 1
ATOM 3210 C C . ILE A 1 399 ? -10.166 -8.561 24.182 1.00 96.00 399 ILE A C 1
ATOM 3212 O O . ILE A 1 399 ? -9.095 -8.837 24.721 1.00 96.00 399 ILE A O 1
ATOM 3216 N N . ASP A 1 400 ? -11.332 -8.598 24.827 1.00 93.69 400 ASP A N 1
ATOM 3217 C CA . ASP A 1 400 ? -11.504 -9.008 26.226 1.00 93.69 400 ASP A CA 1
ATOM 3218 C C . ASP A 1 400 ? -10.649 -8.229 27.247 1.00 93.69 400 ASP A C 1
ATOM 3220 O O . ASP A 1 400 ? -10.292 -8.768 28.295 1.00 93.69 400 ASP A O 1
ATOM 3224 N N . ASP A 1 401 ? -10.364 -6.948 26.987 1.00 95.81 401 ASP A N 1
ATOM 3225 C CA . ASP A 1 401 ? -9.428 -6.115 27.769 1.00 95.81 401 ASP A CA 1
ATOM 3226 C C . ASP A 1 401 ? -7.979 -6.643 27.779 1.00 95.81 401 ASP A C 1
ATOM 3228 O O . ASP A 1 401 ? -7.208 -6.355 28.699 1.00 95.81 401 ASP A O 1
ATOM 3232 N N . THR A 1 402 ? -7.587 -7.434 26.778 1.00 95.38 402 THR A N 1
ATOM 3233 C CA . THR A 1 402 ? -6.208 -7.914 26.616 1.00 95.38 402 THR A CA 1
ATOM 3234 C C . THR A 1 402 ? -5.366 -6.964 25.765 1.00 95.38 402 THR A C 1
ATOM 3236 O O . THR A 1 402 ? -5.867 -6.043 25.126 1.00 95.38 402 THR A O 1
ATOM 3239 N N . ASN A 1 403 ? -4.056 -7.205 25.732 1.00 95.38 403 ASN A N 1
ATOM 3240 C CA . ASN A 1 403 ? -3.119 -6.470 24.886 1.00 95.38 403 ASN A CA 1
ATOM 3241 C C . ASN A 1 403 ? -3.335 -6.695 23.380 1.00 95.38 403 ASN A C 1
ATOM 3243 O O . ASN A 1 403 ? -2.747 -5.959 22.587 1.00 95.38 403 ASN A O 1
ATOM 3247 N N . LEU A 1 404 ? -4.143 -7.689 22.988 1.00 95.50 404 LEU A N 1
ATOM 3248 C CA . LEU A 1 404 ? -4.587 -7.852 21.609 1.00 95.50 404 LEU A CA 1
ATOM 3249 C C . LEU A 1 404 ? -5.661 -6.811 21.300 1.00 95.50 404 LEU A C 1
ATOM 3251 O O . LEU A 1 404 ? -6.723 -6.799 21.923 1.00 95.50 404 LEU A O 1
ATOM 3255 N N . GLY A 1 405 ? -5.407 -5.969 20.309 1.00 96.81 405 GLY A N 1
ATOM 3256 C CA . GLY A 1 405 ? -6.354 -4.945 19.900 1.00 96.81 405 GLY A CA 1
ATOM 3257 C C . GLY A 1 405 ? -6.264 -4.604 18.427 1.00 96.81 405 GLY A C 1
ATOM 3258 O O . GLY A 1 405 ? -5.324 -4.989 17.730 1.00 96.81 405 GLY A O 1
ATOM 3259 N N . PHE A 1 406 ? -7.264 -3.865 17.971 1.00 98.06 406 PHE A N 1
ATOM 3260 C CA . PHE A 1 406 ? -7.419 -3.449 16.592 1.00 98.06 406 PHE A CA 1
ATOM 3261 C C . PHE A 1 406 ? -7.902 -2.006 16.520 1.00 98.06 406 PHE A C 1
ATOM 3263 O O . PHE A 1 406 ? -8.591 -1.522 17.418 1.00 98.06 406 PHE A O 1
ATOM 3270 N N . ALA A 1 407 ? -7.563 -1.325 15.435 1.00 98.19 407 ALA A N 1
ATOM 3271 C CA . ALA A 1 407 ? -8.068 0.004 15.140 1.00 98.19 407 ALA A CA 1
ATOM 3272 C C . ALA A 1 407 ? -8.328 0.158 13.642 1.00 98.19 407 ALA A C 1
ATOM 3274 O O . ALA A 1 407 ? -7.612 -0.412 12.820 1.00 98.19 407 ALA A O 1
ATOM 3275 N N . CYS A 1 408 ? -9.333 0.956 13.293 1.00 97.69 408 CYS A N 1
ATOM 3276 C CA . CYS A 1 408 ? -9.618 1.319 11.910 1.00 97.69 408 CYS A CA 1
ATOM 3277 C C . CYS A 1 408 ? -9.267 2.781 11.663 1.00 97.69 408 CYS A C 1
ATOM 3279 O O . CYS A 1 408 ? -9.809 3.675 12.322 1.00 97.69 408 CYS A O 1
ATOM 3281 N N . LEU A 1 409 ? -8.425 3.015 10.659 1.00 96.62 409 LEU A N 1
ATOM 3282 C CA . LEU A 1 409 ? -8.163 4.333 10.093 1.00 96.62 409 LEU A CA 1
ATOM 3283 C C . LEU A 1 409 ? -8.795 4.391 8.706 1.00 96.62 409 LEU A C 1
ATOM 3285 O O . LEU A 1 409 ? -8.557 3.514 7.883 1.00 96.62 409 LEU A O 1
ATOM 3289 N N . THR A 1 410 ? -9.582 5.423 8.434 1.00 95.50 410 THR A N 1
ATOM 3290 C CA . THR A 1 410 ? -10.092 5.679 7.081 1.00 95.50 410 THR A CA 1
ATOM 3291 C C . THR A 1 410 ? -9.366 6.849 6.442 1.00 95.50 410 THR A C 1
ATOM 3293 O O . THR A 1 410 ? -8.986 7.790 7.132 1.00 95.50 410 THR A O 1
ATOM 3296 N N . TYR A 1 411 ? -9.165 6.809 5.132 1.00 90.94 411 TYR A N 1
ATOM 3297 C CA . TYR A 1 411 ? -8.475 7.853 4.374 1.00 90.94 411 TYR A CA 1
ATOM 3298 C C . TYR A 1 411 ? -9.237 8.144 3.075 1.00 90.94 411 TYR A C 1
ATOM 3300 O O . TYR A 1 411 ? -10.353 7.661 2.886 1.00 90.94 411 TYR A O 1
ATOM 3308 N N . SER A 1 412 ? -8.700 9.015 2.214 1.00 88.44 412 SER A N 1
ATOM 3309 C CA . SER A 1 412 ? -9.380 9.436 0.977 1.00 88.44 412 SER A CA 1
ATOM 3310 C C . SER A 1 412 ? -10.798 9.985 1.237 1.00 88.44 412 SER A C 1
ATOM 3312 O O . SER A 1 412 ? -11.774 9.621 0.592 1.00 88.44 412 SER A O 1
ATOM 3314 N N . GLY A 1 413 ? -10.951 10.817 2.276 1.00 86.25 413 GLY A N 1
ATOM 3315 C CA . GLY A 1 413 ? -12.266 11.337 2.682 1.00 86.25 413 GLY A CA 1
ATOM 3316 C C . GLY A 1 413 ? -13.210 10.293 3.297 1.00 86.25 413 GLY A C 1
ATOM 3317 O O . GLY A 1 413 ? -14.409 10.545 3.410 1.00 86.25 413 GLY A O 1
ATOM 3318 N N . GLY A 1 414 ? -12.686 9.136 3.705 1.00 90.81 414 GLY A N 1
ATOM 3319 C CA . GLY A 1 414 ? -13.460 8.034 4.269 1.00 90.81 414 GLY A CA 1
ATOM 3320 C C . GLY A 1 414 ? -13.894 6.987 3.244 1.00 90.81 414 GLY A C 1
ATOM 3321 O O . GLY A 1 414 ? -14.721 6.147 3.584 1.00 90.81 414 GLY A O 1
ATOM 3322 N N . ASP A 1 415 ? -13.386 7.062 2.010 1.00 92.62 415 ASP A N 1
ATOM 3323 C CA . ASP A 1 415 ? -13.690 6.108 0.934 1.00 92.62 415 ASP A CA 1
ATOM 3324 C C . ASP A 1 415 ? -12.968 4.770 1.120 1.00 92.62 415 ASP A C 1
ATOM 3326 O O . ASP A 1 415 ? -13.449 3.731 0.691 1.00 92.62 415 ASP A O 1
ATOM 3330 N N . GLU A 1 416 ? -11.835 4.797 1.817 1.00 93.25 416 GLU A N 1
ATOM 3331 C CA . GLU A 1 416 ? -10.950 3.651 1.987 1.00 93.25 416 GLU A CA 1
ATOM 3332 C C . GLU A 1 416 ? -10.601 3.438 3.460 1.00 93.25 416 GLU A C 1
ATOM 3334 O O . GLU A 1 416 ? -10.554 4.393 4.247 1.00 93.25 416 GLU A O 1
ATOM 3339 N N . GLY A 1 417 ? -10.331 2.186 3.836 1.00 94.75 417 GLY A N 1
ATOM 3340 C CA . GLY A 1 417 ? -10.088 1.777 5.215 1.00 94.75 417 GLY A CA 1
ATOM 3341 C C . GLY A 1 417 ? -8.839 0.916 5.381 1.00 94.75 417 GLY A C 1
ATOM 3342 O O . GLY A 1 417 ? -8.523 0.054 4.567 1.00 94.75 417 GLY A O 1
ATOM 3343 N N . MET A 1 418 ? -8.139 1.127 6.490 1.00 94.06 418 MET A N 1
ATOM 3344 C CA . MET A 1 418 ? -6.978 0.352 6.916 1.00 94.06 418 MET A CA 1
ATOM 3345 C C . MET A 1 418 ? -7.243 -0.242 8.295 1.00 94.06 418 MET A C 1
ATOM 3347 O O . MET A 1 418 ? -7.719 0.447 9.202 1.00 94.06 418 MET A O 1
ATOM 3351 N N . LEU A 1 419 ? -6.919 -1.525 8.451 1.00 95.62 419 LEU A N 1
ATOM 3352 C CA . LEU A 1 419 ? -7.002 -2.233 9.721 1.00 95.62 419 LEU A CA 1
ATOM 3353 C C . LEU A 1 419 ? -5.613 -2.281 10.352 1.00 95.62 419 LEU A C 1
ATOM 3355 O O . LEU A 1 419 ? -4.661 -2.761 9.748 1.00 95.62 419 LEU A O 1
ATOM 3359 N N . PHE A 1 420 ? -5.507 -1.818 11.586 1.00 94.50 420 PHE A N 1
ATOM 3360 C CA . PHE A 1 420 ? -4.296 -1.908 12.386 1.00 94.50 420 PHE A CA 1
ATOM 3361 C C . PHE A 1 420 ? -4.505 -2.897 13.519 1.00 94.50 420 PHE A C 1
ATOM 3363 O O . PHE A 1 420 ? -5.579 -2.942 14.113 1.00 94.50 420 PHE A O 1
ATOM 3370 N N . ARG A 1 421 ? -3.462 -3.658 13.837 1.00 94.19 421 ARG A N 1
ATOM 3371 C CA . ARG A 1 421 ? -3.424 -4.642 14.917 1.00 94.19 421 ARG A CA 1
ATOM 3372 C C . ARG A 1 421 ? -2.321 -4.295 15.906 1.00 94.19 421 ARG A C 1
ATOM 3374 O O . ARG A 1 421 ? -1.231 -3.898 15.502 1.00 94.19 421 ARG A O 1
ATOM 3381 N N . THR A 1 422 ? -2.584 -4.507 17.189 1.00 93.62 422 THR A N 1
ATOM 3382 C CA . THR A 1 422 ? -1.606 -4.423 18.278 1.00 93.62 422 THR A CA 1
ATOM 3383 C C . THR A 1 422 ? -1.629 -5.699 19.113 1.00 93.62 422 THR A C 1
ATOM 3385 O O . THR A 1 422 ? -2.664 -6.350 19.242 1.00 93.62 422 THR A O 1
ATOM 3388 N N . GLU A 1 423 ? -0.481 -6.058 19.679 1.00 92.62 423 GLU A N 1
ATOM 3389 C CA . GLU A 1 423 ? -0.332 -7.169 20.627 1.00 92.62 423 GLU A CA 1
ATOM 3390 C C . GLU A 1 423 ? 0.273 -6.757 21.976 1.00 92.62 423 GLU A C 1
ATOM 3392 O O . GLU A 1 423 ? 0.525 -7.601 22.842 1.00 92.62 423 GLU A O 1
ATOM 3397 N N . ASP A 1 424 ? 0.506 -5.459 22.168 1.00 92.69 424 ASP A N 1
ATOM 3398 C CA . ASP A 1 424 ? 1.182 -4.883 23.330 1.00 92.69 424 ASP A CA 1
ATOM 3399 C C . ASP A 1 424 ? 0.357 -3.790 24.031 1.00 92.69 424 ASP A C 1
ATOM 3401 O O . ASP A 1 424 ? 0.901 -2.975 24.785 1.00 92.69 424 ASP A O 1
ATOM 3405 N N . GLY A 1 425 ? -0.964 -3.804 23.818 1.00 94.62 425 GLY A N 1
ATOM 3406 C CA . GLY A 1 425 ? -1.893 -2.855 24.427 1.00 94.62 425 GLY A CA 1
ATOM 3407 C C . GLY A 1 425 ? -1.886 -1.483 23.751 1.00 94.62 425 GLY A C 1
ATOM 3408 O O . GLY A 1 425 ? -2.207 -0.483 24.390 1.00 94.62 425 GLY A O 1
ATOM 3409 N N . GLY A 1 426 ? -1.499 -1.431 22.473 1.00 94.94 426 GLY A N 1
ATOM 3410 C CA . GLY A 1 426 ? -1.494 -0.225 21.648 1.00 94.94 426 GLY A CA 1
ATOM 3411 C C . GLY A 1 426 ? -0.184 0.559 21.661 1.00 94.94 426 GLY A C 1
ATOM 3412 O O . GLY A 1 426 ? -0.143 1.652 21.100 1.00 94.94 426 GLY A O 1
ATOM 3413 N N . LYS A 1 427 ? 0.889 0.031 22.266 1.00 92.88 427 LYS A N 1
ATOM 3414 C CA . LYS A 1 427 ? 2.217 0.678 22.267 1.00 92.88 427 LYS A CA 1
ATOM 3415 C C . LYS A 1 427 ? 2.876 0.614 20.893 1.00 92.88 427 LYS A C 1
ATOM 3417 O O . LYS A 1 427 ? 3.652 1.497 20.548 1.00 92.88 427 LYS A O 1
ATOM 3422 N N . SER A 1 428 ? 2.542 -0.403 20.110 1.00 90.31 428 SER A N 1
ATOM 3423 C CA . SER A 1 428 ? 2.854 -0.501 18.691 1.00 90.31 428 SER A CA 1
ATOM 3424 C C . SER A 1 428 ? 1.658 -1.051 17.919 1.00 90.31 428 SER A C 1
ATOM 3426 O O . SER A 1 428 ? 0.839 -1.803 18.452 1.00 90.31 428 SER A O 1
ATOM 3428 N N . PHE A 1 429 ? 1.552 -0.645 16.657 1.00 90.38 429 PHE A N 1
ATOM 3429 C CA . PHE A 1 429 ? 0.535 -1.115 15.726 1.00 90.38 429 PHE A CA 1
ATOM 3430 C C . PHE A 1 429 ? 1.177 -1.487 14.400 1.00 90.38 429 PHE A C 1
ATOM 3432 O O . PHE A 1 429 ? 2.185 -0.906 13.992 1.00 90.38 429 PHE A O 1
ATOM 3439 N N . VAL A 1 430 ? 0.550 -2.424 13.702 1.00 87.31 430 VAL A N 1
ATOM 3440 C CA . VAL A 1 430 ? 0.967 -2.849 12.369 1.00 87.31 430 VAL A CA 1
ATOM 3441 C C . VAL A 1 430 ? -0.282 -3.040 11.495 1.00 87.31 430 VAL A C 1
ATOM 3443 O O . VAL A 1 430 ? -1.319 -3.480 11.995 1.00 87.31 430 VAL A O 1
ATOM 3446 N N . GLN A 1 431 ? -0.217 -2.647 10.222 1.00 88.69 431 GLN A N 1
ATOM 3447 C CA . GLN A 1 431 ? -1.347 -2.674 9.280 1.00 88.69 431 GLN A CA 1
ATOM 3448 C C . GLN A 1 431 ? -1.615 -4.076 8.716 1.00 88.69 431 GLN A C 1
ATOM 3450 O O . GLN A 1 431 ? -0.833 -4.574 7.907 1.00 88.69 431 GLN A O 1
ATOM 3455 N N . VAL A 1 432 ? -2.738 -4.688 9.071 1.00 89.94 432 VAL A N 1
ATOM 3456 C CA . VAL A 1 432 ? -3.119 -6.019 8.587 1.00 89.94 432 VAL A CA 1
ATOM 3457 C C . VAL A 1 432 ? -4.108 -5.904 7.429 1.00 89.94 432 VAL A C 1
ATOM 3459 O O . VAL A 1 432 ? -5.105 -5.185 7.515 1.00 89.94 432 VAL A O 1
ATOM 3462 N N . ASN A 1 433 ? -3.862 -6.658 6.361 1.00 91.88 433 ASN A N 1
ATOM 3463 C CA . ASN A 1 433 ? -4.780 -6.807 5.236 1.00 91.88 433 ASN A CA 1
ATOM 3464 C C . ASN A 1 433 ? -5.607 -8.095 5.356 1.00 91.88 433 ASN A C 1
ATOM 3466 O O . ASN A 1 433 ? -5.236 -9.040 6.054 1.00 91.88 433 ASN A O 1
ATOM 3470 N N . TYR A 1 434 ? -6.748 -8.124 4.676 1.00 93.88 434 TYR A N 1
ATOM 3471 C CA . TYR A 1 434 ? -7.637 -9.283 4.599 1.00 93.88 434 TYR A CA 1
ATOM 3472 C C . TYR A 1 434 ? -7.980 -9.553 3.130 1.00 93.88 434 TYR A C 1
ATOM 3474 O O . TYR A 1 434 ? -7.942 -8.623 2.326 1.00 93.88 434 TYR A O 1
ATOM 3482 N N . PRO A 1 435 ? -8.248 -10.816 2.756 1.00 94.50 435 PRO A N 1
ATOM 3483 C CA . PRO A 1 435 ? -8.368 -11.197 1.354 1.00 94.50 435 PRO A CA 1
ATOM 3484 C C . PRO A 1 435 ? -9.525 -10.507 0.655 1.00 94.50 435 PRO A C 1
ATOM 3486 O O . PRO A 1 435 ? -10.593 -10.322 1.227 1.00 94.50 435 PRO A O 1
ATOM 3489 N N . SER A 1 436 ? -9.328 -10.178 -0.616 1.00 95.69 436 SER A N 1
ATOM 3490 C CA . SER A 1 436 ? -10.399 -9.666 -1.460 1.00 95.69 436 SER A CA 1
ATOM 3491 C C . SER A 1 436 ? -11.506 -10.709 -1.643 1.00 95.69 436 SER A C 1
ATOM 3493 O O . SER A 1 436 ? -11.247 -11.897 -1.858 1.00 95.69 436 SER A O 1
ATOM 3495 N N . ALA A 1 437 ? -12.763 -10.256 -1.648 1.00 94.88 437 ALA A N 1
ATOM 3496 C CA . ALA A 1 437 ? -13.893 -11.093 -2.055 1.00 94.88 437 ALA A CA 1
ATOM 3497 C C . ALA A 1 437 ? -13.902 -11.400 -3.568 1.00 94.88 437 ALA A C 1
ATOM 3499 O O . ALA A 1 437 ? -14.659 -12.267 -4.008 1.00 94.88 437 ALA A O 1
ATOM 3500 N N . LYS A 1 438 ? -13.068 -10.701 -4.358 1.00 94.44 438 LYS A N 1
ATOM 3501 C CA . LYS A 1 438 ? -12.883 -10.872 -5.811 1.00 94.44 438 LYS A CA 1
ATOM 3502 C C . LYS A 1 438 ? -14.206 -10.914 -6.570 1.00 94.44 438 LYS A C 1
ATOM 3504 O O . LYS A 1 438 ? -14.460 -11.807 -7.383 1.00 94.44 438 LYS A O 1
ATOM 3509 N N . VAL A 1 439 ? -15.068 -9.937 -6.297 1.00 93.75 439 VAL A N 1
ATOM 3510 C CA . VAL A 1 439 ? -16.338 -9.797 -7.010 1.00 93.75 439 VAL A CA 1
ATOM 3511 C C . VAL A 1 439 ? -16.040 -9.498 -8.473 1.00 93.75 439 VAL A C 1
ATOM 3513 O O . VAL A 1 439 ? -15.255 -8.606 -8.779 1.00 93.75 439 VAL A O 1
ATOM 3516 N N . LYS A 1 440 ? -16.668 -10.249 -9.382 1.00 91.69 440 LYS A N 1
ATOM 3517 C CA . LYS A 1 440 ? -16.469 -10.101 -10.826 1.00 91.69 440 LYS A CA 1
ATOM 3518 C C . LYS A 1 440 ? -17.546 -9.203 -11.432 1.00 91.69 440 LYS A C 1
ATOM 3520 O O . LYS A 1 440 ? -18.737 -9.505 -11.341 1.00 91.69 440 LYS A O 1
ATOM 3525 N N . LEU A 1 441 ? -17.120 -8.122 -12.072 1.00 87.44 441 LEU A N 1
ATOM 3526 C CA . LEU A 1 441 ? -17.960 -7.185 -12.811 1.00 87.44 441 LEU A CA 1
ATOM 3527 C C . LEU A 1 441 ? -18.396 -7.758 -14.166 1.00 87.44 441 LEU A C 1
ATOM 3529 O O . LEU A 1 441 ? -17.893 -8.775 -14.650 1.00 87.44 441 LEU A O 1
ATOM 3533 N N . SER A 1 442 ? -19.358 -7.088 -14.807 1.00 85.19 442 SER A N 1
ATOM 3534 C CA . SER A 1 442 ? -19.927 -7.528 -16.090 1.00 85.19 442 SER A CA 1
ATOM 3535 C C . SER A 1 442 ? -18.936 -7.521 -17.257 1.00 85.19 442 SER A C 1
ATOM 3537 O O . SER A 1 442 ? -19.138 -8.243 -18.232 1.00 85.19 442 SER A O 1
ATOM 3539 N N . ASP A 1 443 ? -17.892 -6.697 -17.172 1.00 82.88 443 ASP A N 1
ATOM 3540 C CA . ASP A 1 443 ? -16.793 -6.638 -18.138 1.00 82.88 443 ASP A CA 1
ATOM 3541 C C . ASP A 1 443 ? -15.714 -7.703 -17.874 1.00 82.88 443 ASP A C 1
ATOM 3543 O O . ASP A 1 443 ? -14.849 -7.919 -18.715 1.00 82.88 443 ASP A O 1
ATOM 3547 N N . GLY A 1 444 ? -15.817 -8.422 -16.754 1.00 81.94 444 GLY A N 1
ATOM 3548 C CA . GLY A 1 444 ? -14.913 -9.487 -16.351 1.00 81.94 444 GLY A CA 1
ATOM 3549 C C . GLY A 1 444 ? -13.875 -9.078 -15.306 1.00 81.94 444 GLY A C 1
ATOM 3550 O O . GLY A 1 444 ? -13.246 -9.978 -14.746 1.00 81.94 444 GLY A O 1
ATOM 3551 N N . THR A 1 445 ? -13.747 -7.783 -15.008 1.00 86.56 445 THR A N 1
ATOM 3552 C CA . THR A 1 445 ? -12.812 -7.235 -14.015 1.00 86.56 445 THR A CA 1
ATOM 3553 C C . THR A 1 445 ? -13.181 -7.713 -12.612 1.00 86.56 445 THR A C 1
ATOM 3555 O O . THR A 1 445 ? -14.362 -7.790 -12.270 1.00 86.56 445 THR A O 1
ATOM 3558 N N . ILE A 1 446 ? -12.185 -8.058 -11.798 1.00 93.88 446 ILE A N 1
ATOM 3559 C CA . ILE A 1 446 ? -12.375 -8.423 -10.387 1.00 93.88 446 ILE A CA 1
ATOM 3560 C C . ILE A 1 446 ? -12.029 -7.244 -9.483 1.00 93.88 446 ILE A C 1
ATOM 3562 O O . ILE A 1 446 ? -11.092 -6.524 -9.780 1.00 93.88 446 ILE A O 1
ATOM 3566 N N . TYR A 1 447 ? -12.753 -7.056 -8.385 1.00 94.69 447 TYR A N 1
ATOM 3567 C CA . TYR A 1 447 ? -12.441 -6.022 -7.394 1.00 94.69 447 TYR A CA 1
ATOM 3568 C C . TYR A 1 447 ? -12.904 -6.436 -5.995 1.00 94.69 447 TYR A C 1
ATOM 3570 O O . TYR A 1 447 ? -13.650 -7.412 -5.833 1.00 94.69 447 TYR A O 1
ATOM 3578 N N . ASN A 1 448 ? -12.470 -5.688 -4.981 1.00 95.81 448 ASN A N 1
ATOM 3579 C CA . ASN A 1 448 ? -12.935 -5.859 -3.613 1.00 95.81 448 ASN A CA 1
ATOM 3580 C C . ASN A 1 448 ? -13.927 -4.746 -3.246 1.00 95.81 448 ASN A C 1
ATOM 3582 O O . ASN A 1 448 ? -13.511 -3.600 -3.099 1.00 95.81 448 ASN A O 1
ATOM 3586 N N . PRO A 1 449 ? -15.221 -5.038 -3.034 1.00 95.81 449 PRO A N 1
ATOM 3587 C CA . PRO A 1 449 ? -16.155 -4.020 -2.562 1.00 95.81 449 PRO A CA 1
ATOM 3588 C C . PRO A 1 449 ? -16.021 -3.738 -1.059 1.00 95.81 449 PRO A C 1
ATOM 3590 O O . PRO A 1 449 ? -16.519 -2.720 -0.586 1.00 95.81 449 PRO A O 1
ATOM 3593 N N . PHE A 1 450 ? -15.405 -4.638 -0.285 1.00 97.31 450 PHE A N 1
ATOM 3594 C CA . PHE A 1 450 ? -15.373 -4.568 1.175 1.00 97.31 450 PHE A CA 1
ATOM 3595 C C . PHE A 1 450 ? -14.073 -3.920 1.653 1.00 97.31 450 PHE A C 1
ATOM 3597 O O . PHE A 1 450 ? -13.130 -4.616 2.018 1.00 97.31 450 PHE A O 1
ATOM 3604 N N . VAL A 1 451 ? -14.021 -2.589 1.615 1.00 96.19 451 VAL A N 1
ATOM 3605 C CA . VAL A 1 451 ? -12.801 -1.800 1.871 1.00 96.19 451 VAL A CA 1
ATOM 3606 C C . VAL A 1 451 ? -12.763 -1.121 3.245 1.00 96.19 451 VAL A C 1
ATOM 3608 O O . VAL A 1 451 ? -11.711 -0.638 3.661 1.00 96.19 451 VAL A O 1
ATOM 3611 N N . ILE A 1 452 ? -13.877 -1.091 3.989 1.00 97.25 452 ILE A N 1
ATOM 3612 C CA . ILE A 1 452 ? -13.969 -0.403 5.288 1.00 97.25 452 ILE A CA 1
ATOM 3613 C C . ILE A 1 452 ? -14.098 -1.415 6.434 1.00 97.25 452 ILE A C 1
ATOM 3615 O O . ILE A 1 452 ? -15.168 -1.995 6.600 1.00 97.25 452 ILE A O 1
ATOM 3619 N N . PRO A 1 453 ? -13.080 -1.608 7.293 1.00 97.62 453 PRO A N 1
ATOM 3620 C CA . PRO A 1 453 ? -13.233 -2.393 8.519 1.00 97.62 453 PRO A CA 1
ATOM 3621 C C . PRO A 1 453 ? -14.313 -1.793 9.437 1.00 97.62 453 PRO A C 1
ATOM 3623 O O . PRO A 1 453 ? -14.192 -0.660 9.901 1.00 97.62 453 PRO A O 1
ATOM 3626 N N . GLU A 1 454 ? -15.366 -2.548 9.745 1.00 97.00 454 GLU A N 1
ATOM 3627 C CA . GLU A 1 454 ? -16.496 -2.060 10.550 1.00 97.00 454 GLU A CA 1
ATOM 3628 C C . GLU A 1 454 ? -16.388 -2.470 12.017 1.00 97.00 454 GLU A C 1
ATOM 3630 O O . GLU A 1 454 ? -16.718 -1.684 12.903 1.00 97.00 454 GLU A O 1
ATOM 3635 N N . LYS A 1 455 ? -15.965 -3.712 12.278 1.00 96.06 455 LYS A N 1
ATOM 3636 C CA . LYS A 1 455 ? -15.826 -4.253 13.637 1.00 96.06 455 LYS A CA 1
ATOM 3637 C C . LYS A 1 455 ? -15.014 -5.542 13.660 1.00 96.06 455 LYS A C 1
ATOM 3639 O O . LYS A 1 455 ? -15.036 -6.312 12.700 1.00 96.06 455 LYS A O 1
ATOM 3644 N N . VAL A 1 456 ? -14.420 -5.821 14.817 1.00 97.69 456 VAL A N 1
ATOM 3645 C CA . VAL A 1 456 ? -13.820 -7.114 15.162 1.00 97.69 456 VAL A CA 1
ATOM 3646 C C . VAL A 1 456 ? -14.453 -7.675 16.433 1.00 97.69 456 VAL A C 1
ATOM 3648 O O . VAL A 1 456 ? -14.882 -6.912 17.296 1.00 97.69 456 VAL A O 1
ATOM 3651 N N . TRP A 1 457 ? -14.555 -8.997 16.550 1.00 96.69 457 TRP A N 1
ATOM 3652 C CA . TRP A 1 457 ? -15.032 -9.655 17.773 1.00 96.69 457 TRP A CA 1
ATOM 3653 C C . TRP A 1 457 ? -14.535 -11.094 17.860 1.00 96.69 457 TRP A C 1
ATOM 3655 O O . TRP A 1 457 ? -14.147 -11.680 16.855 1.00 96.69 457 TRP A O 1
ATOM 3665 N N . VAL A 1 458 ? -14.575 -11.678 19.059 1.00 95.94 458 VAL A N 1
ATOM 3666 C CA . VAL A 1 458 ? -14.324 -13.110 19.254 1.00 95.94 458 VAL A CA 1
ATOM 3667 C C . VAL A 1 458 ? -15.640 -13.839 19.480 1.00 95.94 458 VAL A C 1
ATOM 3669 O O . VAL A 1 458 ? -16.454 -13.442 20.313 1.00 95.94 458 VAL A O 1
ATOM 3672 N N . GLU A 1 459 ? -15.835 -14.937 18.758 1.00 94.00 459 GLU A N 1
ATOM 3673 C CA . GLU A 1 459 ? -16.967 -15.841 18.926 1.00 94.00 459 GLU A CA 1
ATOM 3674 C C . GLU A 1 459 ? -16.488 -17.286 18.759 1.00 94.00 459 GLU A C 1
ATOM 3676 O O . GLU A 1 459 ? -15.741 -17.612 17.839 1.00 94.00 459 GLU A O 1
ATOM 3681 N N . GLU A 1 460 ? -16.863 -18.154 19.703 1.00 89.75 460 GLU A N 1
ATOM 3682 C CA . GLU A 1 460 ? -16.465 -19.574 19.720 1.00 89.75 460 GLU A CA 1
ATOM 3683 C C . GLU A 1 460 ? -14.942 -19.819 19.602 1.00 89.75 460 GLU A C 1
ATOM 3685 O O . GLU A 1 460 ? -14.501 -20.865 19.132 1.00 89.75 460 GLU A O 1
ATOM 3690 N N . GLY A 1 461 ? -14.127 -18.868 20.073 1.00 87.44 461 GLY A N 1
ATOM 3691 C CA . GLY A 1 461 ? -12.663 -18.955 20.051 1.00 87.44 461 GLY A CA 1
ATOM 3692 C C . GLY A 1 461 ? -12.008 -18.541 18.731 1.00 87.44 461 GLY A C 1
ATOM 3693 O O . GLY A 1 461 ? -10.787 -18.613 18.638 1.00 87.44 461 GLY A O 1
ATOM 3694 N N . ASN A 1 462 ? -12.785 -18.087 17.744 1.00 93.62 462 ASN A N 1
ATOM 3695 C CA . ASN A 1 462 ? -12.269 -17.477 16.520 1.00 93.62 462 ASN A CA 1
ATOM 3696 C C . ASN A 1 462 ? -12.452 -15.960 16.564 1.00 93.62 462 ASN A C 1
ATOM 3698 O O . ASN A 1 462 ? -13.438 -15.467 17.117 1.00 93.62 462 ASN A O 1
ATOM 3702 N N . LEU A 1 463 ? -11.519 -15.234 15.952 1.00 96.75 463 LEU A N 1
ATOM 3703 C CA . LEU A 1 463 ? -11.649 -13.799 15.735 1.00 96.75 463 LEU A CA 1
ATOM 3704 C C . LEU A 1 463 ? -12.370 -13.570 14.405 1.00 96.75 463 LEU A C 1
ATOM 3706 O O . LEU A 1 463 ? -12.002 -14.156 13.394 1.00 96.75 463 LEU A O 1
ATOM 3710 N N . TYR A 1 464 ? -13.366 -12.700 14.391 1.00 98.06 464 TYR A N 1
ATOM 3711 C CA . TYR A 1 464 ? -14.086 -12.302 13.191 1.00 98.06 464 TYR A CA 1
ATOM 3712 C C . TYR A 1 464 ? -13.854 -10.830 12.888 1.00 98.06 464 TYR A C 1
ATOM 3714 O O . TYR A 1 464 ? -13.699 -10.012 13.796 1.00 98.06 464 TYR A O 1
ATOM 3722 N N . LEU A 1 465 ? -13.880 -10.509 11.600 1.00 98.38 465 LEU A N 1
ATOM 3723 C CA . LEU A 1 465 ? -13.856 -9.156 11.065 1.00 98.38 465 LEU A CA 1
ATOM 3724 C C . LEU A 1 465 ? -15.054 -8.988 10.130 1.00 98.38 465 LEU A C 1
ATOM 3726 O O . LEU A 1 465 ? -15.305 -9.830 9.268 1.00 98.38 465 LEU A O 1
ATOM 3730 N N . LEU A 1 466 ? -15.785 -7.890 10.299 1.00 98.25 466 LEU A N 1
ATOM 3731 C CA . LEU A 1 466 ? -16.777 -7.436 9.329 1.00 98.25 466 LEU A CA 1
ATOM 3732 C C . LEU A 1 466 ? -16.196 -6.233 8.588 1.00 98.25 466 LEU A C 1
ATOM 3734 O O . LEU A 1 466 ? -15.743 -5.289 9.239 1.00 98.25 466 LEU A O 1
ATOM 3738 N N . ALA A 1 467 ? -16.217 -6.264 7.258 1.00 98.19 467 ALA A N 1
ATOM 3739 C CA . ALA A 1 467 ? -15.804 -5.145 6.422 1.00 98.19 467 ALA A CA 1
ATOM 3740 C C . ALA A 1 467 ? -16.947 -4.704 5.503 1.00 98.19 467 ALA A C 1
ATOM 3742 O O . ALA A 1 467 ? -17.514 -5.499 4.755 1.00 98.19 467 ALA A O 1
ATOM 3743 N N . GLY A 1 468 ? -17.296 -3.431 5.589 1.00 97.38 468 GLY A N 1
ATOM 3744 C CA . GLY A 1 468 ? -18.313 -2.785 4.783 1.00 97.38 468 GLY A CA 1
ATOM 3745 C C . GLY A 1 468 ? -17.744 -2.201 3.501 1.00 97.38 468 GLY A C 1
ATOM 3746 O O . GLY A 1 468 ? -16.542 -2.246 3.230 1.00 97.38 468 GLY A O 1
ATOM 3747 N N . GLN A 1 469 ? -18.646 -1.631 2.716 1.00 96.06 469 GLN A N 1
ATOM 3748 C CA . GLN A 1 469 ? -18.302 -0.904 1.503 1.00 96.06 469 GLN A CA 1
ATOM 3749 C C . GLN A 1 469 ? -17.982 0.553 1.820 1.00 96.06 469 GLN A C 1
ATOM 3751 O O . GLN A 1 469 ? -18.342 1.060 2.888 1.00 96.06 469 GLN A O 1
ATOM 3756 N N . SER A 1 470 ? -17.356 1.245 0.870 1.00 93.62 470 SER A N 1
ATOM 3757 C CA . SER A 1 470 ? -17.233 2.694 0.965 1.00 93.62 470 SER A CA 1
ATOM 3758 C C . SER A 1 470 ? -18.618 3.350 1.136 1.00 93.62 470 SER A C 1
ATOM 3760 O O . SER A 1 470 ? -19.544 3.038 0.381 1.00 93.62 470 SER A O 1
ATOM 3762 N N . PRO A 1 471 ? -18.775 4.320 2.055 1.00 90.25 471 PRO A N 1
ATOM 3763 C CA . PRO A 1 471 ? -19.999 5.108 2.160 1.00 90.25 471 PRO A CA 1
ATOM 3764 C C . PRO A 1 471 ? -20.216 6.078 0.984 1.00 90.25 471 PRO A C 1
ATOM 3766 O O . PRO A 1 471 ? -21.306 6.646 0.878 1.00 90.25 471 PRO A O 1
ATOM 3769 N N . TRP A 1 472 ? -19.213 6.301 0.127 1.00 90.12 472 TRP A N 1
ATOM 3770 C CA . TRP A 1 472 ? -19.282 7.258 -0.983 1.00 90.12 472 TRP A CA 1
ATOM 3771 C C . TRP A 1 472 ? -19.271 6.592 -2.357 1.00 90.12 472 TRP A C 1
ATOM 3773 O O . TRP A 1 472 ? -20.034 7.010 -3.231 1.00 90.12 472 TRP A O 1
ATOM 3783 N N . SER A 1 473 ? -18.422 5.581 -2.543 1.00 90.00 473 SER A N 1
ATOM 3784 C CA . SER A 1 473 ? -18.242 4.857 -3.806 1.00 90.00 473 SER A CA 1
ATOM 3785 C C . SER A 1 473 ? -18.816 3.436 -3.789 1.00 90.00 473 SER A C 1
ATOM 3787 O O . SER A 1 473 ? -18.930 2.821 -4.845 1.00 90.00 473 SER A O 1
ATOM 3789 N N . GLY A 1 474 ? -19.236 2.923 -2.627 1.00 91.00 474 GLY A N 1
ATOM 3790 C CA . GLY A 1 474 ? -19.792 1.580 -2.489 1.00 91.00 474 GLY A CA 1
ATOM 3791 C C . GLY A 1 474 ? -21.182 1.453 -3.106 1.00 91.00 474 GLY A C 1
ATOM 3792 O O . GLY A 1 474 ? -22.161 1.998 -2.595 1.00 91.00 474 GLY A O 1
ATOM 3793 N N . ASP A 1 475 ? -21.277 0.697 -4.194 1.00 92.44 475 ASP A N 1
ATOM 3794 C CA . ASP A 1 475 ? -22.525 0.415 -4.904 1.00 92.44 475 ASP A CA 1
ATOM 3795 C C . ASP A 1 475 ? -22.766 -1.085 -5.132 1.00 92.44 475 ASP A C 1
ATOM 3797 O O . ASP A 1 475 ? -23.755 -1.468 -5.767 1.00 92.44 475 ASP A O 1
ATOM 3801 N N . TYR A 1 476 ? -21.925 -1.951 -4.555 1.00 94.75 476 TYR A N 1
ATOM 3802 C CA . TYR A 1 476 ? -22.037 -3.391 -4.725 1.00 94.75 476 TYR A CA 1
ATOM 3803 C C . TYR A 1 476 ? -23.341 -3.903 -4.116 1.00 94.75 476 TYR A C 1
ATOM 3805 O O . TYR A 1 476 ? -23.576 -3.822 -2.904 1.00 94.75 476 TYR A O 1
ATOM 3813 N N . TYR A 1 477 ? -24.205 -4.435 -4.975 1.00 94.25 477 TYR A N 1
ATOM 3814 C CA . TYR A 1 477 ? -25.480 -5.025 -4.602 1.00 94.25 477 TYR A CA 1
ATOM 3815 C C . TYR A 1 477 ? -25.439 -6.532 -4.838 1.00 94.25 477 TYR A C 1
ATOM 3817 O O . TYR A 1 477 ? -25.263 -6.996 -5.965 1.00 94.25 477 TYR A O 1
ATOM 3825 N N . SER A 1 478 ? -25.645 -7.304 -3.773 1.00 93.69 478 SER A N 1
ATOM 3826 C CA . SER A 1 478 ? -25.743 -8.755 -3.870 1.00 93.69 478 SER A CA 1
ATOM 3827 C C . SER A 1 478 ? -27.170 -9.141 -4.230 1.00 93.69 478 SER A C 1
ATOM 3829 O O . SER A 1 478 ? -28.076 -9.075 -3.399 1.00 93.69 478 SER A O 1
ATOM 3831 N N . GLU A 1 479 ? -27.373 -9.587 -5.468 1.00 92.00 479 GLU A N 1
ATOM 3832 C CA . GLU A 1 479 ? -28.659 -10.123 -5.936 1.00 92.00 479 GLU A CA 1
ATOM 3833 C C . GLU A 1 479 ? -29.093 -11.358 -5.130 1.00 92.00 479 GLU A C 1
ATOM 3835 O O . GLU A 1 479 ? -30.282 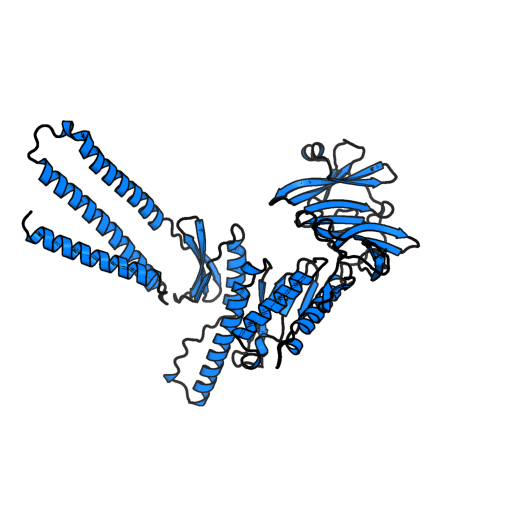-11.577 -4.899 1.00 92.00 479 GLU A O 1
ATOM 3840 N N . ALA A 1 480 ? -28.129 -12.157 -4.659 1.00 91.50 480 ALA A N 1
ATOM 3841 C CA . ALA A 1 480 ? -28.399 -13.342 -3.849 1.00 91.50 480 ALA A CA 1
ATOM 3842 C C . ALA A 1 480 ? -28.984 -12.983 -2.473 1.00 91.50 480 ALA A C 1
ATOM 3844 O O . ALA A 1 480 ? -29.862 -13.691 -1.974 1.00 91.50 480 ALA A O 1
ATOM 3845 N N . LEU A 1 481 ? -28.519 -11.881 -1.874 1.00 93.56 481 LEU A N 1
ATOM 3846 C CA . LEU A 1 481 ? -28.988 -11.397 -0.573 1.00 93.56 481 LEU A CA 1
ATOM 3847 C C . LEU A 1 481 ? -30.079 -10.322 -0.675 1.00 93.56 481 LEU A C 1
ATOM 3849 O O . LEU A 1 481 ? -30.747 -10.031 0.318 1.00 93.56 481 LEU A O 1
ATOM 3853 N N . GLY A 1 482 ? -30.272 -9.731 -1.854 1.00 95.56 482 GLY A N 1
ATOM 3854 C CA . GLY A 1 482 ? -31.224 -8.650 -2.092 1.00 95.56 482 GLY A CA 1
ATOM 3855 C C . GLY A 1 482 ? -30.882 -7.353 -1.350 1.00 95.56 482 GLY A C 1
ATOM 3856 O O . GLY A 1 482 ? -31.794 -6.613 -0.965 1.00 95.56 482 GLY A O 1
ATOM 3857 N N . LYS A 1 483 ? -29.595 -7.067 -1.116 1.00 95.12 483 LYS A N 1
ATOM 3858 C CA . LYS A 1 483 ? -29.122 -5.874 -0.388 1.00 95.12 483 LYS A CA 1
ATOM 3859 C C . LYS A 1 483 ? -27.667 -5.527 -0.726 1.00 95.12 483 LYS A C 1
ATOM 3861 O O . LYS A 1 483 ? -26.984 -6.318 -1.364 1.00 95.12 483 LYS A O 1
ATOM 3866 N N . HIS A 1 484 ? -27.195 -4.380 -0.235 1.00 95.25 484 HIS A N 1
ATOM 3867 C CA . HIS A 1 484 ? -25.766 -4.063 -0.138 1.00 95.25 484 HIS A CA 1
ATOM 3868 C C . HIS A 1 484 ? -25.182 -4.795 1.080 1.00 95.25 484 HIS A C 1
ATOM 3870 O O . HIS A 1 484 ? -25.587 -4.477 2.205 1.00 95.25 484 HIS A O 1
ATOM 3876 N N . PRO A 1 485 ? -24.340 -5.827 0.889 1.00 96.56 485 PRO A N 1
ATOM 3877 C CA . PRO A 1 485 ? -23.811 -6.607 2.000 1.00 96.56 485 PRO A CA 1
ATOM 3878 C C . PRO A 1 485 ? -22.529 -5.994 2.573 1.00 96.56 485 PRO A C 1
ATOM 3880 O O . PRO A 1 485 ? -21.924 -5.112 1.956 1.00 96.56 485 PRO A O 1
ATOM 3883 N N . SER A 1 486 ? -22.105 -6.544 3.711 1.00 97.31 486 SER A N 1
ATOM 3884 C CA . SER A 1 486 ? -20.723 -6.471 4.207 1.00 97.31 486 SER A CA 1
ATOM 3885 C C . SER A 1 486 ? -20.032 -7.825 3.987 1.00 97.31 486 SER A C 1
ATOM 3887 O O . SER A 1 486 ? -20.692 -8.863 3.906 1.00 97.31 486 SER A O 1
ATOM 3889 N N . GLY A 1 487 ? -18.706 -7.837 3.905 1.00 97.81 487 GLY A N 1
ATOM 3890 C CA . GLY A 1 487 ? -17.890 -9.045 3.866 1.00 97.81 487 GLY A CA 1
ATOM 3891 C C . GLY A 1 487 ? -17.573 -9.543 5.273 1.00 97.81 487 GLY A C 1
ATOM 3892 O O . GLY A 1 487 ? -17.159 -8.764 6.133 1.00 97.81 487 GLY A O 1
ATOM 3893 N N . LEU A 1 488 ? -17.762 -10.839 5.507 1.00 98.12 488 LEU A N 1
ATOM 3894 C CA . LEU A 1 488 ? -17.416 -11.520 6.748 1.00 98.12 488 LEU A CA 1
ATOM 3895 C C . LEU A 1 488 ? -16.108 -12.289 6.579 1.00 98.12 488 LEU A C 1
ATOM 3897 O O . LEU A 1 488 ? -15.950 -13.072 5.641 1.00 98.12 488 LEU A O 1
ATOM 3901 N N . TYR A 1 489 ? -15.217 -12.111 7.545 1.00 98.06 489 TYR A N 1
ATOM 3902 C CA . TYR A 1 489 ? -13.908 -12.738 7.588 1.00 98.06 489 TYR A CA 1
ATOM 3903 C C . TYR A 1 489 ? -13.685 -13.415 8.934 1.00 98.06 489 TYR A C 1
ATOM 3905 O O . TYR A 1 489 ? -14.180 -12.946 9.962 1.00 98.06 489 TYR A O 1
ATOM 3913 N N . VAL A 1 490 ? -12.911 -14.496 8.932 1.00 97.44 490 VAL A N 1
ATOM 3914 C CA . VAL A 1 490 ? -12.515 -15.230 10.137 1.00 97.44 490 VAL A CA 1
ATOM 3915 C C . VAL A 1 490 ? -11.000 -15.336 10.211 1.00 97.44 490 VAL A C 1
ATOM 3917 O O . VAL A 1 490 ? -10.330 -15.497 9.200 1.00 97.44 490 VAL A O 1
ATOM 3920 N N . SER A 1 491 ? -10.456 -15.247 11.414 1.00 95.12 491 SER A N 1
ATOM 3921 C CA . SER A 1 491 ? -9.052 -15.469 11.708 1.00 95.12 491 SER A CA 1
ATOM 3922 C C . SER A 1 491 ? -8.909 -16.542 12.782 1.00 95.12 491 SER A C 1
ATOM 3924 O O . SER A 1 491 ? -9.598 -16.539 13.809 1.00 95.12 491 SER A O 1
ATOM 3926 N N . HIS A 1 492 ? -7.967 -17.449 12.536 1.00 92.12 492 HIS A N 1
ATOM 3927 C CA . HIS A 1 492 ? -7.585 -18.538 13.436 1.00 92.12 492 HIS A CA 1
ATOM 3928 C C . HIS A 1 492 ? -6.253 -18.269 14.153 1.00 92.12 492 HIS A C 1
ATOM 3930 O O . HIS A 1 492 ? -5.766 -19.099 14.925 1.00 92.12 492 HIS A O 1
ATOM 3936 N N . ASP A 1 493 ? -5.647 -17.111 13.894 1.00 89.81 493 ASP A N 1
ATOM 3937 C CA . ASP A 1 493 ? -4.318 -16.728 14.357 1.00 89.81 493 ASP A CA 1
ATOM 3938 C C . ASP A 1 493 ? -4.302 -15.343 15.020 1.00 89.81 493 ASP A C 1
ATOM 3940 O O . ASP A 1 493 ? -3.285 -14.656 15.019 1.00 89.81 493 ASP A O 1
ATOM 3944 N N . ASP A 1 494 ? -5.408 -14.979 15.674 1.00 90.69 494 ASP A N 1
ATOM 3945 C CA . ASP A 1 494 ? -5.563 -13.730 16.428 1.00 90.69 494 ASP A CA 1
ATOM 3946 C C . ASP A 1 494 ? -5.445 -12.476 15.543 1.00 90.69 494 ASP A C 1
ATOM 3948 O O . ASP A 1 494 ? -4.913 -11.448 15.966 1.00 90.69 494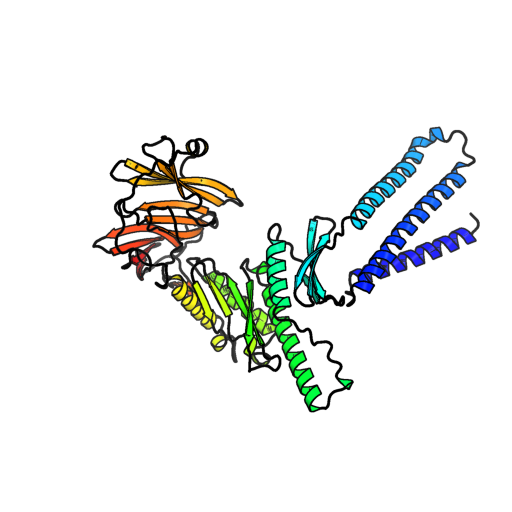 ASP A O 1
ATOM 3952 N N . GLY A 1 495 ? -5.939 -12.563 14.308 1.00 90.94 495 GLY A N 1
ATOM 3953 C CA . GLY A 1 495 ? -6.011 -11.477 13.335 1.00 90.94 495 GLY A CA 1
ATOM 3954 C C . GLY A 1 495 ? -4.700 -11.187 12.619 1.00 90.94 495 GLY A C 1
ATOM 3955 O O . GLY A 1 495 ? -4.509 -10.051 12.202 1.00 90.94 495 GLY A O 1
ATOM 3956 N N . MET A 1 496 ? -3.785 -12.158 12.525 1.00 88.00 496 MET A N 1
ATOM 3957 C CA . MET A 1 496 ? -2.578 -12.026 11.696 1.00 88.00 496 MET A CA 1
ATOM 3958 C C . MET A 1 496 ? -2.886 -12.288 10.228 1.00 88.00 496 MET A C 1
ATOM 3960 O O . MET A 1 496 ? -2.356 -11.609 9.355 1.00 88.00 496 MET A O 1
ATOM 3964 N N . SER A 1 497 ? -3.772 -13.243 9.973 1.00 89.94 497 SER A N 1
ATOM 3965 C CA . SER A 1 497 ? -4.360 -13.501 8.672 1.00 89.94 497 SER A CA 1
ATOM 3966 C C . SER A 1 497 ? -5.863 -13.713 8.808 1.00 89.94 497 SER A C 1
ATOM 3968 O O . SER A 1 497 ? -6.381 -14.031 9.885 1.00 89.94 497 SER A O 1
ATOM 3970 N N . PHE A 1 498 ? -6.573 -13.502 7.705 1.00 94.25 498 PHE A N 1
ATOM 3971 C CA . PHE A 1 498 ? -8.016 -13.657 7.621 1.00 94.25 498 PHE A CA 1
ATOM 3972 C C . PHE A 1 498 ? -8.383 -14.537 6.429 1.00 94.25 498 PHE A C 1
ATOM 3974 O O . PHE A 1 498 ? -7.732 -14.504 5.388 1.00 94.25 498 PHE A O 1
ATOM 3981 N N . GLU A 1 499 ? -9.471 -15.279 6.571 1.00 95.44 499 GLU A N 1
ATOM 3982 C CA . GLU A 1 499 ? -10.124 -16.039 5.515 1.00 95.44 499 GLU A CA 1
ATOM 3983 C C . GLU A 1 499 ? -11.486 -15.407 5.223 1.00 95.44 499 GLU A C 1
ATOM 3985 O O . GLU A 1 499 ? -12.246 -15.093 6.144 1.00 95.44 499 GLU A O 1
ATOM 3990 N N . TYR A 1 500 ? -11.810 -15.219 3.943 1.00 96.88 500 TYR A N 1
ATOM 3991 C CA . TYR A 1 500 ? -13.127 -14.735 3.540 1.00 96.88 500 TYR A CA 1
ATOM 3992 C C . TYR A 1 500 ? -14.178 -15.837 3.710 1.00 96.88 500 TYR A C 1
ATOM 3994 O O . TYR A 1 500 ? -14.061 -16.920 3.137 1.00 96.88 500 TYR A O 1
ATOM 4002 N N . VAL A 1 501 ? -15.217 -15.554 4.495 1.00 96.81 501 VAL A N 1
ATOM 4003 C CA . VAL A 1 501 ? -16.300 -16.499 4.808 1.00 96.81 501 VAL A CA 1
ATOM 4004 C C . VAL A 1 501 ? -17.480 -16.316 3.857 1.00 96.81 501 VAL A C 1
ATOM 4006 O O . VAL A 1 501 ? -18.122 -17.294 3.467 1.00 96.81 501 VAL A O 1
ATOM 4009 N N . GLY A 1 502 ? -17.785 -15.071 3.490 1.00 96.19 502 GLY A N 1
ATOM 4010 C CA . GLY A 1 502 ? -18.900 -14.738 2.612 1.00 96.19 502 GLY A CA 1
ATOM 4011 C C . GLY A 1 502 ? -19.514 -13.375 2.908 1.00 96.19 502 GLY A C 1
ATOM 4012 O O . GLY A 1 502 ? -18.958 -12.553 3.630 1.00 96.19 502 GLY A O 1
ATOM 4013 N N . GLU A 1 503 ? -20.686 -13.140 2.333 1.00 96.31 503 GLU A N 1
ATOM 4014 C CA . GLU A 1 503 ? -21.440 -11.893 2.459 1.00 96.31 503 GLU A CA 1
ATOM 4015 C C . GLU A 1 503 ? -22.460 -11.979 3.601 1.00 96.31 503 GLU A C 1
ATOM 4017 O O . GLU A 1 503 ? -23.129 -13.008 3.752 1.00 96.31 503 GLU A O 1
ATOM 4022 N N . GLN A 1 504 ? -22.613 -10.900 4.378 1.00 90.81 504 GLN A N 1
ATOM 4023 C CA . GLN A 1 504 ? -23.561 -10.824 5.494 1.00 90.81 504 GLN A CA 1
ATOM 4024 C C . GLN A 1 504 ? -24.699 -9.837 5.288 1.00 90.81 504 GLN A C 1
ATOM 4026 O O . GLN A 1 504 ? -24.515 -8.682 4.838 1.00 90.81 504 GLN A O 1
#

Radius of gyration: 32.77 Å; chains: 1; bounding box: 71×97×75 Å

Foldseek 3Di:
DPPVVVVVVVVVVVVLVVLVVVVVVPVVDDDFFQVVVVVSLVVVLVSVVVVLVVVVVVLVVVCCVVCVPPPPPVVVVVVVVVVVVVVVVSVVVVVLVVCQVPQQDFDFPDDADQKTWTWTQGSPSQIKIWIAGVRGGGDDIGRDPPPPCSVVLSVQVVVVCRVADDQLPPDPLPPDDPVVSVLSVQQNLQVVLQVLLVVLVVVLPPPVPNWDWHWDKDQDPPGSSRIHIAIETEDELFQKCQSVLVSVLVSVVVSCVVRPCVSCVVHQQWHWYDYPADIDIDRCSVQRPPHHNSLVSSVRVLVVVLCGLQDLPFDDFDPDWAADDDDAPPADPVQLPFDFLEWDAAPQGKIWGWGQPDDDPHFTFTWIWIDPHVSHGTGTLEPGLPPPDTAGKDYKDDANRTQWIKTWGAHPNQQAIWIWIGRRNSSYIDTHHAGAPQDADPVGHTIRQFGGWDDWYDDPQKIKTKGAGGPVPRDDADPVVRGRWIWIWIDPRSRSHIDTPGTD